Protein AF-A0A924RN21-F1 (afdb_monomer)

Solvent-accessible surface area (backbone atoms only — not comparable to full-atom values): 31814 Å² total; per-residue (Å²): 131,83,78,75,80,72,80,76,76,83,72,48,72,91,50,58,63,25,33,37,40,92,90,42,74,40,73,56,95,54,106,60,61,52,55,45,17,34,35,36,35,69,35,68,42,71,51,92,54,61,45,38,18,17,25,40,38,36,41,53,72,30,50,36,38,33,38,60,33,18,35,43,36,28,38,42,34,42,39,30,37,69,45,99,81,54,41,45,23,39,44,35,29,33,48,22,24,34,47,38,54,57,42,47,82,33,64,59,41,41,47,35,39,43,34,41,62,49,69,62,36,42,42,85,35,69,48,48,30,13,35,22,26,45,86,22,44,52,56,48,29,70,49,76,83,85,63,67,78,75,75,52,74,76,96,80,69,99,65,82,84,79,83,69,66,99,72,85,72,90,75,67,64,50,50,71,91,48,38,32,36,65,43,84,74,87,68,85,76,72,69,64,94,62,62,62,61,50,99,78,75,66,67,73,50,52,39,84,50,61,39,90,78,33,59,51,62,62,55,26,41,17,33,40,39,47,34,40,50,68,40,70,79,42,99,59,65,45,60,44,70,34,31,47,52,20,32,62,45,65,28,75,41,68,31,79,45,59,27,41,76,60,67,71,90,72,27,46,56,68,58,90,76,35,54,37,42,77,50,61,71,43,49,25,77,42,48,27,27,34,31,29,43,30,33,30,33,42,53,50,43,46,66,74,30,53,93,43,49,44,55,37,41,34,34,82,44,70,56,55,77,69,25,49,82,28,73,82,40,57,96,86,26,67,61,11,52,46,76,69,24,47,20,38,33,36,72,71,49,37,27,30,40,35,76,86,69,92,54,71,99,83,52,70,80,64,49,45,58,37,45,56,50,46,43,35,46,33,34,25,34,37,38,28,18,44,35,63,48,69,49,62,46,50,32,69,31,30,70,65,45,66,80,63,88,78,84,70,41,64,53,85,43,49,94,75,82,79,65,74,82,76,68,74,62,64,27,34,42,29,38,30,44,33,48,61,54,100,84,53,83,70,64,57,47,40,40,24,33,42,31,36,24,50,53,92,80,34,45,61,60,96,42,60,64,35,26,24,65,49,91,65,99,76,56,67,62,50,59,27,39,29,65,43,92,54,61,80,10,42,55,18,26,25,38,48,28,46,28,65,101,57,84,67,46,81,51,71,41,29,26,34,35,29,42,49,49,46,41,32,40,39,31,46,74,49,58,32,45,47,55,58,71,40,91,82,44,53,45,58,26,46,34,39,52,45,75,58,98,87,46,78,48,77,49,78,39,50,30,84,84,45,67,44,79,48,76,34,93,57,59,57,92,60,75,45,58,72,43,37,26,43,38,42,97

Secondary structure (DSSP, 8-state):
----PPPP----TTPPPEEEETTEEES-SSSS--TTSEEEE-S-EE-SS-EEESEEEE-SS-EEEEPTT-EEEESS-EEE-B-TTS-B-EEEE-TT-EEEE--TTPPPBS-EEEEEEPSPB-TT-EEEEE-SEET-BGGGGG--SS-GGGTSS---S--------SS--S---SS-S-EEEE---S-TT---------TT-PPSSEEEE-GGG-B--STTBEEEEEPPGGGGGSSS-B--EEEEEEEEP-S-EEEEE------GGGSB---TTS---B-GGGPEEEEEE--SSS-EEHHHHHHHTTTTEEEEEEEE---SPP-TTSTT--TT-S-PPPGGGEEEEETTEEE-S------GGGS-----PPP-SEE-TTBEEEEEESSSEEEEE-GGGBTTSSS-------SSS-S-PPP-SS----EEEEEEEEE--TT-SS--EEEEEEEEEETTT--SS--TTT-EE-S-SS-SSEEEEES-SSTT--EEEEEEEEE-SS--TT-EEEEEEE--SEEEEEEEEEE-GGGTTSSSPPPEEEEEEEEETTEEEEEEE-TTTS-EEEEESS--SS-EEEEEEEEE-

Sequence (585 aa):
MIQAQTPPPPPCGTAPVCTWTLNGWFNNIAPQPAGNNEVVFVAPYNSTGSLFACSVSVLGNIVVTFNPGHTLYCVNSLFVQNSNIGENARLIFENGASLVQTNPFAVNTGSIEYRRNTNLETTYDFTYFCSPVRDQMLLTIDRIVENMDAINGNLSGTGTAVTAPLGSNPYQTTFFDKYFDWINEGVPNRPTTQFTFNSMGQQTNWHWNVASTTNMNPAGKGFNIRAPKSFQEAAGPLPYLTNFIGVPNNGDVSIAVQGQPYPIANDLNNSSGSCAYPLFTDKTTNLIGNPYPSAIDADSFLMTNFDLIDYPLRFWSHNTQVSSLNPGGVNGQIFAYNNDDFALYTLLGGIATQRYFNLGPASAVVNTNRPTGKITACQGFFAHTIANGNINFDNTMRDGAGNNKSGQGGSFYRTAAPAMIGSLEKNRIWLSIEEVDPQSTILKYREILVGYMPNSQATNAYDKNFDAYKFTNAPQFNLYSLTNSNNNCYPLAIQARAQGTTFDVNDVIPLGYRCNAGTFIIRAATVDGIFGGSTPAQKFWLREKITVSGIITFNYYDLKTTPFNLNLTISMTADNTDQFAIVFS

Structure (mmCIF, N/CA/C/O backbone):
data_AF-A0A924RN21-F1
#
_entry.id   AF-A0A924RN21-F1
#
loop_
_atom_site.group_PDB
_atom_site.id
_atom_site.type_symbol
_atom_site.label_atom_id
_atom_site.label_alt_id
_atom_site.label_comp_id
_atom_site.label_asym_id
_atom_site.label_entity_id
_atom_site.label_seq_id
_atom_site.pdbx_PDB_ins_code
_atom_site.Cartn_x
_atom_site.Cartn_y
_atom_site.Cartn_z
_atom_site.occupancy
_atom_site.B_iso_or_equiv
_atom_site.auth_seq_id
_atom_site.auth_comp_id
_atom_site.auth_asym_id
_atom_site.auth_atom_id
_atom_site.pdbx_PDB_model_num
ATOM 1 N N . MET A 1 1 ? 27.678 -30.385 -7.323 1.00 36.75 1 MET A N 1
ATOM 2 C CA . MET A 1 1 ? 26.384 -30.574 -8.009 1.00 36.75 1 MET A CA 1
ATOM 3 C C . MET A 1 1 ? 26.354 -29.627 -9.188 1.00 36.75 1 MET A C 1
ATOM 5 O O . MET A 1 1 ? 26.629 -28.451 -9.005 1.00 36.75 1 MET A O 1
ATOM 9 N N . ILE A 1 2 ? 26.154 -30.166 -10.387 1.00 31.00 2 ILE A N 1
ATOM 10 C CA . ILE A 1 2 ? 26.128 -29.418 -11.646 1.00 31.00 2 ILE A CA 1
ATOM 11 C C . ILE A 1 2 ? 24.909 -28.489 -11.592 1.00 31.00 2 ILE A C 1
ATOM 13 O O . ILE A 1 2 ? 23.795 -28.976 -11.418 1.00 31.00 2 ILE A O 1
ATOM 17 N N . GLN A 1 3 ? 25.122 -27.170 -11.674 1.00 30.14 3 GLN A N 1
ATOM 18 C CA . GLN A 1 3 ? 24.038 -26.213 -11.903 1.00 30.14 3 GLN A CA 1
ATOM 19 C C . GLN A 1 3 ? 23.362 -26.616 -13.213 1.00 30.14 3 GLN A C 1
ATOM 21 O O . GLN A 1 3 ? 23.967 -26.515 -14.280 1.00 30.14 3 GLN A O 1
ATOM 26 N N . ALA A 1 4 ? 22.133 -27.122 -13.130 1.00 33.47 4 ALA A N 1
ATOM 27 C CA . ALA A 1 4 ? 21.295 -27.263 -14.304 1.00 33.47 4 ALA A CA 1
ATOM 28 C C . ALA A 1 4 ? 21.142 -25.860 -14.905 1.00 33.47 4 ALA A C 1
ATOM 30 O O . ALA A 1 4 ? 20.606 -24.967 -14.249 1.00 33.47 4 ALA A O 1
ATOM 31 N N . GLN A 1 5 ? 21.662 -25.654 -16.119 1.00 36.75 5 GLN A N 1
ATOM 32 C CA . GLN A 1 5 ? 21.290 -24.494 -16.919 1.00 36.75 5 GLN A CA 1
ATOM 33 C C . GLN A 1 5 ? 19.769 -24.521 -17.042 1.00 36.75 5 GLN A C 1
ATOM 35 O O . GLN A 1 5 ? 19.193 -25.492 -17.537 1.00 36.75 5 GLN A O 1
ATOM 40 N N . THR A 1 6 ? 19.124 -23.491 -16.508 1.00 41.81 6 THR A N 1
ATOM 41 C CA . THR A 1 6 ? 17.684 -23.314 -16.629 1.00 41.81 6 THR A CA 1
ATOM 42 C C . THR A 1 6 ? 17.321 -23.184 -18.111 1.00 41.81 6 THR A C 1
ATOM 44 O O . THR A 1 6 ? 18.110 -22.643 -18.893 1.00 41.81 6 THR A O 1
ATOM 47 N N . PRO A 1 7 ? 16.166 -23.728 -18.534 1.00 40.81 7 PRO A N 1
ATOM 48 C CA . PRO A 1 7 ? 15.773 -23.705 -19.934 1.00 40.81 7 PRO A CA 1
ATOM 49 C C . PRO A 1 7 ? 15.708 -22.256 -20.448 1.00 40.81 7 PRO A C 1
ATOM 51 O O . PRO A 1 7 ? 15.266 -21.370 -19.711 1.00 40.81 7 PRO A O 1
ATOM 54 N N . PRO A 1 8 ? 16.150 -21.994 -21.692 1.00 47.59 8 PRO A N 1
ATOM 55 C CA . PRO A 1 8 ? 16.076 -20.663 -22.278 1.00 47.59 8 PRO A CA 1
ATOM 56 C C . PRO A 1 8 ? 14.618 -20.168 -22.319 1.00 47.59 8 PRO A C 1
ATOM 58 O O . PRO A 1 8 ? 13.702 -20.991 -22.432 1.00 47.59 8 PRO A O 1
ATOM 61 N N . PRO A 1 9 ? 14.391 -18.840 -22.242 1.00 52.06 9 PRO A N 1
ATOM 62 C CA . PRO A 1 9 ? 13.074 -18.237 -22.411 1.00 52.06 9 PRO A CA 1
ATOM 63 C C . PRO A 1 9 ? 12.315 -18.842 -23.600 1.00 52.06 9 PRO A C 1
ATOM 65 O O . PRO A 1 9 ? 12.938 -19.084 -24.640 1.00 52.06 9 PRO A O 1
ATOM 68 N N . PRO A 1 10 ? 10.984 -19.025 -23.515 1.00 58.22 10 PRO A N 1
ATOM 69 C CA . PRO A 1 10 ? 10.200 -19.376 -24.687 1.00 58.22 10 PRO A CA 1
ATOM 70 C C . PRO A 1 10 ? 10.435 -18.312 -25.773 1.00 58.22 10 PRO A C 1
ATOM 72 O O . PRO A 1 10 ? 10.280 -17.118 -25.481 1.00 58.22 10 PRO A O 1
ATOM 75 N N . PRO A 1 11 ? 10.818 -18.698 -27.004 1.00 64.38 11 PRO A N 1
ATOM 76 C CA . PRO A 1 11 ? 10.924 -17.746 -28.103 1.00 64.38 11 PRO A CA 1
ATOM 77 C C . PRO A 1 11 ? 9.563 -17.080 -28.339 1.00 64.38 11 PRO A C 1
ATOM 79 O O . PRO A 1 11 ? 8.527 -17.655 -27.998 1.00 64.38 11 PRO A O 1
ATOM 82 N N . CYS A 1 12 ? 9.550 -15.891 -28.950 1.00 69.88 12 CYS A N 1
ATOM 83 C CA . CYS A 1 12 ? 8.348 -15.083 -29.223 1.00 69.88 12 CYS A CA 1
ATOM 84 C C . CYS A 1 12 ? 7.346 -15.697 -30.226 1.00 69.88 12 CYS A C 1
ATOM 86 O O . CYS A 1 12 ? 6.597 -15.006 -30.910 1.00 69.88 12 CYS A O 1
ATOM 88 N N . GLY A 1 13 ? 7.298 -17.025 -30.310 1.00 69.31 13 GLY A N 1
ATOM 89 C CA . GLY A 1 13 ? 6.548 -17.763 -31.309 1.00 69.31 13 GLY A CA 1
ATOM 90 C C . GLY A 1 13 ? 6.996 -17.400 -32.724 1.00 69.31 13 GLY A C 1
ATOM 91 O O . GLY A 1 13 ? 8.095 -16.903 -32.950 1.00 69.31 13 GLY A O 1
ATOM 92 N N . THR A 1 14 ? 6.122 -17.657 -33.691 1.00 73.94 14 THR A N 1
ATOM 93 C CA . THR A 1 14 ? 6.315 -17.309 -35.108 1.00 73.94 14 THR A CA 1
ATOM 94 C C . THR A 1 14 ? 5.662 -15.972 -35.469 1.00 73.94 14 THR A C 1
ATOM 96 O O . THR A 1 14 ? 5.354 -15.732 -36.637 1.00 73.94 14 THR A O 1
ATOM 99 N N . ALA A 1 15 ? 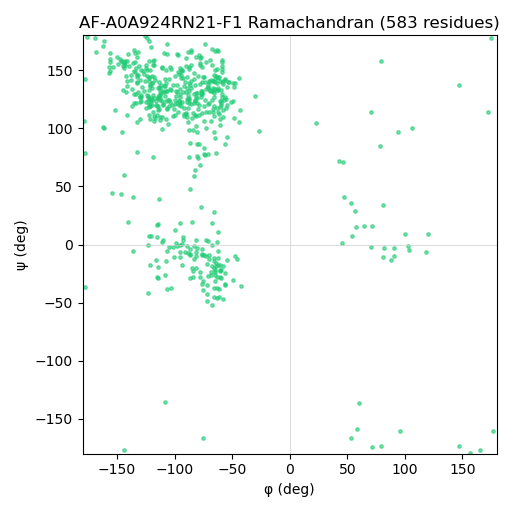5.353 -15.134 -34.476 1.00 77.50 15 ALA A N 1
ATOM 100 C CA . ALA A 1 15 ? 4.717 -13.847 -34.710 1.00 77.50 15 ALA A CA 1
ATOM 101 C C . ALA A 1 15 ? 5.700 -12.903 -35.428 1.00 77.50 15 ALA A C 1
ATOM 103 O O . ALA A 1 15 ? 6.893 -12.924 -35.122 1.00 77.50 15 ALA A O 1
ATOM 104 N N . PRO A 1 16 ? 5.239 -12.079 -36.385 1.00 82.12 16 PRO A N 1
ATOM 105 C CA . PRO A 1 16 ? 6.120 -11.134 -37.056 1.00 82.12 16 PRO A CA 1
ATOM 106 C C . PRO A 1 16 ? 6.650 -10.088 -36.067 1.00 82.12 16 PRO A C 1
ATOM 108 O O . PRO A 1 16 ? 5.966 -9.717 -35.112 1.00 82.12 16 PRO A O 1
ATOM 111 N N . VAL A 1 17 ? 7.853 -9.577 -36.326 1.00 88.50 17 VAL A N 1
ATOM 112 C CA . VAL A 1 17 ? 8.386 -8.408 -35.615 1.00 88.50 17 VAL A CA 1
ATOM 113 C C . VAL A 1 17 ? 7.554 -7.184 -36.001 1.00 88.50 17 VAL A C 1
ATOM 115 O O . VAL A 1 17 ? 7.432 -6.873 -37.188 1.00 88.50 17 VAL A O 1
ATOM 118 N N . CYS A 1 18 ? 6.997 -6.486 -35.014 1.00 90.75 18 CYS A N 1
ATOM 119 C CA . CYS A 1 18 ? 6.288 -5.227 -35.208 1.00 90.75 18 CYS A CA 1
ATOM 120 C C . CYS A 1 18 ? 7.230 -4.053 -34.937 1.00 90.75 18 CYS A C 1
ATOM 122 O O . CYS A 1 18 ? 7.777 -3.917 -33.843 1.00 90.75 18 CYS A O 1
ATOM 124 N N . THR A 1 19 ? 7.394 -3.167 -35.916 1.00 92.81 19 THR A N 1
ATOM 125 C CA . THR A 1 19 ? 8.335 -2.044 -35.810 1.00 92.81 19 THR A CA 1
ATOM 126 C C . THR A 1 19 ? 7.591 -0.716 -35.803 1.00 92.81 19 THR A C 1
ATOM 128 O O . THR A 1 19 ? 6.803 -0.447 -36.707 1.00 92.81 19 THR A O 1
ATOM 131 N N . TRP A 1 20 ? 7.838 0.137 -34.810 1.00 93.94 20 TRP A N 1
ATOM 132 C CA . TRP A 1 20 ? 7.345 1.513 -34.809 1.00 93.94 20 TRP A CA 1
ATOM 133 C C . TRP A 1 20 ? 8.279 2.415 -35.616 1.00 93.94 20 TRP A C 1
ATOM 135 O O . TRP A 1 20 ? 9.467 2.534 -35.306 1.00 93.94 20 TRP A O 1
ATOM 145 N N . THR A 1 21 ? 7.721 3.066 -36.635 1.00 93.31 21 THR A N 1
ATOM 146 C CA . THR A 1 21 ? 8.418 3.984 -37.544 1.00 93.31 21 THR A CA 1
ATOM 147 C C . THR A 1 21 ? 7.764 5.369 -37.519 1.00 93.31 21 THR A C 1
ATOM 149 O O . THR A 1 21 ? 6.702 5.551 -36.925 1.00 93.31 21 THR A O 1
ATOM 152 N N . LEU A 1 22 ? 8.343 6.345 -38.227 1.00 91.25 22 LEU A N 1
ATOM 153 C CA . LEU A 1 22 ? 7.736 7.676 -38.394 1.00 91.25 22 LEU A CA 1
ATOM 154 C C . LEU A 1 22 ? 6.349 7.639 -39.063 1.00 91.25 22 LEU A C 1
ATOM 156 O O . LEU A 1 22 ? 5.561 8.560 -38.876 1.00 91.25 22 LEU A O 1
ATOM 160 N N . ASN A 1 23 ? 6.038 6.570 -39.804 1.00 89.50 23 ASN A N 1
ATOM 161 C CA . ASN A 1 23 ? 4.750 6.373 -40.474 1.00 89.50 23 ASN A CA 1
ATOM 162 C C . ASN A 1 23 ? 3.810 5.435 -39.690 1.00 89.50 23 ASN A C 1
ATOM 164 O O . ASN A 1 23 ? 2.804 4.977 -40.229 1.00 89.50 23 ASN A O 1
ATOM 168 N N . GLY A 1 24 ? 4.135 5.128 -38.428 1.00 88.88 24 GLY A N 1
ATOM 169 C CA . GLY A 1 24 ? 3.376 4.224 -37.565 1.00 88.88 24 GLY A CA 1
ATOM 170 C C . GLY A 1 24 ? 3.912 2.789 -37.544 1.00 88.88 24 GLY A C 1
ATOM 171 O O . GLY A 1 24 ? 5.079 2.532 -37.859 1.00 88.88 24 GLY A O 1
ATOM 172 N N . TRP A 1 25 ? 3.057 1.853 -37.121 1.00 89.25 25 TRP A N 1
ATOM 173 C CA . TRP A 1 25 ? 3.392 0.433 -36.977 1.00 89.25 25 TRP A CA 1
ATOM 174 C C . TRP A 1 25 ? 3.558 -0.266 -38.334 1.00 89.25 25 TRP A C 1
ATOM 176 O O . TRP A 1 25 ? 2.611 -0.364 -39.112 1.00 89.25 25 TRP A O 1
ATOM 186 N N . PHE A 1 26 ? 4.739 -0.828 -38.576 1.00 85.88 26 PHE A N 1
ATOM 187 C CA . PHE A 1 26 ? 5.033 -1.738 -39.682 1.00 85.88 26 PHE A CA 1
ATOM 188 C C . PHE A 1 26 ? 4.883 -3.205 -39.237 1.00 85.88 26 PHE A C 1
ATOM 190 O O . PHE A 1 26 ? 5.179 -3.531 -38.085 1.00 85.88 26 PHE A O 1
ATOM 197 N N . ASN A 1 27 ? 4.435 -4.088 -40.144 1.00 78.25 27 ASN A N 1
ATOM 198 C CA . ASN A 1 27 ? 4.172 -5.520 -39.892 1.00 78.25 27 ASN A CA 1
ATOM 199 C C . ASN A 1 27 ? 3.175 -5.813 -38.752 1.00 78.25 27 ASN A C 1
ATOM 201 O O . ASN A 1 27 ? 3.233 -6.861 -38.109 1.00 78.25 27 ASN A O 1
ATOM 205 N N . ASN A 1 28 ? 2.240 -4.895 -38.508 1.00 67.06 28 ASN A N 1
ATOM 206 C CA . ASN A 1 28 ? 1.169 -5.078 -37.536 1.00 67.06 28 ASN A CA 1
ATOM 207 C C . ASN A 1 28 ? -0.132 -5.540 -38.223 1.00 67.06 28 ASN A C 1
ATOM 209 O O . ASN A 1 28 ? -0.487 -5.013 -39.276 1.00 67.06 28 ASN A O 1
ATOM 213 N N . ILE A 1 29 ? -0.847 -6.507 -37.632 1.00 59.31 29 ILE A N 1
ATOM 214 C CA . ILE A 1 29 ? -2.077 -7.088 -38.205 1.00 59.31 29 ILE A CA 1
ATOM 215 C C . ILE A 1 29 ? -3.359 -6.377 -37.687 1.00 59.31 29 ILE A C 1
ATOM 217 O O . ILE A 1 29 ? -4.387 -6.470 -38.350 1.00 59.31 29 ILE A O 1
ATOM 221 N N . ALA A 1 30 ? -3.330 -5.604 -36.581 1.00 55.88 30 ALA A N 1
ATOM 222 C CA . ALA A 1 30 ? -4.410 -4.681 -36.134 1.00 55.88 30 ALA A CA 1
ATOM 223 C C . ALA A 1 30 ? -3.907 -3.741 -34.998 1.00 55.88 30 ALA A C 1
ATOM 225 O O . ALA A 1 30 ? -2.872 -4.041 -34.434 1.00 55.88 30 ALA A O 1
ATOM 226 N N . PRO A 1 31 ? -4.577 -2.633 -34.603 1.00 59.25 31 PRO A N 1
ATOM 227 C CA . PRO A 1 31 ? -4.002 -1.284 -34.378 1.00 59.25 31 PRO A CA 1
ATOM 228 C C . PRO A 1 31 ? -2.802 -1.122 -33.410 1.00 59.25 31 PRO A C 1
ATOM 230 O O . PRO A 1 31 ? -2.152 -0.077 -33.440 1.00 59.25 31 PRO A O 1
ATOM 233 N N . GLN A 1 32 ? -2.472 -2.123 -32.589 1.00 63.94 32 GLN A N 1
ATOM 234 C CA . GLN A 1 32 ? -1.246 -2.227 -31.786 1.00 63.94 32 GLN A CA 1
ATOM 235 C C . GLN A 1 32 ? -0.716 -3.679 -31.797 1.00 63.94 32 GLN A C 1
ATOM 237 O O . GLN A 1 32 ? -1.524 -4.593 -31.962 1.00 63.94 32 GLN A O 1
ATOM 242 N N . PRO A 1 33 ? 0.600 -3.904 -31.603 1.00 67.62 33 PRO A N 1
ATOM 243 C CA . PRO A 1 33 ? 1.188 -5.241 -31.492 1.00 67.62 33 PRO A CA 1
ATOM 244 C C . PRO A 1 33 ? 0.418 -6.158 -30.531 1.00 67.62 33 PRO A C 1
ATOM 246 O O . PRO A 1 33 ? -0.016 -5.732 -29.457 1.00 67.62 33 PRO A O 1
ATOM 249 N N . ALA A 1 34 ? 0.255 -7.425 -30.910 1.00 67.06 34 ALA A N 1
ATOM 250 C CA . ALA A 1 34 ? -0.263 -8.453 -30.021 1.00 67.06 34 ALA A CA 1
ATOM 251 C C . ALA A 1 34 ? 0.843 -8.916 -29.056 1.00 67.06 34 ALA A C 1
ATOM 253 O O . ALA A 1 34 ? 2.031 -8.848 -29.361 1.00 67.06 34 ALA A O 1
ATOM 254 N N . GLY A 1 35 ? 0.466 -9.430 -27.881 1.00 69.12 35 GLY A N 1
ATOM 255 C CA . GLY A 1 35 ? 1.419 -9.779 -26.813 1.00 69.12 35 GLY A CA 1
ATOM 256 C C . GLY A 1 35 ? 2.446 -10.872 -27.141 1.00 69.12 35 GLY A C 1
ATOM 257 O O . GLY A 1 35 ? 3.330 -11.125 -26.330 1.00 69.12 35 GLY A O 1
ATOM 258 N N . ASN A 1 36 ? 2.355 -11.516 -28.306 1.00 78.94 36 ASN A N 1
ATOM 259 C CA . ASN A 1 36 ? 3.350 -12.458 -28.817 1.00 78.94 36 ASN A CA 1
ATOM 260 C C . ASN A 1 36 ? 4.371 -11.818 -29.778 1.00 78.94 36 ASN A C 1
ATOM 262 O O . ASN A 1 36 ? 5.362 -12.464 -30.093 1.00 78.94 36 ASN A O 1
ATOM 266 N N . ASN A 1 37 ? 4.170 -10.581 -30.237 1.00 85.69 37 ASN A N 1
ATOM 267 C CA . ASN A 1 37 ? 5.088 -9.920 -31.161 1.00 85.69 37 ASN A CA 1
ATOM 268 C C . ASN A 1 37 ? 6.355 -9.434 -30.448 1.00 85.69 37 ASN A C 1
ATOM 270 O O . ASN A 1 37 ? 6.290 -8.862 -29.359 1.00 85.69 37 ASN A O 1
ATOM 274 N N . GLU A 1 38 ? 7.504 -9.580 -31.101 1.00 91.12 38 GLU A N 1
ATOM 275 C CA . GLU A 1 38 ? 8.658 -8.733 -30.801 1.00 91.12 38 GLU A CA 1
ATOM 276 C C . GLU A 1 38 ? 8.364 -7.305 -31.277 1.00 91.12 38 GLU A C 1
ATOM 278 O O . GLU A 1 38 ? 7.886 -7.101 -32.396 1.00 91.12 38 GLU A O 1
ATOM 283 N N . VAL A 1 39 ? 8.632 -6.321 -30.421 1.00 93.62 39 VAL A N 1
ATOM 284 C CA . VAL A 1 39 ? 8.393 -4.904 -30.691 1.00 93.62 39 VAL A CA 1
ATOM 285 C C . VAL A 1 39 ? 9.717 -4.164 -30.794 1.00 93.62 39 VAL A C 1
ATOM 287 O O . VAL A 1 39 ? 10.526 -4.183 -29.869 1.00 93.62 39 VAL A O 1
ATOM 290 N N . VAL A 1 40 ? 9.914 -3.447 -31.898 1.00 94.88 40 VAL A N 1
ATOM 291 C CA . VAL A 1 40 ? 11.116 -2.639 -32.128 1.00 94.88 40 VAL A CA 1
ATOM 292 C C . VAL A 1 40 ? 10.728 -1.183 -32.355 1.00 94.88 40 VAL A C 1
ATOM 294 O O . VAL A 1 40 ? 9.951 -0.876 -33.255 1.00 94.88 40 VAL A O 1
ATOM 297 N N . PHE A 1 41 ? 11.293 -0.269 -31.575 1.00 96.00 41 PHE A N 1
ATOM 298 C CA . PHE A 1 41 ? 11.170 1.168 -31.799 1.00 96.00 41 PHE A CA 1
ATOM 299 C C . PHE A 1 41 ? 12.414 1.679 -32.527 1.00 96.00 41 PHE A C 1
ATOM 301 O O . PHE A 1 41 ? 13.525 1.543 -32.017 1.00 96.00 41 PHE A O 1
ATOM 308 N N . VAL A 1 42 ? 12.217 2.277 -33.706 1.00 94.44 42 VAL A N 1
ATOM 309 C CA . VAL A 1 42 ? 13.273 2.956 -34.493 1.00 94.44 42 VAL A CA 1
ATOM 310 C C . VAL A 1 42 ? 12.936 4.424 -34.783 1.00 94.44 42 VAL A C 1
ATOM 312 O O . VAL A 1 42 ? 13.613 5.093 -35.558 1.00 94.44 42 VAL A O 1
ATOM 315 N N . ALA A 1 43 ? 11.861 4.930 -34.181 1.00 94.56 43 ALA A N 1
ATOM 316 C CA . ALA A 1 43 ? 11.406 6.311 -34.271 1.00 94.56 43 ALA A CA 1
ATOM 317 C C . ALA A 1 43 ? 10.823 6.752 -32.916 1.00 94.56 43 ALA A C 1
ATOM 319 O O . ALA A 1 43 ? 10.375 5.888 -32.154 1.00 94.56 43 ALA A O 1
ATOM 320 N N . PRO A 1 44 ? 10.780 8.065 -32.613 1.00 95.44 44 PRO A N 1
ATOM 321 C CA . PRO A 1 44 ? 10.162 8.564 -31.389 1.00 95.44 44 PRO A CA 1
ATOM 322 C C . PRO A 1 44 ? 8.726 8.058 -31.212 1.00 95.44 44 PRO A C 1
ATOM 324 O O . PRO A 1 44 ? 7.948 8.002 -32.170 1.00 95.44 44 PRO A O 1
ATOM 327 N N . TYR A 1 45 ? 8.368 7.704 -29.980 1.00 95.31 45 TYR A N 1
ATOM 328 C CA . TYR A 1 45 ? 7.062 7.133 -29.654 1.00 95.31 45 TYR A CA 1
ATOM 329 C C . TYR A 1 45 ? 6.500 7.754 -28.383 1.00 95.31 45 TYR A C 1
ATOM 331 O O . TYR A 1 45 ? 7.182 7.830 -27.367 1.00 95.31 45 TYR A O 1
ATOM 339 N N . ASN A 1 46 ? 5.226 8.131 -28.429 1.00 96.06 46 ASN A N 1
ATOM 340 C CA . ASN A 1 46 ? 4.448 8.485 -27.251 1.00 96.06 46 ASN A CA 1
ATOM 341 C C . ASN A 1 46 ? 3.248 7.550 -27.193 1.00 96.06 46 ASN A C 1
ATOM 343 O O . ASN A 1 46 ? 2.431 7.517 -28.114 1.00 96.06 46 ASN A O 1
ATOM 347 N N . SER A 1 47 ? 3.157 6.769 -26.123 1.00 94.19 47 SER A N 1
ATOM 348 C CA . SER A 1 47 ? 2.077 5.794 -25.972 1.00 94.19 47 SER A CA 1
ATOM 349 C C . SER A 1 47 ? 0.697 6.461 -25.975 1.00 94.19 47 SER A C 1
ATOM 351 O O . SER A 1 47 ? 0.447 7.427 -25.253 1.00 94.19 47 SER A O 1
ATOM 353 N N . THR A 1 48 ? -0.227 5.903 -26.750 1.00 91.81 48 THR A N 1
ATOM 354 C CA . THR A 1 48 ? -1.656 6.269 -26.750 1.00 91.81 48 THR A CA 1
ATOM 355 C C . THR A 1 48 ? -2.517 5.275 -25.965 1.00 91.81 48 THR A C 1
ATOM 357 O O . THR A 1 48 ? -3.723 5.460 -25.840 1.00 91.81 48 THR A O 1
ATOM 360 N N . GLY A 1 49 ? -1.893 4.223 -25.434 1.00 87.56 49 GLY A N 1
ATOM 361 C CA . GLY A 1 49 ? -2.487 3.205 -24.579 1.00 87.56 49 GLY A CA 1
ATOM 362 C C . GLY A 1 49 ? -1.418 2.227 -24.091 1.00 87.56 49 GLY A C 1
ATOM 363 O O . GLY A 1 49 ? -0.245 2.343 -24.456 1.00 87.56 49 GLY A O 1
ATOM 364 N N . SER A 1 50 ? -1.825 1.253 -23.276 1.00 88.94 50 SER A N 1
ATOM 365 C CA . SER A 1 50 ? -0.954 0.142 -22.876 1.00 88.94 50 SER A CA 1
ATOM 366 C C . SER A 1 50 ? -0.554 -0.716 -24.076 1.00 88.94 50 SER A C 1
ATOM 368 O O . SER A 1 50 ? -1.363 -0.937 -24.970 1.00 88.94 50 SER A O 1
ATOM 370 N N . LEU A 1 51 ? 0.672 -1.235 -24.061 1.00 89.50 51 LEU A N 1
ATOM 371 C CA . LEU A 1 51 ? 1.241 -2.054 -25.125 1.00 89.50 51 LEU A CA 1
ATOM 372 C C . LEU A 1 51 ? 1.611 -3.435 -24.585 1.00 89.50 51 LEU A C 1
ATOM 374 O O . LEU A 1 51 ? 2.164 -3.543 -23.492 1.00 89.50 51 LEU A O 1
ATOM 378 N N . PHE A 1 52 ? 1.343 -4.477 -25.367 1.00 87.25 52 PHE A N 1
ATOM 379 C CA . PHE A 1 52 ? 1.748 -5.846 -25.066 1.00 87.25 52 PHE A CA 1
ATOM 380 C C . PHE A 1 52 ? 2.807 -6.288 -26.070 1.00 87.25 52 PHE A C 1
ATOM 382 O O . PHE A 1 52 ? 2.617 -6.142 -27.274 1.00 87.25 52 PHE A O 1
ATOM 389 N N . ALA A 1 53 ? 3.910 -6.829 -25.570 1.00 89.56 53 ALA A N 1
ATOM 390 C CA . ALA A 1 53 ? 5.030 -7.283 -26.371 1.00 89.56 53 ALA A CA 1
ATOM 391 C C . ALA A 1 53 ? 5.620 -8.561 -25.775 1.00 89.56 53 ALA A C 1
ATOM 393 O O . ALA A 1 53 ? 5.697 -8.730 -24.555 1.00 89.56 53 ALA A O 1
ATOM 394 N N . CYS A 1 54 ? 6.092 -9.447 -26.643 1.00 89.81 54 CYS A N 1
ATOM 395 C CA . CYS A 1 54 ? 6.896 -10.571 -26.211 1.00 89.81 54 CYS A CA 1
ATOM 396 C C . CYS A 1 54 ? 8.294 -10.112 -25.787 1.00 89.81 54 CYS A C 1
ATOM 398 O O . CYS A 1 54 ? 8.749 -10.467 -24.710 1.00 89.81 54 CYS A O 1
ATOM 400 N N . SER A 1 55 ? 8.961 -9.298 -26.597 1.00 92.94 55 SER A N 1
ATOM 401 C CA . SER A 1 55 ? 10.242 -8.655 -26.289 1.00 92.94 55 SER A CA 1
ATOM 402 C C . SER A 1 55 ? 10.233 -7.240 -26.853 1.00 92.94 55 SER A C 1
ATOM 404 O O . SER A 1 55 ? 9.439 -6.929 -27.745 1.00 92.94 55 SER A O 1
ATOM 406 N N . VAL A 1 56 ? 11.081 -6.367 -26.311 1.00 95.56 56 VAL A N 1
ATOM 407 C CA . VAL A 1 56 ? 11.122 -4.953 -26.699 1.00 95.56 56 VAL A CA 1
ATOM 408 C C . VAL A 1 56 ? 12.554 -4.519 -26.959 1.00 95.56 56 VAL A C 1
ATOM 410 O O . VAL A 1 56 ? 13.418 -4.725 -26.111 1.00 95.56 56 VAL A O 1
ATOM 413 N N . SER A 1 57 ? 12.773 -3.858 -28.092 1.00 95.69 57 SER A N 1
ATOM 414 C CA . SER A 1 57 ? 14.035 -3.208 -28.444 1.00 95.69 57 SER A CA 1
ATOM 415 C C . SER A 1 57 ? 13.800 -1.730 -28.751 1.00 95.69 57 SER A C 1
ATOM 417 O O . SER A 1 57 ? 12.945 -1.395 -29.571 1.00 95.69 57 SER A O 1
ATOM 419 N N . VAL A 1 58 ? 14.561 -0.837 -28.121 1.00 95.69 58 VAL A N 1
ATOM 420 C CA . VAL A 1 58 ? 14.570 0.604 -28.422 1.00 95.69 58 VAL A CA 1
ATOM 421 C C . VAL A 1 58 ? 15.931 0.966 -28.998 1.00 95.69 58 VAL A C 1
ATOM 423 O O . VAL A 1 58 ? 16.943 0.804 -28.317 1.00 95.69 58 VAL A O 1
ATOM 426 N N . LEU A 1 59 ? 15.952 1.410 -30.256 1.00 91.88 59 LEU A N 1
ATOM 427 C CA . LEU A 1 59 ? 17.174 1.541 -31.051 1.00 91.88 59 LEU A CA 1
ATOM 428 C C . LEU A 1 59 ? 17.406 2.976 -31.532 1.00 91.88 59 LEU A C 1
ATOM 430 O O . LEU A 1 59 ? 16.463 3.710 -31.822 1.00 91.88 59 LEU A O 1
ATOM 434 N N . GLY A 1 60 ? 18.679 3.332 -31.698 1.00 85.75 60 GLY A N 1
ATOM 435 C CA . GLY A 1 60 ? 19.117 4.654 -32.142 1.00 85.75 60 GLY A CA 1
ATOM 436 C C . GLY A 1 60 ? 18.922 5.753 -31.093 1.00 85.75 60 GLY A C 1
ATOM 437 O O . GLY A 1 60 ? 18.534 5.503 -29.955 1.00 85.75 60 GLY A O 1
ATOM 438 N N . ASN A 1 61 ? 19.189 7.000 -31.480 1.00 87.31 61 ASN A N 1
ATOM 439 C CA . ASN A 1 61 ? 19.031 8.167 -30.607 1.00 87.31 61 ASN A CA 1
ATOM 440 C C . ASN A 1 61 ? 17.568 8.655 -30.574 1.00 87.31 61 ASN A C 1
ATOM 442 O O . ASN A 1 61 ? 17.243 9.729 -31.083 1.00 87.31 61 ASN A O 1
ATOM 446 N N . ILE A 1 62 ? 16.663 7.818 -30.061 1.00 90.19 62 ILE A N 1
ATOM 447 C CA . ILE A 1 62 ? 15.220 8.100 -29.994 1.00 90.19 62 ILE A CA 1
ATOM 448 C C . ILE A 1 62 ? 14.713 8.129 -28.554 1.00 90.19 62 ILE A C 1
ATOM 450 O O . ILE A 1 62 ? 15.278 7.504 -27.658 1.00 90.19 62 ILE A O 1
ATOM 454 N N . VAL A 1 63 ? 13.578 8.799 -28.358 1.00 92.56 63 VAL A N 1
ATOM 455 C CA . VAL A 1 63 ? 12.849 8.809 -27.087 1.00 92.56 63 VAL A CA 1
ATOM 456 C C . VAL A 1 63 ? 11.516 8.084 -27.253 1.00 92.56 63 VAL A C 1
ATOM 458 O O . VAL A 1 63 ? 10.707 8.424 -28.120 1.00 92.56 63 VAL A O 1
ATOM 461 N N . VAL A 1 64 ? 11.297 7.081 -26.410 1.00 96.31 64 VAL A N 1
ATOM 462 C CA . VAL A 1 64 ? 10.057 6.313 -26.286 1.00 96.31 64 VAL A CA 1
ATOM 463 C C . VAL A 1 64 ? 9.473 6.596 -24.909 1.00 96.31 64 VAL A C 1
ATOM 465 O O . VAL A 1 64 ? 10.103 6.288 -23.901 1.00 96.31 64 VAL A O 1
ATOM 468 N N . THR A 1 65 ? 8.265 7.149 -24.858 1.00 96.94 65 THR A N 1
ATOM 469 C CA . THR A 1 65 ? 7.608 7.561 -23.613 1.00 96.94 65 THR A CA 1
ATOM 470 C C . THR A 1 65 ? 6.291 6.820 -23.408 1.00 96.94 65 THR A C 1
ATOM 472 O O . THR A 1 65 ? 5.373 6.870 -24.238 1.00 96.94 65 THR A O 1
ATOM 475 N N . PHE A 1 66 ? 6.174 6.161 -22.257 1.00 94.94 66 PHE A N 1
ATOM 476 C CA . PHE A 1 66 ? 4.917 5.645 -21.732 1.00 94.94 66 PHE A CA 1
ATOM 477 C C . PHE A 1 66 ? 4.264 6.690 -20.822 1.00 94.94 66 PHE A C 1
ATOM 479 O O . PHE A 1 66 ? 4.829 7.078 -19.801 1.00 94.94 66 PHE A O 1
ATOM 486 N N . ASN A 1 67 ? 3.076 7.144 -21.223 1.00 92.00 67 ASN A N 1
ATOM 487 C CA . ASN A 1 67 ? 2.309 8.208 -20.583 1.00 92.00 67 ASN A CA 1
ATOM 488 C C . ASN A 1 67 ? 1.593 7.692 -19.320 1.00 92.00 67 ASN A C 1
ATOM 490 O O . ASN A 1 67 ? 1.391 6.479 -19.186 1.00 92.00 67 ASN A O 1
ATOM 494 N N . PRO A 1 68 ? 1.182 8.587 -18.398 1.00 86.31 68 PRO A N 1
ATOM 495 C CA . PRO A 1 68 ? 0.441 8.208 -17.196 1.00 86.31 68 PRO A CA 1
ATOM 496 C C . PRO A 1 68 ? -0.742 7.278 -17.498 1.00 86.31 68 PRO A C 1
ATOM 498 O O . PRO A 1 68 ? -1.489 7.492 -18.450 1.00 86.31 68 PRO A O 1
ATOM 501 N N . GLY A 1 69 ? -0.910 6.225 -16.696 1.00 82.19 69 GLY A N 1
ATOM 502 C CA . GLY A 1 69 ? -1.962 5.224 -16.881 1.00 82.19 69 GLY A CA 1
ATOM 503 C C . GLY A 1 69 ? -1.670 4.141 -17.928 1.00 82.19 69 GLY A C 1
ATOM 504 O O . GLY A 1 69 ? -2.392 3.143 -17.959 1.00 82.19 69 GLY A O 1
ATOM 505 N N . HIS A 1 70 ? -0.620 4.274 -18.747 1.00 89.50 70 HIS A N 1
ATOM 506 C CA . HIS A 1 70 ? -0.244 3.269 -19.748 1.00 89.50 70 HIS A CA 1
ATOM 507 C C . HIS A 1 70 ? 0.784 2.274 -19.202 1.00 89.50 70 HIS A C 1
ATOM 509 O O . HIS A 1 70 ? 1.685 2.617 -18.439 1.00 89.50 70 HIS A O 1
ATOM 515 N N . THR A 1 71 ? 0.667 1.011 -19.604 1.00 90.50 71 THR A N 1
ATOM 516 C CA . THR A 1 71 ? 1.578 -0.061 -19.181 1.00 90.50 71 THR A CA 1
ATOM 517 C C . THR A 1 71 ? 2.233 -0.719 -20.386 1.00 90.50 71 THR A C 1
ATOM 519 O O . THR A 1 71 ? 1.544 -1.072 -21.341 1.00 90.50 71 THR A O 1
ATOM 522 N N . LEU A 1 72 ? 3.550 -0.910 -20.329 1.00 93.31 72 LEU A N 1
ATOM 523 C CA . LEU A 1 72 ? 4.270 -1.825 -21.206 1.00 93.31 72 LEU A CA 1
ATOM 524 C C . LEU A 1 72 ? 4.302 -3.204 -20.546 1.00 93.31 72 LEU A C 1
ATOM 526 O O . LEU A 1 72 ? 4.984 -3.402 -19.541 1.00 93.31 72 LEU A O 1
ATOM 530 N N . TYR A 1 73 ? 3.567 -4.153 -21.112 1.00 90.38 73 TYR A N 1
ATOM 531 C CA . TYR A 1 73 ? 3.664 -5.563 -20.758 1.00 90.38 73 TYR A CA 1
ATOM 532 C C . TYR A 1 73 ? 4.714 -6.205 -21.661 1.00 90.38 73 TYR A C 1
ATOM 534 O O . TYR A 1 73 ? 4.506 -6.296 -22.869 1.00 90.38 73 TYR A O 1
ATOM 542 N N . CYS A 1 74 ? 5.838 -6.623 -21.086 1.00 90.56 74 CYS A N 1
ATOM 543 C CA . CYS A 1 74 ? 6.934 -7.265 -21.804 1.00 90.56 74 CYS A CA 1
ATOM 544 C C . CYS A 1 74 ? 7.144 -8.670 -21.240 1.00 90.56 74 CYS A C 1
ATOM 546 O O . CYS A 1 74 ? 7.508 -8.816 -20.077 1.00 90.56 74 CYS A O 1
ATOM 548 N N . VAL A 1 75 ? 6.901 -9.716 -22.027 1.00 87.69 75 VAL A N 1
ATOM 549 C CA . VAL A 1 75 ? 7.024 -11.089 -21.514 1.00 87.69 75 VAL A CA 1
ATOM 550 C C . VAL A 1 75 ? 8.481 -11.421 -21.204 1.00 87.69 75 VAL A C 1
ATOM 552 O O . VAL A 1 75 ? 8.772 -11.843 -20.093 1.00 87.69 75 VAL A O 1
ATOM 555 N N . ASN A 1 76 ? 9.374 -11.205 -22.168 1.00 90.00 76 ASN A N 1
ATOM 556 C CA . ASN A 1 76 ? 10.781 -11.582 -22.176 1.00 90.00 76 ASN A CA 1
ATOM 557 C C . ASN A 1 76 ? 11.690 -10.341 -22.030 1.00 90.00 76 ASN A C 1
ATOM 559 O O . ASN A 1 76 ? 11.491 -9.508 -21.144 1.00 90.00 76 ASN A O 1
ATOM 563 N N . SER A 1 77 ? 12.749 -10.261 -22.842 1.00 92.00 77 SER A N 1
ATOM 564 C CA . SER A 1 77 ? 13.827 -9.283 -22.721 1.00 92.00 77 SER A CA 1
ATOM 565 C C . SER A 1 77 ? 13.403 -7.882 -23.148 1.00 92.00 77 SER A C 1
ATOM 567 O O . SER A 1 77 ? 12.751 -7.699 -24.181 1.00 92.00 77 SER A O 1
ATOM 569 N N . LEU A 1 78 ? 13.868 -6.895 -22.386 1.00 95.56 78 LEU A N 1
ATOM 570 C CA . LEU A 1 78 ? 13.880 -5.490 -22.765 1.00 95.56 78 LEU A CA 1
ATOM 571 C C . LEU A 1 78 ? 15.320 -5.052 -23.064 1.00 95.56 78 LEU A C 1
ATOM 573 O O . LEU A 1 78 ? 16.195 -5.158 -22.203 1.00 95.56 78 LEU A O 1
ATOM 577 N N . PHE A 1 79 ? 15.538 -4.527 -24.265 1.00 95.12 79 PHE A N 1
ATOM 578 C CA . PHE A 1 79 ? 16.792 -3.930 -24.703 1.00 95.12 79 PHE A CA 1
ATOM 579 C C . PHE A 1 79 ? 16.601 -2.441 -25.002 1.00 95.12 79 PHE A C 1
ATOM 581 O O . PHE A 1 79 ? 15.780 -2.061 -25.836 1.00 95.12 79 PHE A O 1
ATOM 588 N N . VAL A 1 80 ? 17.390 -1.596 -24.343 1.00 93.69 80 VAL A N 1
ATOM 589 C CA . VAL A 1 80 ? 17.510 -0.168 -24.657 1.00 93.69 80 VAL A CA 1
ATOM 590 C C . VAL A 1 80 ? 18.937 0.091 -25.129 1.00 93.69 80 VAL A C 1
ATOM 592 O O . VAL A 1 80 ? 19.898 -0.178 -24.407 1.00 93.69 80 VAL A O 1
ATOM 595 N N . GLN A 1 81 ? 19.093 0.571 -26.362 1.00 88.19 81 GLN A N 1
ATOM 596 C CA . GLN A 1 81 ? 20.410 0.842 -26.926 1.00 88.19 81 GLN A CA 1
ATOM 597 C C . GLN A 1 81 ? 21.065 2.027 -26.211 1.00 88.19 81 GLN A C 1
ATOM 599 O O . GLN A 1 81 ? 20.736 3.180 -26.469 1.00 88.19 81 GLN A O 1
ATOM 604 N N . ASN A 1 82 ? 22.054 1.732 -25.372 1.00 74.62 82 ASN A N 1
ATOM 605 C CA . ASN A 1 82 ? 22.950 2.727 -24.795 1.00 74.62 82 ASN A CA 1
ATOM 606 C C . ASN A 1 82 ? 24.335 2.531 -25.408 1.00 74.62 82 ASN A C 1
ATOM 608 O O . ASN A 1 82 ? 24.907 1.444 -25.296 1.00 74.62 82 ASN A O 1
ATOM 612 N N . SER A 1 83 ? 24.868 3.558 -26.069 1.00 63.00 83 SER A N 1
ATOM 613 C CA . SER A 1 83 ? 26.205 3.515 -26.661 1.00 63.00 83 SER A CA 1
ATOM 614 C C . SER A 1 83 ? 27.122 4.560 -26.029 1.00 63.00 83 SER A C 1
ATOM 616 O O . SER A 1 83 ? 26.732 5.694 -25.753 1.00 63.00 83 SER A O 1
ATOM 618 N N . ASN A 1 84 ? 28.395 4.199 -25.875 1.00 54.91 84 ASN A N 1
ATOM 619 C CA . ASN A 1 84 ? 29.433 5.108 -25.378 1.00 54.91 84 ASN A CA 1
ATOM 620 C C . ASN A 1 84 ? 29.811 6.210 -26.396 1.00 54.91 84 ASN A C 1
ATOM 622 O O . ASN A 1 84 ? 30.732 6.978 -26.138 1.00 54.91 84 ASN A O 1
ATOM 626 N N . ILE A 1 85 ? 29.147 6.267 -27.559 1.00 51.88 85 ILE A N 1
ATOM 627 C CA . ILE A 1 85 ? 29.447 7.180 -28.678 1.00 51.88 85 ILE A CA 1
ATOM 628 C C . ILE A 1 85 ? 28.322 8.195 -28.946 1.00 51.88 85 ILE A C 1
ATOM 630 O O . ILE A 1 85 ? 28.275 8.793 -30.015 1.00 51.88 85 ILE A O 1
ATOM 634 N N . GLY A 1 86 ? 27.415 8.399 -27.984 1.00 55.28 86 GLY A N 1
ATOM 635 C CA . GLY A 1 86 ? 26.398 9.458 -28.048 1.00 55.28 86 GLY A CA 1
ATOM 636 C C . GLY A 1 86 ? 25.064 9.064 -28.692 1.00 55.28 86 GLY A C 1
ATOM 637 O O . GLY A 1 86 ? 24.131 9.859 -28.661 1.00 55.28 86 GLY A O 1
ATOM 638 N N . GLU A 1 87 ? 24.909 7.838 -29.200 1.00 57.69 87 GLU A N 1
ATOM 639 C CA . GLU A 1 87 ? 23.592 7.291 -29.559 1.00 57.69 87 GLU A CA 1
ATOM 640 C C . GLU A 1 87 ? 22.979 6.615 -28.329 1.00 57.69 87 GLU A C 1
ATOM 642 O O . GLU A 1 87 ? 23.345 5.481 -28.005 1.00 57.69 87 GLU A O 1
ATOM 647 N N . ASN A 1 88 ? 22.089 7.311 -27.622 1.00 79.31 88 ASN A N 1
ATOM 648 C CA . ASN A 1 88 ? 21.414 6.764 -26.447 1.00 79.31 88 ASN A CA 1
ATOM 649 C C . ASN A 1 88 ? 19.905 6.794 -26.649 1.00 79.31 88 ASN A C 1
ATOM 651 O O . ASN A 1 88 ? 19.275 7.850 -26.599 1.00 79.31 88 ASN A O 1
ATOM 655 N N . ALA A 1 89 ? 19.330 5.615 -26.850 1.00 88.56 89 ALA A N 1
ATOM 656 C CA . ALA A 1 89 ? 17.898 5.434 -26.755 1.00 88.56 89 ALA A CA 1
ATOM 657 C C . ALA A 1 89 ? 17.436 5.752 -25.329 1.00 88.56 89 ALA A C 1
ATOM 659 O O . ALA A 1 89 ? 18.092 5.411 -24.345 1.00 88.56 89 ALA A O 1
ATOM 660 N N . ARG A 1 90 ? 16.261 6.366 -25.204 1.00 90.31 90 ARG A N 1
ATOM 661 C CA . ARG A 1 90 ? 15.603 6.583 -23.914 1.00 90.31 90 ARG A CA 1
ATOM 662 C C . ARG A 1 90 ? 14.251 5.904 -23.917 1.00 90.31 90 ARG A C 1
ATOM 664 O O . ARG A 1 90 ? 13.419 6.181 -24.777 1.00 90.31 90 ARG A O 1
ATOM 671 N N . LEU A 1 91 ? 14.027 5.056 -22.921 1.00 95.38 91 LEU A N 1
ATOM 672 C CA . LEU A 1 91 ? 12.715 4.505 -22.614 1.00 95.38 91 LEU A CA 1
ATOM 673 C C . LEU A 1 91 ? 12.236 5.085 -21.285 1.00 95.38 91 LEU A C 1
ATOM 675 O O . LEU A 1 91 ? 12.782 4.760 -20.231 1.00 95.38 91 LEU A O 1
ATOM 679 N N . ILE A 1 92 ? 11.231 5.952 -21.358 1.00 94.94 92 ILE A N 1
ATOM 680 C CA . ILE A 1 92 ? 10.721 6.743 -20.242 1.00 94.94 92 ILE A CA 1
ATOM 681 C C . ILE A 1 92 ? 9.358 6.203 -19.811 1.00 94.94 92 ILE A C 1
ATOM 683 O O . ILE A 1 92 ? 8.462 6.014 -20.633 1.00 94.94 92 ILE A O 1
ATOM 687 N N . PHE A 1 93 ? 9.185 6.003 -18.509 1.00 94.38 93 PHE A N 1
ATOM 688 C CA . PHE A 1 93 ? 7.899 5.729 -17.879 1.00 94.38 93 PHE A CA 1
ATOM 689 C C . PHE A 1 93 ? 7.525 6.910 -16.995 1.00 94.38 93 PHE A C 1
ATOM 691 O O . PHE A 1 93 ? 8.129 7.116 -15.941 1.00 94.38 93 PHE A O 1
ATOM 698 N N . GLU A 1 94 ? 6.516 7.668 -17.416 1.00 89.88 94 GLU A N 1
ATOM 699 C CA . GLU A 1 94 ? 6.010 8.804 -16.651 1.00 89.88 94 GLU A CA 1
ATOM 700 C C . GLU A 1 94 ? 5.337 8.367 -15.344 1.00 89.88 94 GLU A C 1
ATOM 702 O O . GLU A 1 94 ? 5.057 7.180 -15.113 1.00 89.88 94 GLU A O 1
ATOM 707 N N . ASN A 1 95 ? 5.057 9.336 -14.469 1.00 85.12 95 ASN A N 1
ATOM 708 C CA . ASN A 1 95 ? 4.334 9.071 -13.231 1.00 85.12 95 ASN A CA 1
ATOM 709 C C . ASN A 1 95 ? 2.996 8.372 -13.529 1.00 85.12 95 ASN A C 1
ATOM 711 O O . ASN A 1 95 ? 2.153 8.901 -14.248 1.00 85.12 95 ASN A O 1
ATOM 715 N N . GLY A 1 96 ? 2.808 7.168 -12.987 1.00 81.00 96 GLY A N 1
ATOM 716 C CA . GLY A 1 96 ? 1.629 6.338 -13.250 1.00 81.00 96 GLY A CA 1
ATOM 717 C C . GLY A 1 96 ? 1.739 5.365 -14.429 1.00 81.00 96 GLY A C 1
ATOM 718 O O . GLY A 1 96 ? 0.888 4.487 -14.550 1.00 81.00 96 GLY A O 1
ATOM 719 N N . ALA A 1 97 ? 2.774 5.449 -15.264 1.00 88.75 97 ALA A N 1
ATOM 720 C CA . ALA A 1 97 ? 3.067 4.422 -16.266 1.00 88.75 97 ALA A CA 1
ATOM 721 C C . ALA A 1 97 ? 3.721 3.185 -15.623 1.00 88.75 97 ALA A C 1
ATOM 723 O O . ALA A 1 97 ? 4.224 3.269 -14.507 1.00 88.75 97 ALA A O 1
ATOM 724 N N . SER A 1 98 ? 3.739 2.012 -16.256 1.00 92.12 98 SER A N 1
ATOM 725 C CA . SER A 1 98 ? 4.367 0.809 -15.663 1.00 92.12 98 SER A CA 1
ATOM 726 C C . SER A 1 98 ? 5.057 -0.085 -16.689 1.00 92.12 98 SER A C 1
ATOM 728 O O . SER A 1 98 ? 4.632 -0.148 -17.838 1.00 92.12 98 SER A O 1
ATOM 730 N N . LEU A 1 99 ? 6.089 -0.808 -16.248 1.00 94.50 99 LEU A N 1
ATOM 731 C CA . LEU A 1 99 ? 6.722 -1.910 -16.969 1.00 94.50 99 LEU A CA 1
ATOM 732 C C . LEU A 1 99 ? 6.442 -3.210 -16.214 1.00 94.50 99 LEU A C 1
ATOM 734 O O . LEU A 1 99 ? 7.012 -3.460 -15.152 1.00 94.50 99 LEU A O 1
ATOM 738 N N . VAL A 1 100 ? 5.573 -4.048 -16.767 1.00 91.94 100 VAL A N 1
ATOM 739 C CA . VAL A 1 100 ? 5.251 -5.358 -16.192 1.00 91.94 100 VAL A CA 1
ATOM 740 C C . VAL A 1 100 ? 5.991 -6.424 -16.987 1.00 91.94 100 VAL A C 1
ATOM 742 O O . VAL A 1 100 ? 5.774 -6.555 -18.191 1.00 91.94 100 VAL A O 1
ATOM 745 N N . GLN A 1 101 ? 6.847 -7.187 -16.304 1.00 89.19 101 GLN A N 1
ATOM 746 C CA . GLN A 1 101 ? 7.532 -8.342 -16.879 1.00 89.19 101 GLN A CA 1
ATOM 747 C C . GLN A 1 101 ? 7.052 -9.633 -16.239 1.00 89.19 101 GLN A C 1
ATOM 749 O O . GLN A 1 101 ? 6.936 -9.712 -15.018 1.00 89.19 101 GLN A O 1
ATOM 754 N N . THR A 1 102 ? 6.775 -10.646 -17.058 1.00 84.19 102 THR A N 1
ATOM 755 C CA . THR A 1 102 ? 6.199 -11.913 -16.580 1.00 84.19 102 THR A CA 1
ATOM 756 C C . THR A 1 102 ? 7.180 -13.077 -16.618 1.00 84.19 102 THR A C 1
ATOM 758 O O . THR A 1 102 ? 7.028 -13.992 -15.818 1.00 84.19 102 THR A O 1
ATOM 761 N N . ASN A 1 103 ? 8.192 -13.068 -17.494 1.00 86.56 103 ASN A N 1
ATOM 762 C CA . ASN A 1 103 ? 9.244 -14.082 -17.468 1.00 86.56 103 ASN A CA 1
ATOM 763 C C . ASN A 1 103 ? 10.332 -13.693 -16.449 1.00 86.56 103 ASN A C 1
ATOM 765 O O . ASN A 1 103 ? 11.066 -12.729 -16.697 1.00 86.56 103 ASN A O 1
ATOM 769 N N . PRO A 1 104 ? 10.505 -14.444 -15.345 1.00 88.25 104 PRO A N 1
ATOM 770 C CA . PRO A 1 104 ? 11.530 -14.139 -14.348 1.00 88.25 104 PRO A CA 1
ATOM 771 C C . PRO A 1 104 ? 12.961 -14.333 -14.877 1.00 88.25 104 PRO A C 1
ATOM 773 O O . PRO A 1 104 ? 13.901 -13.779 -14.318 1.00 88.25 104 PRO A O 1
ATOM 776 N N . PHE A 1 105 ? 13.143 -15.073 -15.975 1.00 89.31 105 PHE A N 1
ATOM 777 C CA . PHE A 1 105 ? 14.452 -15.342 -16.583 1.00 89.31 105 PHE A CA 1
ATOM 778 C C . PHE A 1 105 ? 14.829 -14.350 -17.687 1.00 89.31 105 PHE A C 1
ATOM 780 O O . PHE A 1 105 ? 15.881 -14.489 -18.312 1.00 89.31 105 PHE A O 1
ATOM 787 N N . ALA A 1 106 ? 13.973 -13.367 -17.975 1.00 90.00 106 ALA A N 1
ATOM 788 C CA . ALA A 1 106 ? 14.283 -12.369 -18.983 1.00 90.00 106 ALA A CA 1
ATOM 789 C C . ALA A 1 106 ? 15.467 -11.496 -18.558 1.00 90.00 106 ALA A C 1
ATOM 791 O O . ALA A 1 106 ? 15.484 -10.928 -17.463 1.00 90.00 106 ALA A O 1
ATOM 792 N N . VAL A 1 107 ? 16.436 -11.361 -19.465 1.00 91.56 107 VAL A N 1
ATOM 793 C CA . VAL A 1 107 ? 17.614 -10.516 -19.276 1.00 91.56 107 VAL A CA 1
ATOM 794 C C . VAL A 1 107 ? 17.349 -9.153 -19.898 1.00 91.56 107 VAL A C 1
ATOM 796 O O . VAL A 1 107 ? 17.133 -9.045 -21.104 1.00 91.56 107 VAL A O 1
ATOM 799 N N . ASN A 1 108 ? 17.392 -8.117 -19.064 1.00 94.69 108 ASN A N 1
ATOM 800 C C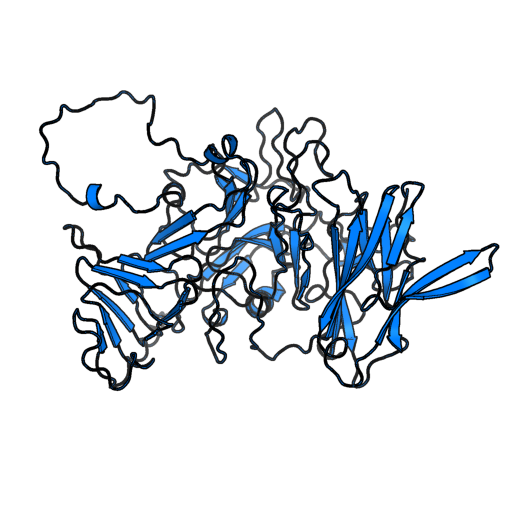A . ASN A 1 108 ? 17.295 -6.731 -19.505 1.00 94.69 108 ASN A CA 1
ATOM 801 C C . ASN A 1 108 ? 18.687 -6.123 -19.702 1.00 94.69 108 ASN A C 1
ATOM 803 O O . ASN A 1 108 ? 19.612 -6.369 -18.912 1.00 94.69 108 ASN A O 1
ATOM 807 N N . THR A 1 109 ? 18.818 -5.284 -20.725 1.00 92.19 109 THR A N 1
ATOM 808 C CA . THR A 1 109 ? 20.034 -4.525 -21.038 1.00 92.19 109 THR A CA 1
ATOM 809 C C . THR A 1 109 ? 19.681 -3.092 -21.428 1.00 92.19 109 THR A C 1
ATOM 811 O O . THR A 1 109 ? 18.640 -2.829 -22.026 1.00 92.19 109 THR A O 1
ATOM 814 N N . GLY A 1 110 ? 20.557 -2.153 -21.065 1.00 89.12 110 GLY A N 1
ATOM 815 C CA . GLY A 1 110 ? 20.273 -0.724 -21.183 1.00 89.12 110 GLY A CA 1
ATOM 816 C C . GLY A 1 110 ? 19.397 -0.184 -20.053 1.00 89.12 110 GLY A C 1
ATOM 817 O O . GLY A 1 110 ? 18.701 -0.926 -19.357 1.00 89.12 110 GLY A O 1
ATOM 818 N N . SER A 1 111 ? 19.484 1.125 -19.848 1.00 89.25 111 SER A N 1
ATOM 819 C CA . SER A 1 111 ? 18.789 1.825 -18.769 1.00 89.25 111 SER A CA 1
ATOM 820 C C . SER A 1 111 ? 17.423 2.328 -19.221 1.00 89.25 111 SER A C 1
ATOM 822 O O . SER A 1 111 ? 17.287 2.857 -20.321 1.00 89.25 111 SER A O 1
ATOM 824 N N . ILE A 1 112 ? 16.431 2.219 -18.343 1.00 92.81 112 ILE A N 1
ATOM 825 C CA . ILE A 1 112 ? 15.171 2.959 -18.457 1.00 92.81 112 ILE A CA 1
ATOM 826 C C . ILE A 1 112 ? 15.220 4.205 -17.577 1.00 92.81 112 ILE A C 1
ATOM 828 O O . ILE A 1 112 ? 16.049 4.293 -16.674 1.00 92.81 112 ILE A O 1
ATOM 832 N N . GLU A 1 113 ? 14.303 5.134 -17.820 1.00 91.88 113 GLU A N 1
ATOM 833 C CA . GLU A 1 113 ? 14.046 6.292 -16.971 1.00 91.88 113 GLU A CA 1
ATOM 834 C C . GLU A 1 113 ? 12.640 6.169 -16.375 1.00 91.88 113 GLU A C 1
ATOM 836 O O . GLU A 1 113 ? 11.642 6.149 -17.097 1.00 91.88 113 GLU A O 1
ATOM 841 N N . TYR A 1 114 ? 12.546 6.043 -15.056 1.00 90.06 114 TYR A N 1
ATOM 842 C CA . TYR A 1 114 ? 11.295 5.775 -14.358 1.00 90.06 114 TYR A CA 1
ATOM 843 C C . TYR A 1 114 ? 10.968 6.928 -13.407 1.00 90.06 114 TYR A C 1
ATOM 845 O O . TYR A 1 114 ? 11.602 7.099 -12.366 1.00 90.06 114 TYR A O 1
ATOM 853 N N . ARG A 1 115 ? 9.975 7.736 -13.781 1.00 87.81 115 ARG A N 1
ATOM 854 C CA . ARG A 1 115 ? 9.657 9.028 -13.160 1.00 87.81 115 ARG A CA 1
ATOM 855 C C . ARG A 1 115 ? 8.506 8.907 -12.171 1.00 87.81 115 ARG A C 1
ATOM 857 O O . ARG A 1 115 ? 7.449 8.389 -12.529 1.00 87.81 115 ARG A O 1
ATOM 864 N N . ARG A 1 116 ? 8.665 9.369 -10.930 1.00 85.44 116 ARG A N 1
ATOM 865 C CA . ARG A 1 116 ? 7.635 9.255 -9.881 1.00 85.44 116 ARG A CA 1
ATOM 866 C C . ARG A 1 116 ? 7.457 10.540 -9.104 1.00 85.44 116 ARG A C 1
ATOM 868 O O . ARG A 1 116 ? 8.424 11.072 -8.576 1.00 85.44 116 ARG A O 1
ATOM 875 N N . ASN A 1 117 ? 6.213 10.986 -8.983 1.00 81.50 117 ASN A N 1
ATOM 876 C CA . ASN A 1 117 ? 5.870 12.094 -8.105 1.00 81.50 117 ASN A CA 1
ATOM 877 C C . ASN A 1 117 ? 5.565 11.562 -6.715 1.00 81.50 117 ASN A C 1
ATOM 879 O O . ASN A 1 117 ? 4.728 10.670 -6.576 1.00 81.50 117 ASN A O 1
ATOM 883 N N . THR A 1 118 ? 6.205 12.129 -5.700 1.00 78.81 118 THR A N 1
ATOM 884 C CA . THR A 1 118 ? 5.786 11.923 -4.316 1.00 78.81 118 THR A CA 1
ATOM 885 C C . THR A 1 118 ? 4.383 12.480 -4.076 1.00 78.81 118 THR A C 1
ATOM 887 O O . THR A 1 118 ? 3.824 13.219 -4.896 1.00 78.81 118 THR A O 1
ATOM 890 N N . ASN A 1 119 ? 3.798 12.126 -2.930 1.00 74.75 119 ASN A N 1
ATOM 891 C CA . ASN A 1 119 ? 2.669 12.896 -2.414 1.00 74.75 119 ASN A CA 1
ATOM 892 C C . ASN A 1 119 ? 3.125 14.330 -2.111 1.00 74.75 119 ASN A C 1
ATOM 894 O O . ASN A 1 119 ? 4.319 14.611 -2.072 1.00 74.75 119 ASN A O 1
ATOM 898 N N . LEU A 1 120 ? 2.184 15.251 -1.902 1.00 75.19 120 LEU A N 1
ATOM 899 C CA . LEU A 1 120 ? 2.572 16.617 -1.556 1.00 75.19 120 LEU A CA 1
ATOM 900 C C . LEU A 1 120 ? 3.318 16.606 -0.215 1.00 75.19 120 LEU A C 1
ATOM 902 O O . LEU A 1 120 ? 2.893 15.955 0.741 1.00 75.19 120 LEU A O 1
ATOM 906 N N . GLU A 1 121 ? 4.446 17.300 -0.192 1.00 74.25 121 GLU A N 1
ATOM 907 C CA . GLU A 1 121 ? 5.397 17.327 0.911 1.00 74.25 121 GLU A CA 1
ATOM 908 C C . GLU A 1 121 ? 5.753 18.770 1.263 1.00 74.25 121 GLU A C 1
ATOM 910 O O . GLU A 1 121 ? 5.735 19.680 0.430 1.00 74.25 121 GLU A O 1
ATOM 915 N N . THR A 1 122 ? 6.132 18.962 2.516 1.00 74.00 122 THR A N 1
ATOM 916 C CA . THR A 1 122 ? 6.813 20.136 3.048 1.00 74.00 122 THR A CA 1
ATOM 917 C C . THR A 1 122 ? 8.255 19.775 3.396 1.00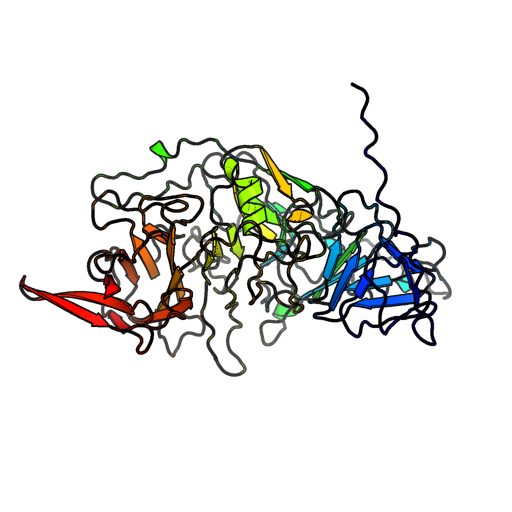 74.00 122 THR A C 1
ATOM 919 O O . THR A 1 122 ? 8.605 18.607 3.520 1.00 74.00 122 THR A O 1
ATOM 922 N N . THR A 1 123 ? 9.111 20.777 3.597 1.00 72.88 123 THR A N 1
ATOM 923 C CA . THR A 1 123 ? 10.568 20.627 3.821 1.00 72.88 123 THR A CA 1
ATOM 924 C C . THR A 1 123 ? 11.002 19.492 4.763 1.00 72.88 123 THR A C 1
ATOM 926 O O . THR A 1 123 ? 12.077 18.917 4.587 1.00 72.88 123 THR A O 1
ATOM 929 N N . TYR A 1 124 ? 10.23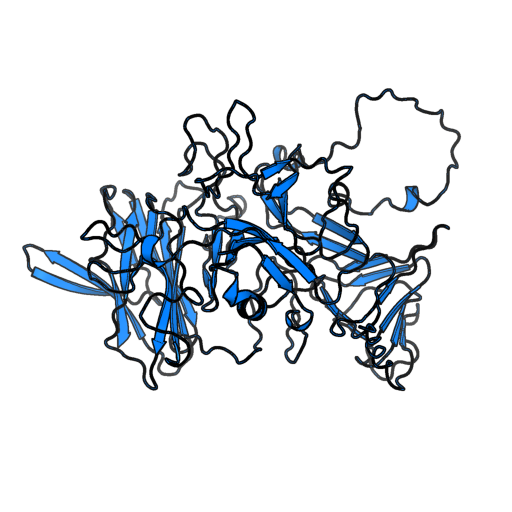4 19.207 5.815 1.00 74.94 124 TYR A N 1
ATOM 930 C CA . TYR A 1 124 ? 10.620 18.216 6.821 1.00 74.94 124 TYR A CA 1
ATOM 931 C C . TYR A 1 124 ? 9.986 16.846 6.606 1.00 74.94 124 TYR A C 1
ATOM 933 O O . TYR A 1 124 ? 10.300 15.928 7.362 1.00 74.94 124 TYR A O 1
ATOM 941 N N . ASP A 1 125 ? 9.153 16.682 5.589 1.00 77.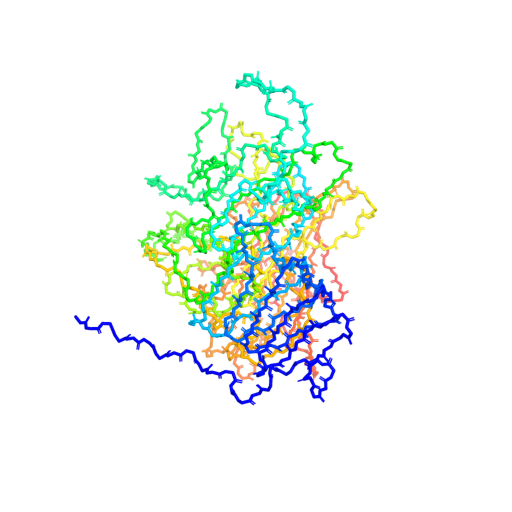12 125 ASP A N 1
ATOM 942 C CA . ASP A 1 125 ? 8.540 15.398 5.291 1.00 77.12 125 ASP A CA 1
ATOM 943 C C . ASP A 1 125 ? 9.568 14.440 4.691 1.00 77.12 125 ASP A C 1
ATOM 945 O O . ASP A 1 125 ? 10.617 14.841 4.181 1.00 77.12 125 ASP A O 1
ATOM 949 N N . PHE A 1 126 ? 9.290 13.149 4.820 1.00 79.81 126 PHE A N 1
ATOM 950 C CA . PHE A 1 126 ? 10.093 12.078 4.249 1.00 79.81 126 PHE A CA 1
ATOM 951 C C . PHE A 1 126 ? 9.209 11.235 3.344 1.00 79.81 126 PHE A C 1
ATOM 953 O O . PHE A 1 126 ? 8.083 10.926 3.722 1.00 79.81 126 PHE A O 1
ATOM 960 N N . THR A 1 127 ? 9.765 10.765 2.233 1.00 83.88 127 THR A N 1
ATOM 961 C CA . THR A 1 127 ? 9.182 9.670 1.457 1.00 83.88 127 THR A CA 1
ATOM 962 C C . THR A 1 127 ? 10.086 8.450 1.506 1.00 83.88 127 THR A C 1
ATOM 964 O O . THR A 1 127 ? 11.316 8.548 1.484 1.00 83.88 127 THR A O 1
ATOM 967 N N . TYR A 1 128 ? 9.458 7.281 1.622 1.00 88.38 128 TYR A N 1
ATOM 968 C CA . TYR A 1 128 ? 10.137 5.995 1.610 1.00 88.38 128 TYR A CA 1
ATOM 969 C C . TYR A 1 128 ? 10.158 5.437 0.195 1.00 88.38 128 TYR A C 1
ATOM 971 O O . TYR A 1 128 ? 9.113 5.218 -0.421 1.00 88.38 128 TYR A O 1
ATOM 979 N N . PHE A 1 129 ? 11.360 5.167 -0.290 1.00 89.50 129 PHE A N 1
ATOM 980 C CA . PHE A 1 129 ? 11.637 4.695 -1.629 1.00 89.50 129 PHE A CA 1
ATOM 981 C C . PHE A 1 129 ? 12.289 3.320 -1.634 1.00 89.50 129 PHE A C 1
ATOM 983 O O . PHE A 1 129 ? 13.001 2.944 -0.710 1.00 89.50 129 PHE A O 1
ATOM 990 N N . CYS A 1 130 ? 12.114 2.601 -2.732 1.00 92.31 130 CYS A N 1
ATOM 991 C CA . CYS A 1 130 ? 12.932 1.459 -3.123 1.00 92.31 130 CYS A CA 1
ATOM 992 C C . CYS A 1 130 ? 13.269 1.607 -4.609 1.00 92.31 130 CYS A C 1
ATOM 994 O O . CYS A 1 130 ? 12.495 2.204 -5.349 1.00 92.31 130 CYS A O 1
ATOM 996 N N . SER A 1 131 ? 14.424 1.128 -5.067 1.00 93.75 131 SER A N 1
ATOM 997 C CA . SER A 1 131 ? 14.773 1.275 -6.484 1.00 93.75 131 SER A CA 1
ATOM 998 C C . SER A 1 131 ? 14.105 0.192 -7.349 1.00 93.75 131 SER A C 1
ATOM 1000 O O . SER A 1 131 ? 14.312 -0.994 -7.075 1.00 93.75 131 SER A O 1
ATOM 1002 N N . PRO A 1 132 ? 13.377 0.552 -8.429 1.00 94.75 132 PRO A N 1
ATOM 1003 C CA . PRO A 1 132 ? 12.843 -0.400 -9.406 1.00 94.75 132 PRO A CA 1
ATOM 1004 C C . PRO A 1 132 ? 13.882 -0.844 -10.457 1.00 94.75 132 PRO A C 1
ATOM 1006 O O . PRO A 1 132 ? 13.598 -1.690 -11.308 1.00 94.75 132 PRO A O 1
ATOM 1009 N N . VAL A 1 133 ? 15.070 -0.235 -10.439 1.00 95.12 133 VAL A N 1
ATOM 1010 C CA . VAL A 1 133 ? 16.180 -0.484 -11.365 1.00 95.12 133 VAL A CA 1
ATOM 1011 C C . VAL A 1 133 ? 17.451 -0.836 -10.589 1.00 95.12 133 VAL A C 1
ATOM 1013 O O . VAL A 1 133 ? 17.640 -0.387 -9.453 1.00 95.12 133 VAL A O 1
ATOM 1016 N N . ARG A 1 134 ? 18.346 -1.617 -11.193 1.00 90.44 134 ARG A N 1
ATOM 1017 C CA . ARG A 1 134 ? 19.702 -1.827 -10.670 1.00 90.44 134 ARG A CA 1
ATOM 1018 C C . ARG A 1 134 ? 20.587 -0.626 -10.983 1.00 90.44 134 ARG A C 1
ATOM 1020 O O . ARG A 1 134 ? 20.321 0.116 -11.926 1.00 90.44 134 ARG A O 1
ATOM 1027 N N . ASP A 1 135 ? 21.636 -0.471 -10.182 1.00 81.69 135 ASP A N 1
ATOM 1028 C CA . ASP A 1 135 ? 22.665 0.570 -10.322 1.00 81.69 135 ASP A CA 1
ATOM 1029 C C . ASP A 1 135 ? 22.157 2.013 -10.138 1.00 81.69 135 ASP A C 1
ATOM 1031 O O . ASP A 1 135 ? 22.863 2.970 -10.449 1.00 81.69 135 ASP A O 1
ATOM 1035 N N . GLN A 1 136 ? 20.958 2.183 -9.567 1.00 88.12 136 GLN A N 1
ATOM 1036 C CA . GLN A 1 136 ? 20.447 3.493 -9.175 1.00 88.12 136 GLN A CA 1
ATOM 1037 C C . GLN A 1 136 ? 21.379 4.146 -8.153 1.00 88.12 136 GLN A C 1
ATOM 1039 O O . GLN A 1 136 ? 21.554 3.632 -7.044 1.00 88.12 136 GLN A O 1
ATOM 1044 N N . MET A 1 137 ? 21.890 5.331 -8.482 1.00 82.06 137 MET A N 1
ATOM 1045 C CA . MET A 1 137 ? 22.607 6.175 -7.531 1.00 82.06 137 MET A CA 1
ATOM 1046 C C . MET A 1 137 ? 21.641 7.095 -6.797 1.00 82.06 137 MET A C 1
ATOM 1048 O O . MET A 1 137 ? 20.815 7.776 -7.412 1.00 82.06 137 MET A O 1
ATOM 1052 N N . LEU A 1 138 ? 21.796 7.185 -5.483 1.00 77.06 138 LEU A N 1
ATOM 1053 C CA . LEU A 1 138 ? 20.922 7.979 -4.632 1.00 77.06 138 LEU A CA 1
ATOM 1054 C C . LEU A 1 138 ? 20.959 9.472 -4.985 1.00 77.06 138 LEU A C 1
ATOM 1056 O O . LEU A 1 138 ? 19.912 10.105 -5.046 1.00 77.06 138 LEU A O 1
ATOM 1060 N N . LEU A 1 139 ? 22.137 10.007 -5.331 1.00 71.69 139 LEU A N 1
ATOM 1061 C CA . LEU A 1 139 ? 22.286 11.390 -5.803 1.00 71.69 139 LEU A CA 1
ATOM 1062 C C . LEU A 1 139 ? 21.487 11.687 -7.075 1.00 71.69 139 LEU A C 1
ATOM 1064 O O . LEU A 1 139 ? 21.132 12.828 -7.296 1.00 71.69 139 LEU A O 1
ATOM 1068 N N . THR A 1 140 ? 21.235 10.704 -7.940 1.00 70.62 140 THR A N 1
ATOM 1069 C CA . THR A 1 140 ? 20.593 10.965 -9.242 1.00 70.62 140 THR A CA 1
ATOM 1070 C C . THR A 1 140 ? 19.073 10.955 -9.186 1.00 70.62 140 THR A C 1
ATOM 1072 O O . THR A 1 140 ? 18.431 11.266 -10.187 1.00 70.62 140 THR A O 1
ATOM 1075 N N . ILE A 1 141 ? 18.497 10.650 -8.020 1.00 74.25 141 ILE A N 1
ATOM 1076 C CA . ILE A 1 141 ? 17.047 10.610 -7.844 1.00 74.25 141 ILE A CA 1
ATOM 1077 C C . ILE A 1 141 ? 16.396 11.988 -8.027 1.00 74.25 141 ILE A C 1
ATOM 1079 O O . ILE A 1 141 ? 15.211 12.063 -8.336 1.00 74.25 141 ILE A O 1
ATOM 1083 N N . ASP A 1 142 ? 17.171 13.065 -7.860 1.00 61.66 142 ASP A N 1
ATOM 1084 C CA . ASP A 1 142 ? 16.749 14.457 -8.023 1.00 61.66 142 ASP A CA 1
ATOM 1085 C C . ASP A 1 142 ? 16.933 15.031 -9.430 1.00 61.66 142 ASP A C 1
ATOM 1087 O O . ASP A 1 142 ? 16.493 16.145 -9.724 1.00 61.66 142 ASP A O 1
ATOM 1091 N N . ARG A 1 143 ? 17.569 14.274 -10.327 1.00 54.44 143 ARG A N 1
ATOM 1092 C CA . ARG A 1 143 ? 17.884 14.750 -11.667 1.00 54.44 143 ARG A CA 1
ATOM 1093 C C . ARG A 1 143 ? 16.734 14.458 -12.619 1.00 54.44 143 ARG A C 1
ATOM 1095 O O . ARG A 1 143 ? 16.587 13.345 -13.128 1.00 54.44 143 ARG A O 1
ATOM 1102 N N . ILE A 1 144 ? 15.983 15.501 -12.968 1.00 44.81 144 ILE A N 1
ATOM 1103 C CA . ILE A 1 144 ? 15.298 15.523 -14.261 1.00 44.81 144 ILE A CA 1
ATOM 1104 C C . ILE A 1 144 ? 16.400 15.498 -15.323 1.00 44.81 144 ILE A C 1
ATOM 1106 O O . ILE A 1 144 ? 17.243 16.396 -15.388 1.00 44.81 144 ILE A O 1
ATOM 1110 N N . VAL A 1 145 ? 16.435 14.442 -16.137 1.00 41.12 145 VAL A N 1
ATOM 1111 C CA . VAL A 1 145 ? 17.348 14.355 -17.280 1.00 41.12 145 VAL A CA 1
ATOM 1112 C C . VAL A 1 145 ? 16.832 15.285 -18.375 1.00 41.12 145 VAL A C 1
ATOM 1114 O O . VAL A 1 145 ? 16.226 14.852 -19.355 1.00 41.12 145 VAL A O 1
ATOM 1117 N N . GLU A 1 146 ? 17.062 16.579 -18.189 1.00 36.06 146 GLU A N 1
ATOM 1118 C CA . GLU A 1 146 ? 17.034 17.574 -19.263 1.00 36.06 146 GLU A CA 1
ATOM 1119 C C . GLU A 1 146 ? 18.447 17.903 -19.771 1.00 36.06 146 GLU A C 1
ATOM 1121 O O . GLU A 1 146 ? 18.585 18.691 -20.691 1.00 36.06 146 GLU A O 1
ATOM 1126 N N . ASN A 1 147 ? 19.508 17.272 -19.240 1.00 34.50 147 ASN A N 1
ATOM 1127 C CA . ASN A 1 147 ? 20.892 17.585 -19.634 1.00 34.50 147 ASN A CA 1
ATOM 1128 C C . ASN A 1 147 ? 21.860 16.383 -19.612 1.00 34.50 147 ASN A C 1
ATOM 1130 O O . ASN A 1 147 ? 23.000 16.502 -19.162 1.00 34.50 147 ASN A O 1
ATOM 1134 N N . MET A 1 148 ? 21.449 15.211 -20.113 1.00 32.53 148 MET A N 1
ATOM 1135 C CA . MET A 1 148 ? 22.427 14.148 -20.431 1.00 32.53 148 MET A CA 1
ATOM 1136 C C . MET A 1 148 ? 23.093 14.294 -21.807 1.00 32.53 148 MET A C 1
ATOM 1138 O O . MET A 1 148 ? 24.034 13.556 -22.088 1.00 32.53 148 MET A O 1
ATOM 1142 N N . ASP A 1 149 ? 22.741 15.318 -22.590 1.00 36.44 149 ASP A N 1
ATOM 1143 C CA . ASP A 1 149 ? 23.514 15.703 -23.782 1.00 36.44 149 ASP A CA 1
ATOM 1144 C C . ASP A 1 149 ? 24.876 16.336 -23.429 1.00 36.44 149 ASP A C 1
ATOM 1146 O O . ASP A 1 149 ? 25.759 16.433 -24.276 1.00 36.44 149 ASP A O 1
ATOM 1150 N N . ALA A 1 150 ? 25.113 16.695 -22.159 1.00 33.44 150 ALA A N 1
ATOM 1151 C CA . ALA A 1 150 ? 26.396 17.239 -21.707 1.00 33.44 150 ALA A CA 1
ATOM 1152 C C . ALA A 1 150 ? 27.436 16.172 -21.299 1.00 33.44 150 ALA A C 1
ATOM 1154 O O . ALA A 1 150 ? 28.587 16.527 -21.046 1.00 33.44 150 ALA A O 1
ATOM 1155 N N . ILE A 1 151 ? 27.072 14.882 -21.210 1.00 38.47 151 ILE A N 1
ATOM 1156 C CA . ILE A 1 151 ? 27.972 13.838 -20.669 1.00 38.47 151 ILE A CA 1
ATOM 1157 C C . ILE A 1 151 ? 28.528 12.890 -21.748 1.00 38.47 151 ILE A C 1
ATOM 1159 O O . ILE A 1 151 ? 29.557 12.268 -21.513 1.00 38.47 151 ILE A O 1
ATOM 1163 N N . ASN A 1 152 ? 27.977 12.870 -22.969 1.00 34.12 152 ASN A N 1
ATOM 1164 C CA . ASN A 1 152 ? 28.510 12.051 -24.075 1.00 34.12 152 ASN A CA 1
ATOM 1165 C C . ASN A 1 152 ? 29.096 12.862 -25.248 1.00 34.12 152 ASN A C 1
ATOM 1167 O O . ASN A 1 152 ? 28.997 12.463 -26.403 1.00 34.12 152 ASN A O 1
ATOM 1171 N N . GLY A 1 153 ? 29.799 13.953 -24.917 1.00 32.53 153 GLY A N 1
ATOM 1172 C CA . GLY A 1 153 ? 30.876 14.506 -25.743 1.00 32.53 153 GLY A CA 1
ATOM 1173 C C . GLY A 1 153 ? 30.499 15.621 -26.720 1.00 32.53 153 GLY A C 1
ATOM 1174 O O . GLY A 1 153 ? 30.180 15.348 -27.868 1.00 32.53 153 GLY A O 1
ATOM 1175 N N . ASN A 1 154 ? 30.709 16.882 -26.319 1.00 26.69 154 ASN A N 1
ATOM 1176 C CA . ASN A 1 154 ? 31.446 17.842 -27.151 1.00 26.69 154 ASN A CA 1
ATOM 1177 C C . ASN A 1 154 ? 31.950 19.036 -26.320 1.00 26.69 154 ASN A C 1
ATOM 1179 O O . ASN A 1 154 ? 31.231 19.995 -26.040 1.00 26.69 154 ASN A O 1
ATOM 1183 N N . LEU A 1 155 ? 33.231 18.986 -25.959 1.00 38.12 155 LEU A N 1
ATOM 1184 C CA . LEU A 1 155 ? 34.047 20.177 -25.755 1.00 38.12 155 LEU A CA 1
ATOM 1185 C C . LEU A 1 155 ? 34.169 20.885 -27.111 1.00 38.12 155 LEU A C 1
ATOM 1187 O O . LEU A 1 155 ? 35.082 20.615 -27.884 1.00 38.12 155 LEU A O 1
ATOM 1191 N N . SER A 1 156 ? 33.266 21.816 -27.397 1.00 34.00 156 SER A N 1
ATOM 1192 C CA . SER A 1 156 ? 33.466 22.789 -28.471 1.00 34.00 156 SER A CA 1
ATOM 1193 C C . SER A 1 156 ? 33.136 24.181 -27.953 1.00 34.00 156 SER A C 1
ATOM 1195 O O . SER A 1 156 ? 32.048 24.715 -28.153 1.00 34.00 156 SER A O 1
ATOM 1197 N N . GLY A 1 157 ? 34.090 24.759 -27.236 1.00 28.80 157 GLY A N 1
ATOM 1198 C CA . GLY A 1 157 ? 34.009 26.129 -26.764 1.00 28.80 157 GLY A CA 1
ATOM 1199 C C . GLY A 1 157 ? 35.275 26.471 -26.008 1.00 28.80 157 GLY A C 1
ATOM 1200 O O . GLY A 1 157 ? 35.493 25.991 -24.902 1.00 28.80 157 GLY A O 1
ATOM 1201 N N . THR A 1 158 ? 36.131 27.274 -26.626 1.00 31.14 158 THR A N 1
ATOM 1202 C CA . THR A 1 158 ? 37.267 27.941 -25.993 1.00 31.14 158 THR A CA 1
ATOM 1203 C C . THR A 1 158 ? 36.777 28.745 -24.787 1.00 31.14 158 THR A C 1
ATOM 1205 O O . THR A 1 158 ? 36.345 29.886 -24.924 1.00 31.14 158 THR A O 1
ATOM 1208 N N . GLY A 1 159 ? 36.809 28.132 -23.610 1.00 28.50 159 GLY A N 1
ATOM 1209 C CA . GLY A 1 159 ? 36.448 28.736 -22.339 1.00 28.50 159 GLY A CA 1
ATOM 1210 C C . GLY A 1 159 ? 37.425 28.226 -21.298 1.00 28.50 159 GLY A C 1
ATOM 1211 O O . GLY A 1 159 ? 37.469 27.036 -21.009 1.00 28.50 159 GLY A O 1
ATOM 1212 N N . THR A 1 160 ? 38.263 29.135 -20.816 1.00 23.77 160 THR A N 1
ATOM 1213 C CA . THR A 1 160 ? 39.246 28.968 -19.742 1.00 23.77 160 THR A CA 1
ATOM 1214 C C . THR A 1 160 ? 38.833 27.941 -18.693 1.00 23.77 160 THR A C 1
ATOM 1216 O O . THR A 1 160 ? 37.756 28.049 -18.109 1.00 23.77 160 THR A O 1
ATOM 1219 N N . ALA A 1 161 ? 39.728 26.985 -18.430 1.00 25.64 161 ALA A N 1
ATOM 1220 C CA . ALA A 1 161 ? 39.633 26.061 -17.313 1.00 25.64 161 ALA A CA 1
ATOM 1221 C C . ALA A 1 161 ? 39.336 26.840 -16.025 1.00 25.64 161 ALA A C 1
ATOM 1223 O O . ALA A 1 161 ? 40.191 27.560 -15.510 1.00 25.64 161 ALA A O 1
ATOM 1224 N N . VAL A 1 162 ? 38.118 26.701 -15.504 1.00 26.42 162 VAL A N 1
ATOM 1225 C CA . VAL A 1 162 ? 37.819 27.123 -14.142 1.00 26.42 162 VAL A CA 1
ATOM 1226 C C . VAL A 1 162 ? 38.362 26.025 -13.235 1.00 26.42 162 VAL A C 1
ATOM 1228 O O . VAL A 1 162 ? 37.664 25.090 -12.854 1.00 26.42 162 VAL A O 1
ATOM 1231 N N . THR A 1 163 ? 39.646 26.131 -12.900 1.00 29.12 163 THR A N 1
ATOM 1232 C CA . THR A 1 163 ? 40.186 25.596 -11.649 1.00 29.12 163 THR A CA 1
ATOM 1233 C C . THR A 1 163 ? 39.526 26.357 -10.500 1.00 29.12 163 THR A C 1
ATOM 1235 O O . THR A 1 163 ? 40.097 27.303 -9.962 1.00 29.12 163 THR A O 1
ATOM 1238 N N . ALA A 1 164 ? 38.286 25.994 -10.167 1.00 25.91 164 ALA A N 1
ATOM 1239 C CA . ALA A 1 164 ? 37.665 26.417 -8.921 1.00 25.91 164 ALA A CA 1
ATOM 1240 C C . ALA A 1 164 ? 38.179 25.502 -7.795 1.00 25.91 164 ALA A C 1
ATOM 1242 O O . ALA A 1 164 ? 38.168 24.278 -7.958 1.00 25.91 164 ALA A O 1
ATOM 1243 N N . PRO A 1 165 ? 38.645 26.063 -6.667 1.00 25.75 165 PRO A N 1
ATOM 1244 C CA . PRO A 1 165 ? 39.021 25.288 -5.493 1.00 25.75 165 PRO A CA 1
ATOM 1245 C C . PRO A 1 165 ? 37.829 24.465 -4.992 1.00 25.75 165 PRO A C 1
ATOM 1247 O O . PRO A 1 165 ? 36.679 24.861 -5.169 1.00 25.75 165 PRO A O 1
ATOM 1250 N N . LEU A 1 166 ? 38.108 23.347 -4.320 1.00 35.84 166 LEU A N 1
ATOM 1251 C CA . LEU A 1 166 ? 37.143 22.587 -3.519 1.00 35.84 166 LEU A CA 1
ATOM 1252 C C . LEU A 1 166 ? 36.509 23.501 -2.453 1.00 35.84 166 LEU A C 1
ATOM 1254 O O . LEU A 1 166 ? 36.997 23.615 -1.333 1.00 35.84 166 LEU A O 1
ATOM 1258 N N . GLY A 1 167 ? 35.444 24.197 -2.829 1.00 30.39 167 GLY A N 1
ATOM 1259 C CA . GLY A 1 167 ? 34.720 25.146 -1.998 1.00 30.39 167 GLY A CA 1
ATOM 1260 C C . GLY A 1 167 ? 33.686 25.866 -2.853 1.00 30.39 167 GLY A C 1
ATOM 1261 O O . GLY A 1 167 ? 34.050 26.613 -3.752 1.00 30.39 167 GLY A O 1
ATOM 1262 N N . SER A 1 168 ? 32.403 25.637 -2.560 1.00 29.39 168 SER A N 1
ATOM 1263 C CA . SER A 1 168 ? 31.198 26.075 -3.295 1.00 29.39 168 SER A CA 1
ATOM 1264 C C . SER A 1 168 ? 30.845 25.254 -4.551 1.00 29.39 168 SER A C 1
ATOM 1266 O O . SER A 1 168 ? 31.174 25.587 -5.682 1.00 29.39 168 SER A O 1
ATOM 1268 N N . ASN A 1 169 ? 30.120 24.153 -4.329 1.00 33.81 169 ASN A N 1
ATOM 1269 C CA . ASN A 1 169 ? 29.407 23.410 -5.368 1.00 33.81 169 ASN A CA 1
ATOM 1270 C C . ASN A 1 169 ? 28.135 24.195 -5.782 1.00 33.81 169 ASN A C 1
ATOM 1272 O O . ASN A 1 169 ? 27.277 24.402 -4.921 1.00 33.81 169 ASN A O 1
ATOM 1276 N N . PRO A 1 170 ? 27.973 24.626 -7.050 1.00 35.47 170 PRO A N 1
ATOM 1277 C CA . PRO A 1 170 ? 26.743 25.265 -7.528 1.00 35.47 170 PRO A CA 1
ATOM 1278 C C . PRO A 1 170 ? 25.586 24.276 -7.768 1.00 35.47 170 PRO A C 1
ATOM 1280 O O . PRO A 1 170 ? 24.455 24.708 -7.964 1.00 35.47 170 PRO A O 1
ATOM 1283 N N . TYR A 1 171 ? 25.823 22.962 -7.686 1.00 40.53 171 TYR A N 1
ATOM 1284 C CA . TYR A 1 171 ? 24.769 21.957 -7.537 1.00 40.53 171 TYR A CA 1
ATOM 1285 C C . TYR A 1 171 ? 24.483 21.770 -6.046 1.00 40.53 171 TYR A C 1
ATOM 1287 O O . TYR A 1 171 ? 24.919 20.795 -5.433 1.00 40.53 171 TYR A O 1
ATOM 1295 N N . GLN A 1 172 ? 23.790 22.733 -5.433 1.00 38.97 172 GLN A N 1
ATOM 1296 C CA . GLN A 1 172 ? 23.149 22.461 -4.150 1.00 38.97 172 GLN A CA 1
ATOM 1297 C C . GLN A 1 172 ? 22.142 21.337 -4.391 1.00 38.97 172 GLN A C 1
ATOM 1299 O O . GLN A 1 172 ? 21.136 21.552 -5.064 1.00 38.97 172 GLN A O 1
ATOM 1304 N N . THR A 1 173 ? 22.438 20.134 -3.895 1.00 44.19 173 THR A N 1
ATOM 1305 C CA . THR A 1 173 ? 21.458 19.050 -3.823 1.00 44.19 173 THR A CA 1
ATOM 1306 C C . THR A 1 173 ? 20.233 19.629 -3.142 1.00 44.19 173 THR A C 1
ATOM 1308 O O . THR A 1 173 ? 20.336 20.202 -2.054 1.00 44.19 173 THR A O 1
ATOM 1311 N N . THR A 1 174 ? 19.084 19.568 -3.808 1.00 49.72 174 THR A N 1
ATOM 1312 C CA . THR A 1 174 ? 17.871 20.178 -3.266 1.00 49.72 174 THR A CA 1
ATOM 1313 C C . THR A 1 174 ? 17.528 19.536 -1.926 1.00 49.72 174 THR A C 1
ATOM 1315 O O . THR A 1 174 ? 17.026 20.210 -1.045 1.00 49.72 174 THR A O 1
ATOM 1318 N N . PHE A 1 175 ? 17.905 18.281 -1.701 1.00 50.75 175 PHE A N 1
ATOM 1319 C CA . PHE A 1 175 ? 17.809 17.596 -0.421 1.00 50.75 175 PHE A CA 1
ATOM 1320 C C . PHE A 1 175 ? 18.954 17.971 0.532 1.00 50.75 175 PHE A C 1
ATOM 1322 O O . PHE A 1 175 ? 20.123 17.691 0.266 1.00 50.75 175 PHE A O 1
ATOM 1329 N N . PHE A 1 176 ? 18.621 18.591 1.666 1.00 45.62 176 PHE A N 1
ATOM 1330 C CA . PHE A 1 176 ? 19.576 18.869 2.741 1.00 45.62 176 PHE A CA 1
ATOM 1331 C C . PHE A 1 176 ? 19.878 17.557 3.487 1.00 45.62 176 PHE A C 1
ATOM 1333 O O . PHE A 1 176 ? 19.041 17.048 4.231 1.00 45.62 176 PHE A O 1
ATOM 1340 N N . ASP A 1 177 ? 21.068 17.003 3.273 1.00 48.94 177 ASP A N 1
ATOM 1341 C CA . ASP A 1 177 ? 21.806 16.161 4.223 1.00 48.94 177 ASP A CA 1
ATOM 1342 C C . ASP A 1 177 ? 21.161 14.882 4.774 1.00 48.94 177 ASP A C 1
ATOM 1344 O O . ASP A 1 177 ? 21.651 14.381 5.781 1.00 48.94 177 ASP A O 1
ATOM 1348 N N . LYS A 1 178 ? 20.077 14.323 4.228 1.00 57.44 178 LYS A N 1
ATOM 1349 C CA . LYS A 1 178 ? 19.333 13.284 4.969 1.00 57.44 178 LYS A CA 1
ATOM 1350 C C . LYS A 1 178 ? 18.752 12.186 4.097 1.00 57.44 178 LYS A C 1
ATOM 1352 O O . LYS A 1 178 ? 17.548 11.939 4.083 1.00 57.44 178 LYS A O 1
ATOM 1357 N N . TYR A 1 179 ? 19.661 11.516 3.410 1.00 60.72 179 TYR A N 1
ATOM 1358 C CA . TYR A 1 179 ? 19.424 10.185 2.893 1.00 60.72 179 TYR A CA 1
ATOM 1359 C C . TYR A 1 179 ? 19.746 9.183 3.985 1.00 60.72 179 TYR A C 1
ATOM 1361 O O . TYR A 1 179 ? 20.883 9.150 4.467 1.00 60.72 179 TYR A O 1
ATOM 1369 N N . PHE A 1 180 ? 18.765 8.378 4.369 1.00 61.97 180 PHE A N 1
ATOM 1370 C CA . PHE A 1 180 ? 19.029 7.288 5.286 1.00 61.97 180 PHE A CA 1
ATOM 1371 C C . PHE A 1 180 ? 18.588 5.961 4.703 1.00 61.97 180 PHE A C 1
ATOM 1373 O O . PHE A 1 180 ? 17.664 5.857 3.891 1.00 61.97 180 PHE A O 1
ATOM 1380 N N . ASP A 1 181 ? 19.306 4.942 5.125 1.00 55.69 181 ASP A N 1
ATOM 1381 C CA . ASP A 1 181 ? 18.845 3.581 5.118 1.00 55.69 181 ASP A CA 1
ATOM 1382 C C . ASP A 1 181 ? 18.655 3.148 6.564 1.00 55.69 181 ASP A C 1
ATOM 1384 O O . ASP A 1 181 ? 19.275 3.657 7.503 1.00 55.69 181 ASP A O 1
ATOM 1388 N N . TRP A 1 182 ? 17.734 2.218 6.751 1.00 59.66 182 TRP A N 1
ATOM 1389 C CA . TRP A 1 182 ? 17.580 1.587 8.043 1.00 59.66 182 TRP A CA 1
ATOM 1390 C C . TRP A 1 182 ? 18.648 0.513 8.181 1.00 59.66 182 TRP A C 1
ATOM 1392 O O . TRP A 1 182 ? 18.655 -0.429 7.381 1.00 59.66 182 TRP A O 1
ATOM 1402 N N . ILE A 1 183 ? 19.497 0.597 9.205 1.00 52.12 183 ILE A N 1
ATOM 1403 C CA . ILE A 1 183 ? 20.255 -0.572 9.633 1.00 52.12 183 ILE A CA 1
ATOM 1404 C C . ILE A 1 183 ? 20.202 -0.752 11.146 1.00 52.12 183 ILE A C 1
ATOM 1406 O O . ILE A 1 183 ? 20.333 0.166 11.946 1.00 52.12 183 ILE A O 1
ATOM 1410 N N . ASN A 1 184 ? 20.057 -2.002 11.542 1.00 53.03 184 ASN A N 1
ATOM 1411 C CA . ASN A 1 184 ? 20.023 -2.395 12.936 1.00 53.03 184 ASN A CA 1
ATOM 1412 C C . ASN A 1 184 ? 21.461 -2.626 13.425 1.00 53.03 184 ASN A C 1
ATOM 1414 O O . ASN A 1 184 ? 21.974 -3.747 13.373 1.00 53.03 184 ASN A O 1
ATOM 1418 N N . GLU A 1 185 ? 22.138 -1.575 13.887 1.00 43.47 185 GLU A N 1
ATOM 1419 C CA . GLU A 1 185 ? 23.379 -1.740 14.648 1.00 43.47 185 GLU A CA 1
ATOM 1420 C C . GLU A 1 185 ? 23.060 -2.071 16.103 1.00 43.47 185 GLU A C 1
ATOM 1422 O O . GLU A 1 185 ? 22.977 -1.187 16.943 1.00 43.47 185 GLU A O 1
ATOM 1427 N N . GLY A 1 186 ? 22.873 -3.360 16.399 1.00 39.69 186 GLY A N 1
ATOM 1428 C CA . GLY A 1 186 ? 23.261 -3.994 17.667 1.00 39.69 186 GLY A CA 1
ATOM 1429 C C . GLY A 1 186 ? 22.776 -3.418 19.004 1.00 39.69 186 GLY A C 1
ATOM 1430 O O . GLY A 1 186 ? 23.249 -3.906 20.026 1.00 39.69 186 GLY A O 1
ATOM 1431 N N . VAL A 1 187 ? 21.875 -2.431 19.063 1.00 39.19 187 VAL A N 1
ATOM 1432 C CA . VAL A 1 187 ? 21.371 -1.904 20.337 1.00 39.19 187 VAL A CA 1
ATOM 1433 C C . VAL A 1 187 ? 20.255 -2.822 20.839 1.00 39.19 187 VAL A C 1
ATOM 1435 O O . VAL A 1 187 ? 19.172 -2.846 20.247 1.00 39.19 187 VAL A O 1
ATOM 1438 N N . PRO A 1 188 ? 20.456 -3.571 21.938 1.00 36.75 188 PRO A N 1
ATOM 1439 C CA . PRO A 1 188 ? 19.376 -4.330 22.540 1.00 36.75 188 PRO A CA 1
ATOM 1440 C C . PRO A 1 188 ? 18.352 -3.338 23.111 1.00 36.75 188 PRO A C 1
ATOM 1442 O O . PRO A 1 188 ? 18.718 -2.400 23.820 1.00 36.75 188 PRO A O 1
ATOM 1445 N N . ASN A 1 189 ? 17.067 -3.585 22.864 1.00 38.66 189 ASN A N 1
ATOM 1446 C CA . ASN A 1 189 ? 15.936 -3.051 23.635 1.00 38.66 189 ASN A CA 1
ATOM 1447 C C . ASN A 1 189 ? 15.409 -1.628 23.386 1.00 38.66 189 ASN A C 1
ATOM 1449 O O . ASN A 1 189 ? 14.861 -1.061 24.330 1.00 38.66 189 ASN A O 1
ATOM 1453 N N . ARG A 1 190 ? 15.406 -1.070 22.163 1.00 41.62 190 ARG A N 1
ATOM 1454 C CA . ARG A 1 190 ? 14.406 -0.026 21.812 1.00 41.62 190 ARG A CA 1
ATOM 1455 C C . ARG A 1 190 ? 13.962 -0.081 20.341 1.00 41.62 190 ARG A C 1
ATOM 1457 O O . ARG A 1 190 ? 14.606 0.535 19.498 1.00 41.62 190 ARG A O 1
ATOM 1464 N N . PRO A 1 191 ? 12.822 -0.718 20.022 1.00 39.44 191 PRO A N 1
ATOM 1465 C CA . PRO A 1 191 ? 12.157 -0.571 18.736 1.00 39.44 191 PRO A CA 1
ATOM 1466 C C . PRO A 1 191 ? 11.380 0.741 18.778 1.00 39.44 191 PRO A C 1
ATOM 1468 O O . PRO A 1 191 ? 10.171 0.784 18.988 1.00 39.44 191 PRO A O 1
ATOM 1471 N N . THR A 1 192 ? 12.092 1.856 18.679 1.00 43.38 192 THR A N 1
ATOM 1472 C CA . THR A 1 192 ? 11.424 3.128 18.442 1.00 43.38 192 THR A CA 1
ATOM 1473 C C . THR A 1 192 ? 11.385 3.338 16.939 1.00 43.38 192 THR A C 1
ATOM 1475 O O . THR A 1 192 ? 12.404 3.656 16.337 1.00 43.38 192 THR A O 1
ATOM 1478 N N . THR A 1 193 ? 10.192 3.267 16.344 1.00 41.56 193 THR A N 1
ATOM 1479 C CA . THR A 1 193 ? 9.871 3.851 15.022 1.00 41.56 193 THR A CA 1
ATOM 1480 C C . THR A 1 193 ? 10.016 5.382 15.006 1.00 41.56 193 THR A C 1
ATOM 1482 O O . THR A 1 193 ? 9.572 6.051 14.078 1.00 41.56 193 THR A O 1
ATOM 1485 N N . GLN A 1 194 ? 10.603 5.964 16.055 1.00 43.47 194 GLN A N 1
ATOM 1486 C CA . GLN A 1 194 ? 10.776 7.393 16.219 1.00 43.47 194 GLN A CA 1
ATOM 1487 C C . GLN A 1 194 ? 12.007 7.853 15.454 1.00 43.47 194 GLN A C 1
ATOM 1489 O O . GLN A 1 194 ? 13.134 7.428 15.702 1.00 43.47 194 GLN A O 1
ATOM 1494 N N . PHE A 1 195 ? 11.772 8.799 14.561 1.00 50.47 195 PHE A N 1
ATOM 1495 C CA . PHE A 1 195 ? 12.788 9.667 14.001 1.00 50.47 195 PHE A CA 1
ATOM 1496 C C . PHE A 1 195 ? 13.355 10.563 15.110 1.00 50.47 195 PHE A C 1
ATOM 1498 O O . PHE A 1 195 ? 12.766 11.590 15.445 1.00 50.47 195 PHE A O 1
ATOM 1505 N N . THR A 1 196 ? 14.485 10.191 15.708 1.00 43.06 196 THR A N 1
ATOM 1506 C CA . THR A 1 196 ? 15.130 11.033 16.723 1.00 43.06 196 THR A CA 1
ATOM 1507 C C . THR A 1 196 ? 16.359 11.733 16.158 1.00 43.06 196 THR A C 1
ATOM 1509 O O . THR A 1 196 ? 17.336 11.085 15.797 1.00 43.06 196 THR A O 1
ATOM 1512 N N . PHE A 1 197 ? 16.351 13.067 16.165 1.00 39.00 197 PHE A N 1
ATOM 1513 C CA . PHE A 1 197 ? 17.576 13.869 16.195 1.00 39.00 197 PHE A CA 1
ATOM 1514 C C . PHE A 1 197 ? 17.675 14.474 17.596 1.00 39.00 197 PHE A C 1
ATOM 1516 O O . PHE A 1 197 ? 16.876 15.343 17.943 1.00 39.00 197 PHE A O 1
ATOM 1523 N N . ASN A 1 198 ? 18.604 14.001 18.430 1.00 38.78 198 ASN A N 1
ATOM 1524 C CA . ASN A 1 198 ? 18.934 14.722 19.659 1.00 38.78 198 ASN A CA 1
ATOM 1525 C C . ASN A 1 198 ? 19.916 15.867 19.348 1.00 38.78 198 ASN A C 1
ATOM 1527 O O . ASN A 1 198 ? 20.595 15.866 18.320 1.00 38.78 198 ASN A O 1
ATOM 1531 N N . SER A 1 199 ? 20.011 16.840 20.253 1.00 37.25 199 SER A N 1
ATOM 1532 C CA . SER A 1 199 ? 20.944 17.976 20.182 1.00 37.25 199 SER A CA 1
ATOM 1533 C C . SER A 1 199 ? 22.433 17.580 20.237 1.00 37.25 199 SER A C 1
ATOM 1535 O O . SER A 1 199 ? 23.290 18.458 20.213 1.00 37.25 199 SER A O 1
ATOM 1537 N N . MET A 1 200 ? 22.746 16.276 20.291 1.00 37.22 200 MET A N 1
ATOM 1538 C CA . MET A 1 200 ? 24.097 15.710 20.394 1.00 37.22 200 MET A CA 1
ATOM 1539 C C . MET A 1 200 ? 24.479 14.781 19.222 1.00 37.22 200 MET A C 1
ATOM 1541 O O . MET A 1 200 ? 25.533 14.156 19.268 1.00 37.22 200 MET A O 1
ATOM 1545 N N . GLY A 1 201 ? 23.659 14.670 18.170 1.00 42.38 201 GLY A N 1
ATOM 1546 C CA . GLY A 1 201 ? 24.032 13.970 16.932 1.00 42.38 201 GLY A CA 1
ATOM 1547 C C . GLY A 1 201 ? 24.138 12.438 16.999 1.00 42.38 201 GLY A C 1
ATOM 1548 O O . GLY A 1 201 ? 24.695 11.851 16.076 1.00 42.38 201 GLY A O 1
ATOM 1549 N N . GLN A 1 202 ? 23.608 11.764 18.026 1.00 39.69 202 GLN A N 1
ATOM 1550 C CA . GLN A 1 202 ? 23.605 10.291 18.063 1.00 39.69 202 GLN A CA 1
ATOM 1551 C C . GLN A 1 202 ? 22.346 9.722 17.382 1.00 39.69 202 GLN A C 1
ATOM 1553 O O . GLN A 1 202 ? 21.232 9.999 17.827 1.00 39.69 202 GLN A O 1
ATOM 1558 N N . GLN A 1 203 ? 22.531 8.954 16.298 1.00 46.66 203 GLN A N 1
ATOM 1559 C CA . GLN A 1 203 ? 21.466 8.283 15.534 1.00 46.66 203 GLN A CA 1
ATOM 1560 C C . GLN A 1 203 ? 21.227 6.860 16.069 1.00 46.66 203 GLN A C 1
ATOM 1562 O O . GLN A 1 203 ? 22.175 6.137 16.360 1.00 46.66 203 GLN A O 1
ATOM 1567 N N . THR A 1 204 ? 19.959 6.466 16.206 1.00 53.94 204 THR A N 1
ATOM 1568 C CA . THR A 1 204 ? 19.502 5.097 16.499 1.00 53.94 204 THR A CA 1
ATOM 1569 C C . THR A 1 204 ? 18.982 4.466 15.204 1.00 53.94 204 THR A C 1
ATOM 1571 O O . THR A 1 204 ? 18.248 5.130 14.481 1.00 53.94 204 THR A O 1
ATOM 1574 N N . ASN A 1 205 ? 19.387 3.227 14.894 1.00 54.66 205 ASN A N 1
ATOM 1575 C CA . ASN A 1 205 ? 19.018 2.364 13.744 1.00 54.66 205 ASN A CA 1
ATOM 1576 C C . ASN A 1 205 ? 18.983 2.972 12.317 1.00 54.66 205 ASN A C 1
ATOM 1578 O O . ASN A 1 205 ? 18.651 2.292 11.346 1.00 54.66 205 ASN A O 1
ATOM 1582 N N . TRP A 1 206 ? 19.304 4.248 12.160 1.00 62.09 206 TRP A N 1
ATOM 1583 C CA . TRP A 1 206 ? 19.331 4.955 10.891 1.00 62.09 206 TRP A CA 1
ATOM 1584 C C . TRP A 1 206 ? 20.760 5.265 10.533 1.00 62.09 206 TRP A C 1
ATOM 1586 O O . TRP A 1 206 ? 21.524 5.764 11.361 1.00 62.09 206 TRP A O 1
ATOM 1596 N N . HIS A 1 207 ? 21.099 4.968 9.292 1.00 61.34 207 HIS A N 1
ATOM 1597 C CA . HIS A 1 207 ? 22.430 5.155 8.774 1.00 61.34 207 HIS A CA 1
ATOM 1598 C C . HIS A 1 207 ? 22.443 6.270 7.760 1.00 61.34 207 HIS A C 1
ATOM 1600 O O . HIS A 1 207 ? 21.682 6.303 6.795 1.00 61.34 207 HIS A O 1
ATOM 1606 N N . TRP A 1 208 ? 23.290 7.252 8.037 1.00 63.56 208 TRP A N 1
ATOM 1607 C CA . TRP A 1 208 ? 23.448 8.398 7.171 1.00 63.56 208 TRP A CA 1
ATOM 1608 C C . TRP A 1 208 ? 24.224 8.009 5.917 1.00 63.56 208 TRP A C 1
ATOM 1610 O O . TRP A 1 208 ? 25.349 7.514 6.001 1.00 63.56 208 TRP A O 1
ATOM 1620 N N . ASN A 1 209 ? 23.629 8.266 4.754 1.00 64.44 209 ASN A N 1
ATOM 1621 C CA . ASN A 1 209 ? 24.228 7.955 3.467 1.00 64.44 209 ASN A CA 1
ATOM 1622 C C . ASN A 1 209 ? 24.769 9.209 2.788 1.00 64.44 209 ASN A C 1
ATOM 1624 O O . ASN A 1 209 ? 24.082 10.224 2.646 1.00 64.44 209 ASN A O 1
ATOM 1628 N N . VAL A 1 210 ? 25.991 9.096 2.268 1.00 67.69 210 VAL A N 1
ATOM 1629 C CA . VAL A 1 210 ? 26.564 10.094 1.366 1.00 67.69 210 VAL A CA 1
ATOM 1630 C C . VAL A 1 210 ? 26.017 9.826 -0.035 1.00 67.69 210 VAL A C 1
ATOM 1632 O O . VAL A 1 210 ? 26.448 8.897 -0.720 1.00 67.69 210 VAL A O 1
ATOM 1635 N N . ALA A 1 211 ? 25.038 10.619 -0.473 1.00 66.50 211 ALA A N 1
ATOM 1636 C CA . ALA A 1 211 ? 24.306 10.346 -1.714 1.00 66.50 211 ALA A CA 1
ATOM 1637 C C . ALA A 1 211 ? 25.183 10.213 -2.964 1.00 66.50 211 ALA A C 1
ATOM 1639 O O . ALA A 1 211 ? 24.866 9.403 -3.834 1.00 66.50 211 ALA A O 1
ATOM 1640 N N . SER A 1 212 ? 26.285 10.964 -3.054 1.00 65.06 212 SER A N 1
ATOM 1641 C CA . SER A 1 212 ? 27.192 10.936 -4.211 1.00 65.06 212 SER A CA 1
ATOM 1642 C C . SER A 1 212 ? 27.890 9.593 -4.423 1.00 65.06 212 SER A C 1
ATOM 1644 O O . SER A 1 212 ? 28.377 9.339 -5.520 1.00 65.06 212 SER A O 1
ATOM 1646 N N . THR A 1 213 ? 27.926 8.734 -3.404 1.00 67.00 213 THR A N 1
ATOM 1647 C CA . THR A 1 213 ? 28.591 7.425 -3.446 1.00 67.00 213 THR A CA 1
ATOM 1648 C C . THR A 1 213 ? 27.656 6.267 -3.109 1.00 67.00 213 THR A C 1
ATOM 1650 O O . THR A 1 213 ? 28.095 5.121 -3.093 1.00 67.00 213 THR A O 1
ATOM 1653 N N . THR A 1 214 ? 26.385 6.542 -2.807 1.00 73.75 214 THR A N 1
ATOM 1654 C CA . THR A 1 214 ? 25.447 5.519 -2.332 1.00 73.75 214 THR A CA 1
ATOM 1655 C C . THR A 1 214 ? 24.617 4.974 -3.485 1.00 73.75 214 THR A C 1
ATOM 1657 O O . THR A 1 214 ? 23.854 5.709 -4.114 1.00 73.75 214 THR A O 1
ATOM 1660 N N . ASN A 1 215 ? 24.728 3.668 -3.721 1.00 82.62 215 ASN A N 1
ATOM 1661 C CA . ASN A 1 215 ? 23.821 2.939 -4.599 1.00 82.62 215 ASN A CA 1
ATOM 1662 C C . ASN A 1 215 ? 22.587 2.501 -3.806 1.00 82.62 215 ASN A C 1
ATOM 1664 O O . ASN A 1 215 ? 22.700 2.065 -2.662 1.00 82.62 215 ASN A O 1
ATOM 1668 N N . MET A 1 216 ? 21.408 2.569 -4.420 1.00 87.69 216 MET A N 1
ATOM 1669 C CA . MET A 1 216 ? 20.172 2.059 -3.827 1.00 87.69 216 MET A CA 1
ATOM 1670 C C . MET A 1 216 ? 20.105 0.533 -3.964 1.00 87.69 216 MET A C 1
ATOM 1672 O O . MET A 1 216 ?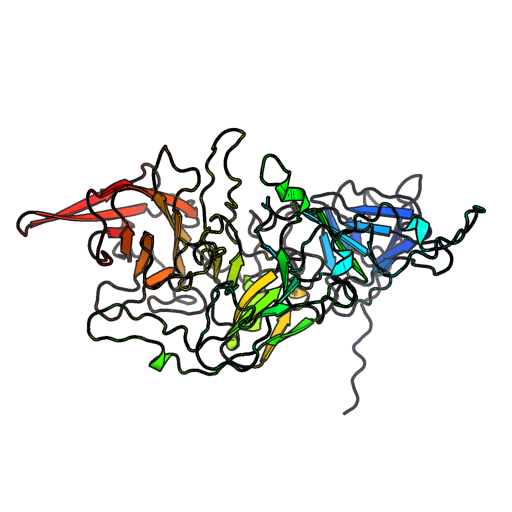 19.325 -0.005 -4.750 1.00 87.69 216 MET A O 1
ATOM 1676 N N . ASN A 1 217 ? 20.982 -0.161 -3.237 1.00 84.88 217 ASN A N 1
ATOM 1677 C CA . ASN A 1 217 ? 21.173 -1.604 -3.299 1.00 84.88 217 ASN A CA 1
ATOM 1678 C C . ASN A 1 217 ? 21.227 -2.254 -1.894 1.00 84.88 217 ASN A C 1
ATOM 1680 O O . ASN A 1 217 ? 21.470 -1.570 -0.897 1.00 84.88 217 ASN A O 1
ATOM 1684 N N . PRO A 1 218 ? 21.024 -3.582 -1.797 1.00 90.19 218 PRO A N 1
ATOM 1685 C CA . PRO A 1 218 ? 20.481 -4.470 -2.836 1.00 90.19 218 PRO A CA 1
ATOM 1686 C C . PRO A 1 218 ? 19.014 -4.142 -3.180 1.00 90.19 218 PRO A C 1
ATOM 1688 O O . PRO A 1 218 ? 18.355 -3.378 -2.476 1.00 90.19 218 PRO A O 1
ATOM 1691 N N . ALA A 1 219 ? 18.507 -4.692 -4.288 1.00 93.50 219 ALA A N 1
ATOM 1692 C CA . ALA A 1 219 ? 17.103 -4.529 -4.667 1.00 93.50 219 ALA A CA 1
ATOM 1693 C C . ALA A 1 219 ? 16.177 -5.005 -3.530 1.00 93.50 219 ALA A C 1
ATOM 1695 O O . ALA A 1 219 ? 16.478 -5.976 -2.839 1.00 93.50 219 ALA A O 1
ATOM 1696 N N . GLY A 1 220 ? 15.068 -4.297 -3.314 1.00 93.19 220 GLY A N 1
ATOM 1697 C CA . GLY A 1 220 ? 14.126 -4.570 -2.222 1.00 93.19 220 GLY A CA 1
ATOM 1698 C C . GLY A 1 220 ? 14.470 -3.862 -0.908 1.00 93.19 220 GLY A C 1
ATOM 1699 O O . GLY A 1 220 ? 13.607 -3.756 -0.038 1.00 93.19 220 GLY A O 1
ATOM 1700 N N . LYS A 1 221 ? 15.684 -3.308 -0.765 1.00 91.81 221 LYS A N 1
ATOM 1701 C CA . LYS A 1 221 ? 16.034 -2.425 0.355 1.00 91.81 221 LYS A CA 1
ATOM 1702 C C . LYS A 1 221 ? 15.330 -1.079 0.209 1.00 91.81 221 LYS A C 1
ATOM 1704 O O . LYS A 1 221 ? 15.314 -0.497 -0.880 1.00 91.81 221 LYS A O 1
ATOM 1709 N N . GLY A 1 222 ? 14.754 -0.589 1.301 1.00 90.44 222 GLY A N 1
ATOM 1710 C CA . GLY A 1 222 ? 14.128 0.721 1.332 1.00 90.44 222 GLY A CA 1
ATOM 1711 C C . GLY A 1 222 ? 15.065 1.813 1.858 1.00 90.44 222 GLY A C 1
ATOM 1712 O O . GLY A 1 222 ? 15.974 1.565 2.649 1.00 90.44 222 GLY A O 1
ATOM 1713 N N . PHE A 1 223 ? 14.817 3.033 1.400 1.00 86.81 223 PHE A N 1
ATOM 1714 C CA . PHE A 1 223 ? 15.541 4.257 1.727 1.00 86.81 223 PHE A CA 1
ATOM 1715 C C . PHE A 1 223 ? 14.521 5.333 2.062 1.00 86.81 223 PHE A C 1
ATOM 1717 O O . PHE A 1 223 ? 13.473 5.400 1.428 1.00 86.81 223 PHE A O 1
ATOM 1724 N N . ASN A 1 224 ? 14.811 6.207 3.010 1.00 82.31 224 ASN A N 1
ATOM 1725 C CA . ASN A 1 224 ? 13.996 7.392 3.248 1.00 82.31 224 ASN A CA 1
ATOM 1726 C C . ASN A 1 224 ? 14.750 8.636 2.798 1.00 82.31 224 ASN A C 1
ATOM 1728 O O . ASN A 1 224 ? 15.941 8.813 3.064 1.00 82.31 224 ASN A O 1
ATOM 1732 N N . ILE A 1 225 ? 14.022 9.509 2.115 1.00 80.31 225 ILE A N 1
ATOM 1733 C CA . ILE A 1 225 ? 14.558 10.726 1.521 1.00 80.31 225 ILE A CA 1
ATOM 1734 C C . ILE A 1 225 ? 13.666 11.865 1.984 1.00 80.31 225 ILE A C 1
ATOM 1736 O O . ILE A 1 225 ? 12.444 11.794 1.858 1.00 80.31 225 ILE A O 1
ATOM 1740 N N . ARG A 1 226 ? 14.275 12.867 2.617 1.00 78.50 226 ARG A N 1
ATOM 1741 C CA . ARG A 1 226 ? 13.576 14.081 3.056 1.00 78.50 226 ARG A CA 1
ATOM 1742 C C . ARG A 1 226 ? 13.127 14.887 1.844 1.00 78.50 226 ARG A C 1
ATOM 1744 O O . ARG A 1 226 ? 13.810 14.799 0.846 1.00 78.50 226 ARG A O 1
ATOM 1751 N N . ALA A 1 227 ? 12.088 15.706 1.944 1.00 76.56 227 ALA A N 1
ATOM 1752 C CA . ALA A 1 227 ? 11.688 16.651 0.905 1.00 76.56 227 ALA A CA 1
ATOM 1753 C C . ALA A 1 227 ? 12.789 17.683 0.542 1.00 76.56 227 ALA A C 1
ATOM 1755 O O . ALA A 1 227 ? 13.692 17.961 1.347 1.00 76.56 227 ALA A O 1
ATOM 1756 N N . PRO A 1 228 ? 12.726 18.302 -0.653 1.00 74.25 228 PRO A N 1
ATOM 1757 C CA . PRO A 1 228 ? 13.661 19.345 -1.069 1.00 74.25 228 PRO A CA 1
ATOM 1758 C C . PRO A 1 228 ? 13.655 20.583 -0.157 1.00 74.25 228 PRO A C 1
ATOM 1760 O O . PRO A 1 228 ? 12.611 21.105 0.218 1.00 74.25 228 PRO A O 1
ATOM 1763 N N . LYS A 1 229 ? 14.832 21.155 0.098 1.00 69.00 229 LYS A N 1
ATOM 1764 C CA . LYS A 1 229 ? 15.065 22.447 0.757 1.00 69.00 229 LYS A CA 1
ATOM 1765 C C . LYS A 1 229 ? 14.354 23.594 0.051 1.00 69.00 229 LYS A C 1
ATOM 1767 O O . LYS A 1 229 ? 13.895 24.512 0.717 1.00 69.00 229 LYS A O 1
ATOM 1772 N N . SER A 1 230 ? 14.240 23.556 -1.276 1.00 64.69 230 SER A N 1
ATOM 1773 C CA . SER A 1 230 ? 13.502 24.579 -2.027 1.00 64.69 230 SER A CA 1
ATOM 1774 C C . SER A 1 230 ? 12.038 24.695 -1.588 1.00 64.69 230 SER A C 1
ATOM 1776 O O . SER A 1 230 ? 11.427 25.734 -1.815 1.00 64.69 230 SER A O 1
ATOM 1778 N N . PHE A 1 231 ? 11.487 23.689 -0.898 1.00 70.69 231 PHE A N 1
ATOM 1779 C CA . PHE A 1 231 ? 10.140 23.759 -0.336 1.00 70.69 231 PHE A CA 1
ATOM 1780 C C . PHE A 1 231 ? 10.061 24.652 0.916 1.00 70.69 231 PHE A C 1
ATOM 1782 O O . PHE A 1 231 ? 8.956 24.971 1.345 1.00 70.69 231 PHE A O 1
ATOM 1789 N N . GLN A 1 232 ? 11.187 25.111 1.486 1.00 63.56 232 GLN A N 1
ATOM 1790 C CA . GLN A 1 232 ? 11.197 26.126 2.556 1.00 63.56 232 GLN A CA 1
ATOM 1791 C C . GLN A 1 232 ? 10.670 27.475 2.070 1.00 63.56 232 GLN A C 1
ATOM 1793 O O . GLN A 1 232 ? 10.063 28.208 2.841 1.00 63.56 232 GLN A O 1
ATOM 1798 N N . GLU A 1 233 ? 10.895 27.774 0.792 1.00 55.34 233 GLU A N 1
ATOM 1799 C CA . GLU A 1 233 ? 10.507 29.028 0.142 1.00 55.34 233 GLU A CA 1
ATOM 1800 C C . GLU A 1 233 ? 9.153 28.902 -0.587 1.00 55.34 233 GLU A C 1
ATOM 1802 O O . GLU A 1 233 ? 8.684 29.849 -1.219 1.00 55.34 233 GLU A O 1
ATOM 1807 N N . ALA A 1 234 ? 8.522 27.723 -0.546 1.00 57.62 234 ALA A N 1
ATOM 1808 C CA . ALA A 1 234 ? 7.257 27.466 -1.220 1.00 57.62 234 ALA A CA 1
ATOM 1809 C C . ALA A 1 234 ? 6.066 27.953 -0.381 1.00 57.62 234 ALA A C 1
ATOM 1811 O O . ALA A 1 234 ? 6.016 27.775 0.833 1.00 57.62 234 ALA A O 1
ATOM 1812 N N . ALA A 1 235 ? 5.047 28.503 -1.048 1.00 56.22 235 ALA A N 1
ATOM 1813 C CA . ALA A 1 235 ? 3.815 28.971 -0.405 1.00 56.22 235 ALA A CA 1
ATOM 1814 C C . ALA A 1 235 ? 2.881 27.834 0.082 1.00 56.22 235 ALA A C 1
ATOM 1816 O O . ALA A 1 235 ? 1.778 28.110 0.549 1.00 56.22 235 ALA A O 1
ATOM 1817 N N . GLY A 1 236 ? 3.289 26.564 -0.040 1.00 63.31 236 GLY A N 1
ATOM 1818 C CA . GLY A 1 236 ? 2.511 25.391 0.365 1.00 63.31 236 GLY A CA 1
ATOM 1819 C C . GLY A 1 236 ? 3.185 24.061 -0.006 1.00 63.31 236 GLY A C 1
ATOM 1820 O O . GLY A 1 236 ? 4.253 24.079 -0.621 1.00 63.31 236 GLY A O 1
ATOM 1821 N N . PRO A 1 237 ? 2.584 22.911 0.362 1.00 69.12 237 PRO A N 1
ATOM 1822 C CA . PRO A 1 237 ? 3.127 21.590 0.046 1.00 69.12 237 PRO A CA 1
ATOM 1823 C C . PRO A 1 237 ? 3.183 21.339 -1.468 1.00 69.12 237 PRO A C 1
ATOM 1825 O O . PRO A 1 237 ? 2.235 21.661 -2.187 1.00 69.12 237 PRO A O 1
ATOM 1828 N N . LEU A 1 238 ? 4.269 20.735 -1.954 1.00 70.44 238 LEU A N 1
ATOM 1829 C CA . LEU A 1 238 ? 4.507 20.474 -3.379 1.00 70.44 238 LEU A CA 1
ATOM 1830 C C . LEU A 1 238 ? 4.843 18.995 -3.611 1.00 70.44 238 LEU A C 1
ATOM 1832 O O . LEU A 1 238 ? 5.420 18.365 -2.726 1.00 70.44 238 LEU A O 1
ATOM 1836 N N . PRO A 1 239 ? 4.495 18.409 -4.773 1.00 76.12 239 PRO A N 1
ATOM 1837 C CA . PRO A 1 239 ? 4.984 17.085 -5.120 1.00 76.12 239 PRO A CA 1
ATOM 1838 C C . PRO A 1 239 ? 6.438 17.199 -5.564 1.00 76.12 239 PRO A C 1
ATOM 1840 O O . PRO A 1 239 ? 6.855 18.212 -6.134 1.00 76.12 239 PRO A O 1
ATOM 1843 N N . TYR A 1 240 ? 7.189 16.125 -5.374 1.00 76.81 240 TYR A N 1
ATOM 1844 C CA . TYR A 1 240 ? 8.551 16.039 -5.854 1.00 76.81 240 TYR A CA 1
ATOM 1845 C C . TYR A 1 240 ? 8.708 14.977 -6.939 1.00 76.81 240 TYR A C 1
ATOM 1847 O O . TYR A 1 240 ? 8.358 13.815 -6.731 1.00 76.81 240 TYR A O 1
ATOM 1855 N N . LEU A 1 241 ? 9.260 15.373 -8.090 1.00 80.69 241 LEU A N 1
ATOM 1856 C CA . LEU A 1 241 ? 9.568 14.450 -9.176 1.00 80.69 241 LEU A CA 1
ATOM 1857 C C . LEU A 1 241 ? 10.899 13.746 -8.901 1.00 80.69 241 LEU A C 1
ATOM 1859 O O . LEU A 1 241 ? 11.969 14.341 -8.995 1.00 80.69 241 LEU A O 1
ATOM 1863 N N . THR A 1 242 ? 10.811 12.455 -8.612 1.00 82.06 242 THR A N 1
ATOM 1864 C CA . THR A 1 242 ? 11.948 11.538 -8.521 1.00 82.06 242 THR A CA 1
ATOM 1865 C C . THR A 1 242 ? 12.195 10.818 -9.835 1.00 82.06 242 THR A C 1
ATOM 1867 O O . THR A 1 242 ? 11.254 10.524 -10.580 1.00 82.06 242 THR A O 1
ATOM 1870 N N . ASN A 1 243 ? 13.458 10.492 -10.098 1.00 84.81 243 ASN A N 1
ATOM 1871 C CA . ASN A 1 243 ? 13.862 9.784 -11.302 1.00 84.81 243 ASN A CA 1
ATOM 1872 C C . ASN A 1 243 ? 14.748 8.575 -10.998 1.00 84.81 243 ASN A C 1
ATOM 1874 O O . ASN A 1 243 ? 15.816 8.711 -10.405 1.00 84.81 243 ASN A O 1
ATOM 1878 N N . PHE A 1 244 ? 14.321 7.394 -11.440 1.00 89.31 244 PHE A N 1
ATOM 1879 C CA . PHE A 1 244 ? 15.095 6.167 -11.309 1.00 89.31 244 PHE A CA 1
ATOM 1880 C C . PHE A 1 244 ? 15.654 5.758 -12.671 1.00 89.31 244 PHE A C 1
ATOM 1882 O O . PHE A 1 244 ? 14.892 5.468 -13.594 1.00 89.31 244 PHE A O 1
ATOM 1889 N N . ILE A 1 245 ? 16.979 5.742 -12.795 1.00 89.75 245 ILE A N 1
ATOM 1890 C CA . ILE A 1 245 ? 17.703 5.468 -14.031 1.00 89.75 245 ILE A CA 1
ATOM 1891 C C . ILE A 1 245 ? 18.621 4.277 -13.820 1.00 89.75 245 ILE A C 1
ATOM 1893 O O . ILE A 1 245 ? 19.532 4.300 -12.998 1.00 89.75 245 ILE A O 1
ATOM 1897 N N . GLY A 1 246 ? 18.397 3.239 -14.611 1.00 90.69 246 GLY A N 1
ATOM 1898 C CA . GLY A 1 246 ? 19.173 2.013 -14.534 1.00 90.69 246 GLY A CA 1
ATOM 1899 C C . GLY A 1 246 ? 18.484 0.889 -15.282 1.00 90.69 246 GLY A C 1
ATOM 1900 O O . GLY A 1 246 ? 17.431 1.083 -15.897 1.00 90.69 246 GLY A O 1
ATOM 1901 N N . VAL A 1 247 ? 19.065 -0.304 -15.238 1.00 93.06 247 VAL A N 1
ATOM 1902 C CA . VAL A 1 247 ? 18.439 -1.460 -15.886 1.00 93.06 247 VAL A CA 1
ATOM 1903 C C . VAL A 1 247 ? 17.272 -1.951 -15.016 1.00 93.06 247 VAL A C 1
ATOM 1905 O O . VAL A 1 247 ? 17.466 -2.143 -13.816 1.00 93.06 247 VAL A O 1
ATOM 1908 N N . PRO A 1 248 ? 16.064 -2.175 -15.559 1.00 95.50 248 PRO A N 1
ATOM 1909 C CA . PRO A 1 248 ? 14.915 -2.581 -14.755 1.00 95.50 248 PRO A CA 1
ATOM 1910 C C . PRO A 1 248 ? 15.129 -3.926 -14.069 1.00 95.50 248 PRO A C 1
ATOM 1912 O O . PRO A 1 248 ? 15.540 -4.901 -14.709 1.00 95.50 248 PRO A O 1
ATOM 1915 N N . ASN A 1 249 ? 14.802 -3.974 -12.777 1.00 95.75 249 ASN A N 1
ATOM 1916 C CA . ASN A 1 249 ? 14.865 -5.193 -11.982 1.00 95.75 249 ASN A CA 1
ATOM 1917 C C . ASN A 1 249 ? 13.827 -6.208 -12.483 1.00 95.75 249 ASN A C 1
ATOM 1919 O O . ASN A 1 249 ? 12.642 -5.893 -12.662 1.00 95.75 249 ASN A O 1
ATOM 1923 N N . ASN A 1 250 ? 14.272 -7.447 -12.678 1.00 94.25 250 ASN A N 1
ATOM 1924 C CA . ASN A 1 250 ? 13.460 -8.572 -13.121 1.00 94.25 250 ASN A CA 1
ATOM 1925 C C . ASN A 1 250 ? 13.897 -9.874 -12.450 1.00 94.25 250 ASN A C 1
ATOM 1927 O O . ASN A 1 250 ? 15.050 -9.983 -12.039 1.00 94.25 250 ASN A O 1
ATOM 1931 N N . GLY A 1 251 ? 12.977 -10.834 -12.358 1.00 92.19 251 GLY A N 1
ATOM 1932 C CA . GLY A 1 251 ? 13.202 -12.101 -11.678 1.00 92.19 251 GLY A CA 1
ATOM 1933 C C . GLY A 1 251 ? 13.073 -11.989 -10.166 1.00 92.19 251 GLY A C 1
ATOM 1934 O O . GLY A 1 251 ? 12.676 -10.950 -9.628 1.00 92.19 251 GLY A O 1
ATOM 1935 N N . ASP A 1 252 ? 13.407 -13.079 -9.490 1.00 93.69 252 ASP A N 1
ATOM 1936 C CA . ASP A 1 252 ? 13.293 -13.180 -8.041 1.00 93.69 252 ASP A CA 1
ATOM 1937 C C . ASP A 1 252 ? 14.297 -12.244 -7.358 1.00 93.69 252 ASP A C 1
ATOM 1939 O O . ASP A 1 252 ? 15.484 -12.205 -7.693 1.00 93.69 252 ASP A O 1
ATOM 1943 N N . VAL A 1 253 ? 13.814 -11.476 -6.385 1.00 95.88 253 VAL A N 1
ATOM 1944 C CA . VAL A 1 253 ? 14.622 -10.569 -5.567 1.00 95.88 253 VAL A CA 1
ATOM 1945 C C . VAL A 1 253 ? 14.520 -11.021 -4.121 1.00 95.88 253 VAL A C 1
ATOM 1947 O O . VAL A 1 253 ? 13.426 -11.180 -3.590 1.00 95.88 253 VAL A O 1
ATOM 1950 N N . SER A 1 254 ? 15.663 -11.197 -3.465 1.00 95.62 254 SER A N 1
ATOM 1951 C CA . SER A 1 254 ? 15.727 -11.588 -2.060 1.00 95.62 254 SER A CA 1
ATOM 1952 C C . SER A 1 254 ? 16.511 -10.552 -1.267 1.00 95.62 254 SER A C 1
ATOM 1954 O O . SER A 1 254 ? 17.652 -10.235 -1.612 1.00 95.62 254 SER A O 1
ATOM 1956 N N . ILE A 1 255 ? 15.901 -10.023 -0.208 1.00 92.56 255 ILE A N 1
ATOM 1957 C CA . ILE A 1 255 ? 16.509 -9.039 0.688 1.00 92.56 255 ILE A CA 1
ATOM 1958 C C . ILE A 1 255 ? 16.691 -9.647 2.075 1.00 92.56 255 ILE A C 1
ATOM 1960 O O . ILE A 1 255 ? 15.743 -10.146 2.682 1.00 92.56 255 ILE A O 1
ATOM 1964 N N . ALA A 1 256 ? 17.922 -9.598 2.582 1.00 91.00 256 ALA A N 1
ATOM 1965 C CA . ALA A 1 256 ? 18.214 -10.005 3.947 1.00 91.00 256 ALA A CA 1
ATOM 1966 C C . ALA A 1 256 ? 17.599 -9.005 4.935 1.00 91.00 256 ALA A C 1
ATOM 1968 O O . ALA A 1 256 ? 17.771 -7.793 4.797 1.00 91.00 256 ALA A O 1
ATOM 1969 N N . VAL A 1 257 ? 16.913 -9.526 5.945 1.00 86.50 257 VAL A N 1
ATOM 1970 C CA . VAL A 1 257 ? 16.276 -8.765 7.020 1.00 86.50 257 VAL A CA 1
ATOM 1971 C C . VAL A 1 257 ? 16.766 -9.269 8.364 1.00 86.50 257 VAL A C 1
ATOM 1973 O O . VAL A 1 257 ? 17.176 -10.426 8.506 1.00 86.50 257 VAL A O 1
ATOM 1976 N N . GLN A 1 258 ? 16.719 -8.392 9.358 1.00 82.88 258 GLN A N 1
ATOM 1977 C CA . GLN A 1 258 ? 17.045 -8.766 10.724 1.00 82.88 258 GLN A CA 1
ATOM 1978 C C . GLN A 1 258 ? 15.784 -9.011 11.537 1.00 82.88 258 GLN A C 1
ATOM 1980 O O . GLN A 1 258 ? 14.799 -8.302 11.371 1.00 82.88 258 GLN A O 1
ATOM 1985 N N . GLY A 1 259 ? 15.836 -9.962 12.460 1.00 73.19 259 GLY A N 1
ATOM 1986 C CA . GLY A 1 259 ? 14.761 -10.236 13.402 1.00 73.19 259 GLY A CA 1
ATOM 1987 C C . GLY A 1 259 ? 15.286 -10.928 14.646 1.00 73.19 259 GLY A C 1
ATOM 1988 O O . GLY A 1 259 ? 16.269 -11.667 14.593 1.00 73.19 259 GLY A O 1
ATOM 1989 N N . GLN A 1 260 ? 14.624 -10.684 15.768 1.00 70.12 260 GLN A N 1
ATOM 1990 C CA . GLN A 1 260 ? 14.916 -11.350 17.028 1.00 70.12 260 GLN A CA 1
ATOM 1991 C C . GLN A 1 260 ? 13.793 -12.354 17.299 1.00 70.12 260 GLN A C 1
ATOM 1993 O O . GLN A 1 260 ? 12.644 -11.935 17.436 1.00 70.12 260 GLN A O 1
ATOM 1998 N N . PRO A 1 261 ? 14.090 -13.666 17.364 1.00 61.19 261 PRO A N 1
ATOM 1999 C CA . PRO A 1 261 ? 13.106 -14.654 17.774 1.00 61.19 261 PRO A CA 1
ATOM 2000 C C . PRO A 1 261 ? 12.686 -14.360 19.205 1.00 61.19 261 PRO A C 1
ATOM 2002 O O . PRO A 1 261 ? 13.490 -14.487 20.129 1.00 61.19 261 PRO A O 1
ATOM 2005 N N . TYR A 1 262 ? 11.427 -13.990 19.396 1.00 55.53 262 TYR A N 1
ATOM 2006 C CA . TYR A 1 262 ? 10.861 -13.852 20.724 1.00 55.53 262 TYR A CA 1
ATOM 2007 C C . TYR A 1 262 ? 9.560 -14.641 20.837 1.00 55.53 262 TYR A C 1
ATOM 2009 O O . TYR A 1 262 ? 8.738 -14.623 19.916 1.00 55.53 262 TYR A O 1
ATOM 2017 N N . PRO A 1 263 ? 9.356 -15.381 21.939 1.00 54.28 263 PRO A N 1
ATOM 2018 C CA . PRO A 1 263 ? 8.118 -16.110 22.140 1.00 54.28 263 PRO A CA 1
ATOM 2019 C C . PRO A 1 263 ? 6.955 -15.127 22.322 1.00 54.28 263 PRO A C 1
ATOM 2021 O O . PRO A 1 263 ? 6.887 -14.435 23.334 1.00 54.28 263 PRO A O 1
ATOM 2024 N N . ILE A 1 264 ? 5.985 -15.158 21.401 1.00 50.88 264 ILE A N 1
ATOM 2025 C CA . ILE A 1 264 ? 4.709 -14.413 21.482 1.00 50.88 264 ILE A CA 1
ATOM 2026 C C . ILE A 1 264 ? 4.026 -14.612 22.853 1.00 50.88 264 ILE A C 1
ATOM 2028 O O . ILE A 1 264 ? 3.363 -13.718 23.368 1.00 50.88 264 ILE A O 1
ATOM 2032 N N . ALA A 1 265 ? 4.228 -15.773 23.490 1.00 47.53 265 ALA A N 1
ATOM 2033 C CA . ALA A 1 265 ? 3.687 -16.094 24.812 1.00 47.53 265 ALA A CA 1
ATOM 2034 C C . ALA A 1 265 ? 4.162 -15.155 25.942 1.00 47.53 265 ALA A C 1
ATOM 2036 O O . ALA A 1 265 ? 3.464 -15.026 26.946 1.00 47.53 265 ALA A O 1
ATOM 2037 N N . ASN A 1 266 ? 5.308 -14.488 25.774 1.00 49.03 266 ASN A N 1
ATOM 2038 C CA . ASN A 1 266 ? 5.860 -13.533 26.737 1.00 49.03 266 ASN A CA 1
ATOM 2039 C C . ASN A 1 266 ? 5.687 -12.073 26.291 1.00 49.03 266 ASN A C 1
ATOM 2041 O O . ASN A 1 266 ? 6.066 -11.173 27.033 1.00 49.03 266 ASN A O 1
ATOM 2045 N N . ASP A 1 267 ? 5.114 -11.838 25.107 1.00 51.53 267 ASP A N 1
ATOM 2046 C CA . ASP A 1 267 ? 4.926 -10.514 24.502 1.00 51.53 267 ASP A CA 1
ATOM 2047 C C . ASP A 1 267 ? 3.690 -9.792 25.073 1.00 51.53 267 ASP A C 1
ATOM 2049 O O . ASP A 1 267 ? 3.325 -8.714 24.641 1.00 51.53 267 ASP A O 1
ATOM 2053 N N . LEU A 1 268 ? 2.987 -10.359 26.053 1.00 56.94 268 LEU A N 1
ATOM 2054 C CA . LEU A 1 268 ? 1.778 -9.743 26.591 1.00 56.94 268 LEU A CA 1
ATOM 2055 C C . LEU A 1 268 ? 2.073 -9.102 27.937 1.00 56.94 268 LEU A C 1
ATOM 2057 O O . LEU A 1 268 ? 2.444 -9.785 28.892 1.00 56.94 268 LEU A O 1
ATOM 2061 N N . ASN A 1 269 ? 1.817 -7.797 28.051 1.00 55.47 269 ASN A N 1
ATOM 2062 C CA . ASN A 1 269 ? 1.688 -7.176 29.364 1.00 55.47 269 ASN A CA 1
ATOM 2063 C C . ASN A 1 269 ? 0.377 -7.653 30.011 1.00 55.47 269 ASN A C 1
ATOM 2065 O O . ASN A 1 269 ? -0.633 -6.953 29.995 1.00 55.47 269 ASN A O 1
ATOM 2069 N N . ASN A 1 270 ? 0.381 -8.874 30.547 1.00 53.22 270 ASN A N 1
ATOM 2070 C CA . ASN A 1 270 ? -0.729 -9.434 31.308 1.00 53.22 270 ASN A CA 1
ATOM 2071 C C . ASN A 1 270 ? -0.643 -8.959 32.764 1.00 53.22 270 ASN A C 1
ATOM 2073 O O . ASN A 1 270 ? -0.503 -9.739 33.706 1.00 53.22 270 ASN A O 1
ATOM 2077 N N . SER A 1 271 ? -0.668 -7.639 32.944 1.00 55.12 271 SER A N 1
ATOM 2078 C CA . SER A 1 271 ? -0.990 -7.072 34.246 1.00 55.12 271 SER A CA 1
ATOM 2079 C C . SER A 1 271 ? -2.447 -7.442 34.520 1.00 55.12 271 SER A C 1
ATOM 2081 O O . SER A 1 271 ? -3.346 -6.988 33.815 1.00 55.12 271 SER A O 1
ATOM 2083 N N . SER A 1 272 ? -2.660 -8.335 35.488 1.00 49.19 272 SER A N 1
ATOM 2084 C CA . SER A 1 272 ? -3.948 -8.949 35.820 1.00 49.19 272 SER A CA 1
ATOM 2085 C C . SER A 1 272 ? -5.089 -7.924 35.834 1.00 49.19 272 SER A C 1
ATOM 2087 O O . SER A 1 272 ? -5.190 -7.134 36.773 1.00 49.19 272 SER A O 1
ATOM 2089 N N . GLY A 1 273 ? -5.938 -7.944 34.799 1.00 53.16 273 GLY A N 1
ATOM 2090 C CA . GLY A 1 273 ? -7.120 -7.081 34.692 1.00 53.16 273 GLY A CA 1
ATOM 2091 C C . GLY A 1 273 ? -7.198 -6.133 33.487 1.00 53.16 273 GLY A C 1
ATOM 2092 O O . GLY A 1 273 ? -8.060 -5.262 33.491 1.00 53.16 273 GLY A O 1
ATOM 2093 N N . SER A 1 274 ? -6.324 -6.231 32.481 1.00 63.53 274 SER A N 1
ATOM 2094 C CA . SER A 1 274 ? -6.347 -5.361 31.287 1.00 63.53 274 SER A CA 1
ATOM 2095 C C . SER A 1 274 ? -6.188 -6.150 29.987 1.00 63.53 274 SER A C 1
ATOM 2097 O O . SER A 1 274 ? -5.648 -7.252 30.002 1.00 63.53 274 SER A O 1
ATOM 2099 N N . CYS A 1 275 ? -6.645 -5.585 28.858 1.00 68.06 275 CYS A N 1
ATOM 2100 C CA . CYS A 1 275 ? -6.386 -6.166 27.538 1.00 68.06 275 CYS A CA 1
ATOM 2101 C C . CYS A 1 275 ? -4.885 -6.388 27.333 1.00 68.06 275 CYS A C 1
ATOM 2103 O O . CYS A 1 275 ? -4.065 -5.538 27.688 1.00 68.06 275 CYS A O 1
ATOM 2105 N N . ALA A 1 276 ? -4.543 -7.516 26.726 1.00 68.94 276 ALA A N 1
ATOM 2106 C CA . ALA A 1 276 ? -3.184 -7.887 26.417 1.00 68.94 276 ALA A CA 1
ATOM 2107 C C . ALA A 1 276 ? -2.634 -6.978 25.305 1.00 68.94 276 ALA A C 1
ATOM 2109 O O . ALA A 1 276 ? -3.196 -6.885 24.211 1.00 68.94 276 ALA A O 1
ATOM 2110 N N . TYR A 1 277 ? -1.533 -6.293 25.608 1.00 62.12 277 TYR A N 1
ATOM 2111 C CA . TYR A 1 277 ? -0.790 -5.455 24.668 1.00 62.12 277 TYR A CA 1
ATOM 2112 C C . TYR A 1 277 ? 0.525 -6.132 24.295 1.00 62.12 277 TYR A C 1
ATOM 2114 O O . TYR A 1 277 ? 1.179 -6.630 25.216 1.00 62.12 277 TYR A O 1
ATOM 2122 N N . PRO A 1 278 ? 0.938 -6.087 23.014 1.00 58.84 278 PRO A N 1
ATOM 2123 C CA . PRO A 1 278 ? 2.242 -6.570 22.598 1.00 58.84 278 PRO A CA 1
ATOM 2124 C C . PRO A 1 278 ? 3.315 -5.680 23.240 1.00 58.84 278 PRO A C 1
ATOM 2126 O O . PRO A 1 278 ? 3.279 -4.444 23.147 1.00 58.84 278 PRO A O 1
ATOM 2129 N N . LEU A 1 279 ? 4.263 -6.293 23.925 1.00 55.00 279 LEU A N 1
ATOM 2130 C CA . LEU A 1 279 ? 5.517 -5.717 24.356 1.00 55.00 279 LEU A CA 1
ATOM 2131 C C . LEU A 1 279 ? 6.415 -5.607 23.122 1.00 55.00 279 LEU A C 1
ATOM 2133 O O . LEU A 1 279 ? 7.321 -6.401 22.922 1.00 55.00 279 LEU A O 1
ATOM 2137 N N . PHE A 1 280 ? 6.240 -4.529 22.348 1.00 52.94 280 PHE A N 1
ATOM 2138 C CA . PHE A 1 280 ? 6.999 -4.238 21.119 1.00 52.94 280 PHE A CA 1
ATOM 2139 C C . PHE A 1 280 ? 8.528 -4.423 21.189 1.00 52.94 280 PHE A C 1
ATOM 2141 O O . PHE A 1 280 ? 9.159 -4.400 20.143 1.00 52.94 280 PHE A O 1
ATOM 2148 N N . THR A 1 281 ? 9.120 -4.584 22.379 1.00 51.06 281 THR A N 1
ATOM 2149 C CA . THR A 1 281 ? 10.524 -4.899 22.684 1.00 51.06 281 THR A CA 1
ATOM 2150 C C . THR A 1 281 ? 11.156 -6.053 21.900 1.00 51.06 281 THR A C 1
ATOM 2152 O O . THR A 1 281 ? 12.372 -6.210 21.979 1.00 51.06 281 THR A O 1
ATOM 2155 N N . ASP A 1 282 ? 10.383 -6.832 21.152 1.00 50.50 282 ASP A N 1
ATOM 2156 C CA . ASP A 1 282 ? 10.804 -8.101 20.579 1.00 50.50 282 ASP A CA 1
ATOM 2157 C C . ASP A 1 282 ? 10.842 -8.176 19.040 1.00 50.50 282 ASP A C 1
ATOM 2159 O O . ASP A 1 282 ? 11.460 -9.077 18.470 1.00 50.50 282 ASP A O 1
ATOM 2163 N N . LYS A 1 283 ? 10.240 -7.205 18.351 1.00 64.38 283 LYS A N 1
ATOM 2164 C CA . LYS A 1 283 ? 10.137 -7.176 16.887 1.00 64.38 283 LYS A CA 1
ATOM 2165 C C . LYS A 1 283 ? 11.162 -6.240 16.283 1.00 64.38 283 LYS A C 1
ATOM 2167 O O . LYS A 1 283 ? 11.375 -5.122 16.749 1.00 64.38 283 LYS A O 1
ATOM 2172 N N . THR A 1 284 ? 11.787 -6.691 15.199 1.00 73.69 284 THR A N 1
ATOM 2173 C CA . THR A 1 284 ? 12.756 -5.876 14.466 1.00 73.69 284 THR A CA 1
ATOM 2174 C C . THR A 1 284 ? 12.096 -5.259 13.247 1.00 73.69 284 THR A C 1
ATOM 2176 O O . THR A 1 284 ? 11.521 -5.955 12.411 1.00 73.69 284 THR A O 1
ATOM 2179 N N . THR A 1 285 ? 12.170 -3.936 13.152 1.00 79.62 285 THR A N 1
ATOM 2180 C CA . THR A 1 285 ? 11.674 -3.185 12.003 1.00 79.62 285 THR A CA 1
ATOM 2181 C C . THR A 1 285 ? 12.704 -3.188 10.882 1.00 79.62 285 THR A C 1
ATOM 2183 O O . THR A 1 285 ? 13.896 -3.012 11.126 1.00 79.62 285 THR A O 1
ATOM 2186 N N . ASN A 1 286 ? 12.240 -3.389 9.649 1.00 85.62 286 ASN A N 1
ATOM 2187 C CA . ASN A 1 286 ? 13.055 -3.334 8.443 1.00 85.62 286 ASN A CA 1
ATOM 2188 C C . ASN A 1 286 ? 12.375 -2.417 7.423 1.00 85.62 286 ASN A C 1
ATOM 2190 O O . ASN A 1 286 ? 11.186 -2.583 7.136 1.00 85.62 286 ASN A O 1
ATOM 2194 N N . LEU A 1 287 ? 13.125 -1.453 6.880 1.00 89.38 287 LEU A N 1
ATOM 2195 C CA . LEU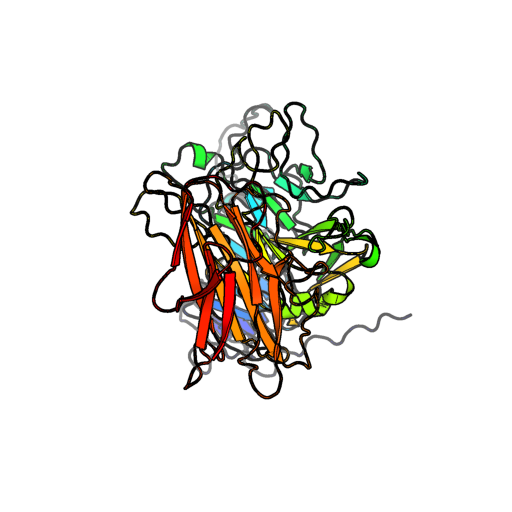 A 1 287 ? 12.668 -0.638 5.757 1.00 89.38 287 LEU A CA 1
ATOM 2196 C C . LEU A 1 287 ? 12.965 -1.383 4.453 1.00 89.38 287 LEU A C 1
ATOM 2198 O O . LEU A 1 287 ? 14.118 -1.510 4.038 1.00 89.38 287 LEU A O 1
ATOM 2202 N N . ILE A 1 288 ? 11.914 -1.874 3.813 1.00 93.75 288 ILE A N 1
ATOM 2203 C CA . ILE A 1 288 ? 11.974 -2.594 2.539 1.00 93.75 288 ILE A CA 1
ATOM 2204 C C . ILE A 1 288 ? 11.075 -1.889 1.523 1.00 93.75 288 ILE A C 1
ATOM 2206 O O . ILE A 1 288 ? 10.426 -0.893 1.841 1.00 93.75 288 ILE A O 1
ATOM 2210 N N . GLY A 1 289 ? 11.029 -2.356 0.283 1.00 94.56 289 GLY A N 1
ATOM 2211 C CA . GLY A 1 289 ? 10.089 -1.807 -0.683 1.00 94.56 289 GLY A CA 1
ATOM 2212 C C . GLY A 1 289 ? 9.982 -2.615 -1.956 1.00 94.56 289 GLY A C 1
ATOM 2213 O O . GLY A 1 289 ? 10.665 -3.619 -2.130 1.00 94.56 289 GLY A O 1
ATOM 2214 N N . ASN A 1 290 ? 9.093 -2.172 -2.839 1.00 95.25 290 ASN A N 1
ATOM 2215 C CA . ASN A 1 290 ? 8.845 -2.848 -4.102 1.00 95.25 290 ASN A CA 1
ATOM 2216 C C . ASN A 1 290 ? 10.050 -2.680 -5.055 1.00 95.25 290 ASN A C 1
ATOM 2218 O O . ASN A 1 290 ? 10.295 -1.558 -5.514 1.00 95.25 290 ASN A O 1
ATOM 2222 N N . PRO A 1 291 ? 10.764 -3.772 -5.398 1.00 96.00 291 PRO A N 1
ATOM 2223 C CA . PRO A 1 291 ? 11.957 -3.709 -6.231 1.00 96.00 291 PRO A CA 1
ATOM 2224 C C . PRO A 1 291 ? 11.654 -3.615 -7.727 1.00 96.00 291 PRO A C 1
ATOM 2226 O O . PRO A 1 291 ? 12.593 -3.558 -8.513 1.00 96.00 291 PRO A O 1
ATOM 2229 N N . TYR A 1 292 ? 10.390 -3.663 -8.151 1.00 95.31 292 TYR A N 1
ATOM 2230 C CA . TYR A 1 292 ? 10.014 -3.824 -9.552 1.00 95.31 292 TYR A CA 1
ATOM 2231 C C . TYR A 1 292 ? 9.457 -2.538 -10.179 1.00 95.31 292 TYR A C 1
ATOM 2233 O O . TYR A 1 292 ? 8.782 -1.754 -9.507 1.00 95.31 292 TYR A O 1
ATOM 2241 N N . PRO A 1 293 ? 9.641 -2.330 -11.500 1.00 94.19 293 PRO A N 1
ATOM 2242 C CA . PRO A 1 293 ? 9.083 -1.194 -12.243 1.00 94.19 293 PRO A CA 1
ATOM 2243 C C . PRO A 1 293 ? 7.577 -1.355 -12.556 1.00 94.19 293 PRO A C 1
ATOM 2245 O O . PRO A 1 293 ? 7.061 -0.847 -13.556 1.00 94.19 293 PRO A O 1
ATOM 2248 N N . SER A 1 294 ? 6.842 -2.020 -11.669 1.00 92.25 294 SER A N 1
ATOM 2249 C CA . SER A 1 294 ? 5.387 -2.183 -11.667 1.00 92.25 294 SER A CA 1
ATOM 2250 C C . SER A 1 294 ? 4.903 -2.324 -10.229 1.00 92.25 294 SER A C 1
ATOM 2252 O O . SER A 1 294 ? 5.689 -2.664 -9.351 1.00 92.25 294 SER A O 1
ATOM 2254 N N . ALA A 1 295 ? 3.612 -2.114 -9.967 1.00 89.19 295 ALA A N 1
ATOM 2255 C CA . ALA A 1 295 ? 3.082 -2.458 -8.651 1.00 89.19 295 ALA A CA 1
ATOM 2256 C C . ALA A 1 295 ? 3.179 -3.965 -8.379 1.00 89.19 295 ALA A C 1
ATOM 2258 O O . ALA A 1 295 ? 3.102 -4.768 -9.313 1.00 89.19 295 ALA A O 1
ATOM 2259 N N . ILE A 1 296 ? 3.307 -4.312 -7.103 1.00 90.06 296 ILE A N 1
ATOM 2260 C CA . ILE A 1 296 ? 3.155 -5.675 -6.598 1.00 90.06 296 ILE A CA 1
ATOM 2261 C C . ILE A 1 296 ? 1.890 -5.800 -5.756 1.00 90.06 296 ILE A C 1
ATOM 2263 O O . ILE A 1 296 ? 1.410 -4.826 -5.167 1.00 90.06 296 ILE A O 1
ATOM 2267 N N . ASP A 1 297 ? 1.357 -7.007 -5.721 1.00 88.75 297 ASP A N 1
ATOM 2268 C CA . ASP A 1 297 ? 0.248 -7.424 -4.891 1.00 88.75 297 ASP A CA 1
ATOM 2269 C C . ASP A 1 297 ? 0.720 -7.682 -3.455 1.00 88.75 297 ASP A C 1
ATOM 2271 O O . ASP A 1 297 ? 1.612 -8.495 -3.209 1.00 88.75 297 ASP A O 1
ATOM 2275 N N . ALA A 1 298 ? 0.145 -6.945 -2.506 1.00 90.44 298 ALA A N 1
ATOM 2276 C CA . ALA A 1 298 ? 0.533 -7.018 -1.105 1.00 90.44 298 ALA A CA 1
ATOM 2277 C C . ALA A 1 298 ? 0.082 -8.331 -0.455 1.00 90.44 298 ALA A C 1
ATOM 2279 O O . ALA A 1 298 ? 0.818 -8.852 0.375 1.00 90.44 298 ALA A O 1
ATOM 2280 N N . ASP A 1 299 ? -1.078 -8.877 -0.842 1.00 88.62 299 ASP A N 1
ATOM 2281 C CA . ASP A 1 299 ? -1.561 -10.161 -0.321 1.00 88.62 299 ASP A CA 1
ATOM 2282 C C . ASP A 1 299 ? -0.595 -11.283 -0.728 1.00 88.62 299 ASP A C 1
ATOM 2284 O O . ASP A 1 299 ? -0.146 -12.051 0.119 1.00 88.62 299 ASP A O 1
ATOM 2288 N N . SER A 1 300 ? -0.182 -11.317 -1.997 1.00 87.31 300 SER A N 1
ATOM 2289 C CA . SER A 1 300 ? 0.814 -12.266 -2.512 1.00 87.31 300 SER A CA 1
ATOM 2290 C C . SER A 1 300 ? 2.172 -12.100 -1.826 1.00 87.31 300 SER A C 1
ATOM 2292 O O . SER A 1 300 ? 2.768 -13.080 -1.389 1.00 87.31 300 SER A O 1
ATOM 2294 N N . PHE A 1 301 ? 2.644 -10.859 -1.662 1.00 92.56 301 PHE A N 1
ATOM 2295 C CA . PHE A 1 301 ? 3.881 -10.569 -0.932 1.00 92.56 301 PHE A CA 1
ATOM 2296 C C . PHE A 1 301 ? 3.838 -11.082 0.515 1.00 92.56 301 PHE A C 1
ATOM 2298 O O . PHE A 1 301 ? 4.785 -11.720 0.979 1.00 92.56 301 PHE A O 1
ATOM 2305 N N . LEU A 1 302 ? 2.741 -10.821 1.221 1.00 91.62 302 LEU A N 1
ATOM 2306 C CA . LEU A 1 302 ? 2.543 -11.242 2.603 1.00 91.62 302 LEU A CA 1
ATOM 2307 C C . LEU A 1 302 ? 2.452 -12.767 2.721 1.00 91.62 302 LEU A C 1
ATOM 2309 O O . LEU A 1 302 ? 3.141 -13.355 3.551 1.00 91.62 302 LEU A O 1
ATOM 2313 N N . MET A 1 303 ? 1.689 -13.412 1.837 1.00 86.50 303 MET A N 1
ATOM 2314 C CA . MET A 1 303 ? 1.553 -14.870 1.784 1.00 86.50 303 MET A CA 1
ATOM 2315 C C . MET A 1 303 ? 2.871 -15.575 1.463 1.00 86.50 303 MET A C 1
ATOM 2317 O O . MET A 1 303 ? 3.144 -16.617 2.045 1.00 86.50 303 MET A O 1
ATOM 2321 N N . THR A 1 304 ? 3.717 -15.021 0.592 1.00 90.00 304 THR A N 1
ATOM 2322 C CA . THR A 1 304 ? 5.046 -15.594 0.310 1.00 90.00 304 THR A CA 1
ATOM 2323 C C . THR A 1 304 ? 6.000 -15.470 1.503 1.00 90.00 304 THR A C 1
ATOM 2325 O O . THR A 1 304 ? 6.908 -16.284 1.652 1.00 90.00 304 THR A O 1
ATOM 2328 N N . ASN A 1 305 ? 5.799 -14.478 2.376 1.00 92.88 305 ASN A N 1
ATOM 2329 C CA . ASN A 1 305 ? 6.718 -14.146 3.469 1.00 92.88 305 ASN A CA 1
ATOM 2330 C C . ASN A 1 305 ? 6.115 -14.355 4.875 1.00 92.88 305 ASN A C 1
ATOM 2332 O O . ASN A 1 305 ? 6.649 -13.836 5.859 1.00 92.88 305 ASN A O 1
ATOM 2336 N N . PHE A 1 306 ? 5.019 -15.113 4.987 1.00 88.31 306 PHE A N 1
ATOM 2337 C CA . PHE A 1 306 ? 4.195 -15.222 6.203 1.00 88.31 306 PHE A CA 1
ATOM 2338 C C . PHE A 1 306 ? 4.925 -15.818 7.423 1.00 88.31 306 PHE A C 1
ATOM 2340 O O . PHE A 1 306 ? 4.586 -15.506 8.572 1.00 88.31 306 PHE A O 1
ATOM 2347 N N . ASP A 1 307 ? 5.930 -16.663 7.180 1.00 86.81 307 ASP A N 1
ATOM 2348 C CA . ASP A 1 307 ? 6.756 -17.269 8.228 1.00 86.81 307 ASP A CA 1
ATOM 2349 C C . ASP A 1 307 ? 7.694 -16.250 8.888 1.00 86.81 307 ASP A C 1
ATOM 2351 O O . ASP A 1 307 ? 8.065 -16.414 10.049 1.00 86.81 307 ASP A O 1
ATOM 2355 N N . LEU A 1 308 ? 8.072 -15.188 8.167 1.00 88.56 308 LEU A N 1
ATOM 2356 C CA . LEU A 1 308 ? 9.078 -14.224 8.612 1.00 88.56 308 LEU A CA 1
ATOM 2357 C C . LEU A 1 308 ? 8.479 -12.880 9.030 1.00 88.56 308 LEU A C 1
ATOM 2359 O O . LEU A 1 308 ? 8.960 -12.283 9.997 1.00 88.56 308 LEU A O 1
ATOM 2363 N N . ILE A 1 309 ? 7.458 -12.403 8.313 1.00 88.88 309 ILE A N 1
ATOM 2364 C CA . ILE A 1 309 ? 6.798 -11.126 8.596 1.00 88.88 309 ILE A CA 1
ATOM 2365 C C . ILE A 1 309 ? 5.858 -11.265 9.796 1.00 88.88 309 ILE A C 1
ATOM 2367 O O . ILE A 1 309 ? 5.019 -12.167 9.874 1.00 88.88 309 ILE A O 1
ATOM 2371 N N . ASP A 1 310 ? 5.981 -10.309 10.711 1.00 83.31 310 ASP A N 1
ATOM 2372 C CA . ASP A 1 310 ? 4.946 -9.968 11.672 1.00 83.31 310 ASP A CA 1
ATOM 2373 C C . ASP A 1 310 ? 4.204 -8.724 11.177 1.00 83.31 310 ASP A C 1
ATOM 2375 O O . ASP A 1 310 ? 4.789 -7.674 10.904 1.00 83.31 310 ASP A O 1
ATOM 2379 N N . TYR A 1 311 ? 2.904 -8.868 10.988 1.00 82.94 311 TYR A N 1
ATOM 2380 C CA . TYR A 1 311 ? 2.048 -7.865 10.373 1.00 82.94 311 TYR A CA 1
ATOM 2381 C C . TYR A 1 311 ? 1.711 -6.765 11.395 1.00 82.94 311 TYR A C 1
ATOM 2383 O O . TYR A 1 311 ? 1.839 -6.965 12.607 1.00 82.94 311 TYR A O 1
ATOM 2391 N N . PRO A 1 312 ? 1.236 -5.586 10.964 1.00 89.94 312 PRO A N 1
ATOM 2392 C CA . PRO A 1 312 ? 0.937 -5.157 9.593 1.00 89.94 312 PRO A CA 1
ATOM 2393 C C . PRO A 1 312 ? 2.145 -4.586 8.842 1.00 89.94 312 PRO A C 1
ATOM 2395 O O . PRO A 1 312 ? 3.127 -4.151 9.450 1.00 89.94 312 PRO A O 1
ATOM 2398 N N . LEU A 1 313 ? 2.005 -4.467 7.518 1.00 93.00 313 LEU A N 1
ATOM 2399 C CA . LEU A 1 313 ? 2.831 -3.540 6.740 1.00 93.00 313 LEU A CA 1
ATOM 2400 C C . LEU A 1 313 ? 2.476 -2.105 7.123 1.00 93.00 313 LEU A C 1
ATOM 2402 O O . LEU A 1 313 ? 1.300 -1.785 7.316 1.00 93.00 313 LEU A O 1
ATOM 2406 N N . ARG A 1 314 ? 3.486 -1.240 7.219 1.00 90.25 314 ARG A N 1
ATOM 2407 C CA . ARG A 1 314 ? 3.323 0.148 7.665 1.00 90.25 314 ARG A CA 1
ATOM 2408 C C . ARG A 1 314 ? 3.802 1.101 6.588 1.00 90.25 314 ARG A C 1
ATOM 2410 O O . ARG A 1 314 ? 4.971 1.086 6.198 1.00 90.25 314 ARG A O 1
ATOM 2417 N N . PHE A 1 315 ? 2.893 1.954 6.147 1.00 88.38 315 PHE A N 1
ATOM 2418 C CA . PHE A 1 315 ? 3.136 2.925 5.101 1.00 88.38 315 PHE A CA 1
ATOM 2419 C C . PHE A 1 315 ? 3.076 4.335 5.665 1.00 88.38 315 PHE A C 1
ATOM 2421 O O . PHE A 1 315 ? 2.126 4.704 6.351 1.00 88.38 315 PHE A O 1
ATOM 2428 N N . TRP A 1 316 ? 4.110 5.112 5.381 1.00 86.19 316 TRP A N 1
ATOM 2429 C CA . TRP A 1 316 ? 4.249 6.465 5.889 1.00 86.19 316 TRP A CA 1
ATOM 2430 C C . TRP A 1 316 ? 3.343 7.435 5.125 1.00 86.19 316 TRP A C 1
ATOM 2432 O O . TRP A 1 316 ? 3.316 7.431 3.888 1.00 86.19 316 TRP A O 1
ATOM 2442 N N . SER A 1 317 ? 2.572 8.233 5.867 1.00 78.50 317 SER A N 1
ATOM 2443 C CA . SER A 1 317 ? 1.615 9.186 5.305 1.00 78.50 317 SER A CA 1
ATOM 2444 C C . SER A 1 317 ? 1.942 10.653 5.559 1.00 78.50 317 SER A C 1
ATOM 2446 O O . SER A 1 317 ? 1.354 11.472 4.863 1.00 78.50 317 SER A O 1
ATOM 2448 N N . HIS A 1 318 ? 2.789 10.965 6.555 1.00 75.88 318 HIS A N 1
ATOM 2449 C CA . HIS A 1 318 ? 3.199 12.327 6.960 1.00 75.88 318 HIS A CA 1
ATOM 2450 C C . HIS A 1 318 ? 2.054 13.341 7.109 1.00 75.88 318 HIS A C 1
ATOM 2452 O O . HIS A 1 318 ? 2.173 14.496 6.715 1.00 75.88 318 HIS A O 1
ATOM 2458 N N . ASN A 1 319 ? 0.923 12.924 7.680 1.00 75.62 319 ASN A N 1
ATOM 2459 C CA . ASN A 1 319 ? -0.231 13.816 7.829 1.00 75.62 319 ASN A CA 1
ATOM 2460 C C . ASN A 1 319 ? -0.088 14.794 8.993 1.00 75.62 319 ASN A C 1
ATOM 2462 O O . ASN A 1 319 ? -0.734 15.843 8.999 1.00 75.62 319 ASN A O 1
ATOM 2466 N N . THR A 1 320 ? 0.729 14.451 9.986 1.00 74.56 320 THR A N 1
ATOM 2467 C CA . THR A 1 320 ? 0.969 15.290 11.149 1.00 74.56 320 THR A CA 1
ATOM 2468 C C . THR A 1 320 ? 2.228 16.116 10.928 1.00 74.56 320 THR A C 1
ATOM 2470 O O . THR A 1 320 ? 3.310 15.583 10.680 1.00 74.56 320 THR A O 1
ATOM 2473 N N . GLN A 1 321 ? 2.114 17.435 11.091 1.00 72.75 321 GLN A N 1
ATOM 2474 C CA . GLN A 1 321 ? 3.278 18.311 11.060 1.00 72.75 321 GLN A CA 1
ATOM 2475 C C . GLN A 1 321 ? 4.296 17.890 12.129 1.00 72.75 321 GLN A C 1
ATOM 2477 O O . GLN A 1 321 ? 3.950 17.598 13.278 1.00 72.75 321 GLN A O 1
ATOM 2482 N N . VAL A 1 322 ? 5.575 17.901 11.758 1.00 72.44 322 VAL A N 1
ATOM 2483 C CA . VAL A 1 322 ? 6.668 17.670 12.703 1.00 72.44 322 VAL A CA 1
ATOM 2484 C C . VAL A 1 322 ? 6.633 18.719 13.825 1.00 72.44 322 VAL A C 1
ATOM 2486 O O . VAL A 1 322 ? 6.541 19.920 13.572 1.00 72.44 322 VAL A O 1
ATOM 2489 N N . SER A 1 323 ? 6.689 18.277 15.081 1.00 68.94 323 SER A N 1
ATOM 2490 C CA . SER A 1 323 ? 6.569 19.156 16.248 1.00 68.94 323 SER A CA 1
ATOM 2491 C C . SER A 1 323 ? 7.211 18.522 17.473 1.00 68.94 323 SER A C 1
ATOM 2493 O O . SER A 1 323 ? 7.148 17.309 17.646 1.00 68.94 323 SER A O 1
ATOM 2495 N N . SER A 1 324 ? 7.773 19.334 18.370 1.00 66.69 324 SER A N 1
ATOM 2496 C CA . SER A 1 324 ? 8.250 18.880 19.685 1.00 66.69 324 SER A CA 1
ATOM 2497 C C . SER A 1 324 ? 7.128 18.362 20.594 1.00 66.69 324 SER A C 1
ATOM 2499 O O . SER A 1 324 ? 7.403 17.683 21.581 1.00 66.69 324 SER A O 1
ATOM 2501 N N . LEU A 1 325 ? 5.869 18.669 20.264 1.00 68.25 325 LEU A N 1
ATOM 2502 C CA . LEU A 1 325 ? 4.682 18.225 20.997 1.00 68.25 325 LEU A CA 1
ATOM 2503 C C . LEU A 1 325 ? 4.167 16.853 20.542 1.00 68.25 325 LEU A C 1
ATOM 2505 O O . LEU A 1 325 ? 3.264 16.309 21.180 1.00 68.25 325 LEU A O 1
ATOM 2509 N N . ASN A 1 326 ? 4.705 16.292 19.453 1.00 68.25 326 ASN A N 1
ATOM 2510 C CA . ASN A 1 326 ? 4.240 15.003 18.954 1.00 68.25 326 ASN A CA 1
ATOM 2511 C C . ASN A 1 326 ? 4.545 13.883 19.974 1.00 68.25 326 ASN A C 1
ATOM 2513 O O . ASN A 1 326 ? 5.667 13.814 20.496 1.00 68.25 326 ASN A O 1
ATOM 2517 N N . PRO A 1 327 ? 3.573 12.992 20.272 1.00 58.44 327 PRO A N 1
ATOM 2518 C CA . PRO A 1 327 ? 3.761 11.912 21.233 1.00 58.44 327 PRO A CA 1
ATOM 2519 C C . PRO A 1 327 ? 4.963 11.042 20.865 1.00 58.44 327 PRO A C 1
ATOM 2521 O O . PRO A 1 327 ? 5.039 10.495 19.767 1.00 58.44 327 PRO A O 1
ATOM 2524 N N . GLY A 1 328 ? 5.897 10.892 21.804 1.00 51.19 328 GLY A N 1
ATOM 2525 C CA . GLY A 1 328 ? 7.130 10.145 21.577 1.00 51.19 328 GLY A CA 1
ATOM 2526 C C . GLY A 1 328 ? 8.384 10.993 21.361 1.00 51.19 328 GLY A C 1
ATOM 2527 O O . GLY A 1 328 ? 9.473 10.431 21.317 1.00 51.19 328 GLY A O 1
ATOM 2528 N N . GLY A 1 329 ? 8.268 12.322 21.304 1.00 52.38 329 GLY A N 1
ATOM 2529 C CA . GLY A 1 329 ? 9.429 13.199 21.436 1.00 52.38 329 GLY A CA 1
ATOM 2530 C C . GLY A 1 329 ? 10.141 12.977 22.776 1.00 52.38 329 GLY A C 1
ATOM 2531 O O . GLY A 1 329 ? 9.529 13.012 23.843 1.00 52.38 329 GLY A O 1
ATOM 2532 N N . VAL A 1 330 ? 11.447 12.728 22.734 1.00 50.88 330 VAL A N 1
ATOM 2533 C CA . VAL A 1 330 ? 12.304 12.682 23.925 1.00 50.88 330 VAL A CA 1
ATOM 2534 C C . VAL A 1 330 ? 12.594 14.127 24.353 1.00 50.88 330 VAL A C 1
ATOM 2536 O O . VAL A 1 330 ? 12.836 14.979 23.497 1.00 50.88 330 VAL A O 1
ATOM 2539 N N . ASN A 1 331 ? 12.568 14.420 25.659 1.00 48.09 331 ASN A N 1
ATOM 2540 C CA . ASN A 1 331 ? 12.754 15.772 26.213 1.00 48.09 331 ASN A CA 1
ATOM 2541 C C . ASN A 1 331 ? 13.904 16.542 25.525 1.00 48.09 331 ASN A C 1
ATOM 2543 O O . ASN A 1 331 ? 15.063 16.143 25.619 1.00 48.09 331 ASN A O 1
ATOM 2547 N N . GLY A 1 332 ? 13.569 17.648 24.846 1.00 50.78 332 GLY A N 1
ATOM 2548 C CA . GLY A 1 332 ? 14.517 18.512 24.127 1.00 50.78 332 GLY A CA 1
ATOM 2549 C C . GLY A 1 332 ? 14.555 18.344 22.599 1.00 50.78 332 GLY A C 1
ATOM 2550 O O . GLY A 1 332 ? 15.298 19.065 21.935 1.00 50.78 332 GLY A O 1
ATOM 2551 N N . GLN A 1 333 ? 13.769 17.432 22.018 1.00 61.44 333 GLN A N 1
ATOM 2552 C CA . GLN A 1 333 ? 13.684 17.253 20.564 1.00 61.44 333 GLN A CA 1
ATOM 2553 C C . GLN A 1 333 ? 12.764 18.289 19.907 1.00 61.44 333 GLN A C 1
ATOM 2555 O O . GLN A 1 333 ? 11.598 18.417 20.265 1.00 61.44 333 GLN A O 1
ATOM 2560 N N . ILE A 1 334 ? 13.289 19.004 18.908 1.00 59.03 334 ILE A N 1
ATOM 2561 C CA . ILE A 1 334 ? 12.551 20.034 18.154 1.00 59.03 334 ILE A CA 1
ATOM 2562 C C . ILE A 1 334 ? 11.769 19.413 16.979 1.00 59.03 334 ILE A C 1
ATOM 2564 O O . ILE A 1 334 ? 10.711 19.914 16.610 1.00 59.03 334 ILE A O 1
ATOM 2568 N N . PHE A 1 335 ? 12.256 18.294 16.426 1.00 66.50 335 PHE A N 1
ATOM 2569 C CA . PHE A 1 335 ? 11.684 17.623 15.253 1.00 66.50 335 PHE A CA 1
ATOM 2570 C C . PHE A 1 335 ? 11.227 16.193 15.578 1.00 66.50 335 PHE A C 1
ATOM 2572 O O . PHE A 1 335 ? 11.912 15.238 15.212 1.00 66.50 335 PHE A O 1
ATOM 2579 N N . ALA A 1 336 ? 10.099 16.039 16.279 1.00 66.56 336 ALA A N 1
ATOM 2580 C CA . ALA A 1 336 ? 9.498 14.726 16.520 1.00 66.56 336 ALA A CA 1
ATOM 2581 C C . ALA A 1 336 ? 8.360 14.456 15.522 1.00 66.56 336 ALA A C 1
ATOM 2583 O O . ALA A 1 336 ? 7.491 15.299 15.296 1.00 66.56 336 ALA A O 1
ATOM 2584 N N . TYR A 1 337 ? 8.387 13.277 14.905 1.00 74.62 337 TYR A N 1
ATOM 2585 C CA . TYR A 1 337 ? 7.382 12.813 13.946 1.00 74.62 337 TYR A CA 1
ATOM 2586 C C . TYR A 1 337 ? 6.309 11.997 14.659 1.00 74.62 337 TYR A C 1
ATOM 2588 O O . TYR A 1 337 ? 6.597 11.349 15.669 1.00 74.62 337 TYR A O 1
ATOM 2596 N N . ASN A 1 338 ? 5.080 12.024 14.142 1.00 72.81 338 ASN A N 1
ATOM 2597 C CA . ASN A 1 338 ? 3.981 11.317 14.775 1.00 72.81 338 ASN A CA 1
ATOM 2598 C C . ASN A 1 338 ? 3.892 9.868 14.280 1.00 72.81 338 ASN A C 1
ATOM 2600 O O . ASN A 1 338 ? 3.750 9.589 13.095 1.00 72.81 338 ASN A O 1
ATOM 2604 N N . ASN A 1 339 ? 3.920 8.938 15.226 1.00 71.31 339 ASN A N 1
ATOM 2605 C CA . ASN A 1 339 ? 3.687 7.515 14.995 1.00 71.31 339 ASN A CA 1
ATOM 2606 C C . ASN A 1 339 ? 2.279 7.205 14.458 1.00 71.31 339 ASN A C 1
ATOM 2608 O O . ASN A 1 339 ? 2.042 6.131 13.914 1.00 71.31 339 ASN A O 1
ATOM 2612 N N . ASP A 1 340 ? 1.349 8.141 14.595 1.00 74.81 340 ASP A N 1
ATOM 2613 C CA . ASP A 1 340 ? 0.005 8.024 14.045 1.00 74.81 340 ASP A CA 1
ATOM 2614 C C . ASP A 1 340 ? -0.056 8.185 12.516 1.00 74.81 340 ASP A C 1
ATOM 2616 O O . ASP A 1 340 ? -1.088 7.896 11.916 1.00 74.81 340 ASP A O 1
ATOM 2620 N N . ASP A 1 341 ? 1.041 8.603 11.878 1.00 79.12 341 ASP A N 1
ATOM 2621 C CA . ASP A 1 341 ? 1.142 8.786 10.425 1.00 79.12 341 ASP A CA 1
ATOM 2622 C C . ASP A 1 341 ? 1.487 7.485 9.676 1.00 79.12 341 ASP A C 1
ATOM 2624 O O . ASP A 1 341 ? 1.945 7.510 8.532 1.00 79.12 341 ASP A O 1
ATOM 2628 N N . PHE A 1 342 ? 1.268 6.326 10.303 1.00 85.88 342 PHE A N 1
ATOM 2629 C CA . PHE A 1 342 ? 1.398 5.029 9.647 1.00 85.88 342 PHE A CA 1
ATOM 2630 C C . PHE A 1 342 ? 0.042 4.448 9.265 1.00 85.88 342 PHE A C 1
ATOM 2632 O O . PHE A 1 342 ? -0.720 3.978 10.111 1.00 85.88 342 PHE A O 1
ATOM 2639 N N . ALA A 1 343 ? -0.215 4.407 7.961 1.00 88.94 343 ALA A N 1
ATOM 2640 C CA . ALA A 1 343 ? -1.291 3.611 7.401 1.00 88.94 343 ALA A CA 1
ATOM 2641 C C . ALA A 1 343 ? -0.898 2.130 7.473 1.00 88.94 343 ALA A C 1
ATOM 2643 O O . ALA A 1 343 ? 0.232 1.760 7.138 1.00 88.94 343 ALA A O 1
ATOM 2644 N N . LEU A 1 344 ? -1.814 1.281 7.932 1.00 91.44 344 LEU A N 1
ATOM 2645 C CA . LEU A 1 344 ? -1.543 -0.142 8.155 1.00 91.44 344 LEU A CA 1
ATOM 2646 C C . LEU A 1 344 ? -2.170 -0.980 7.047 1.00 91.44 344 LEU A C 1
ATOM 2648 O O . LEU A 1 344 ? -3.177 -0.574 6.471 1.00 91.44 344 LEU A O 1
ATOM 2652 N N . TYR A 1 345 ? -1.589 -2.147 6.770 1.00 93.38 345 TYR A N 1
ATOM 2653 C CA . TYR A 1 345 ? -2.157 -3.152 5.872 1.00 93.38 345 TYR A CA 1
ATOM 2654 C C . TYR A 1 345 ? -1.915 -4.578 6.385 1.00 93.38 345 TYR A C 1
ATOM 2656 O O . TYR A 1 345 ? -0.780 -4.938 6.711 1.00 93.38 345 TYR A O 1
ATOM 2664 N N . THR A 1 346 ? -2.974 -5.386 6.412 1.00 94.12 346 THR A N 1
ATOM 2665 C CA . THR A 1 346 ? -2.954 -6.845 6.632 1.00 94.12 346 THR A CA 1
ATOM 2666 C C . THR A 1 346 ? -3.675 -7.546 5.480 1.00 94.12 346 THR A C 1
ATOM 2668 O O . THR A 1 346 ? -4.251 -6.879 4.617 1.00 94.12 346 THR A O 1
ATOM 2671 N N . LEU A 1 347 ? -3.743 -8.883 5.496 1.00 91.50 347 LEU A N 1
ATOM 2672 C CA . LEU A 1 347 ? -4.559 -9.626 4.529 1.00 91.50 347 LEU A CA 1
ATOM 2673 C C . LEU A 1 347 ? -6.056 -9.281 4.613 1.00 91.50 347 LEU A C 1
ATOM 2675 O O . LEU A 1 347 ? -6.787 -9.540 3.662 1.00 91.50 347 LEU A O 1
ATOM 2679 N N . LEU A 1 348 ? -6.554 -8.670 5.695 1.00 93.62 348 LEU A N 1
ATOM 2680 C CA . LEU A 1 348 ? -7.940 -8.187 5.746 1.00 93.62 348 LEU A CA 1
ATOM 2681 C C . LEU A 1 348 ? -8.120 -6.886 4.941 1.00 93.62 348 LEU A C 1
ATOM 2683 O O . LEU A 1 348 ? -9.156 -6.651 4.313 1.00 93.62 348 LEU A O 1
ATOM 2687 N N . GLY A 1 349 ? -7.106 -6.029 4.914 1.00 91.62 349 GLY A N 1
ATOM 2688 C CA . GLY A 1 349 ? -7.132 -4.753 4.211 1.00 91.62 349 GLY A CA 1
ATOM 2689 C C . GLY A 1 349 ? -6.307 -3.691 4.920 1.00 91.62 349 GLY A C 1
ATOM 2690 O O . GLY A 1 349 ? -5.610 -3.970 5.894 1.00 91.62 349 GLY A O 1
ATOM 2691 N N . GLY A 1 350 ? -6.384 -2.462 4.411 1.00 92.44 350 GLY A N 1
ATOM 2692 C CA . GLY A 1 350 ? -5.689 -1.327 5.004 1.00 92.44 350 GLY A CA 1
ATOM 2693 C C . GLY A 1 350 ? -6.597 -0.353 5.733 1.00 92.44 350 GLY A C 1
ATOM 2694 O O . GLY A 1 350 ? -7.808 -0.338 5.517 1.00 92.44 350 GLY A O 1
ATOM 2695 N N . ILE A 1 351 ? -5.984 0.491 6.556 1.00 91.31 351 ILE A N 1
ATOM 2696 C CA . ILE A 1 351 ? -6.610 1.647 7.211 1.00 91.31 351 ILE A CA 1
ATOM 2697 C C . ILE A 1 351 ? -5.824 2.912 6.871 1.00 91.31 351 ILE A C 1
ATOM 2699 O O . ILE A 1 351 ? -4.602 2.863 6.709 1.00 91.31 351 ILE A O 1
ATOM 2703 N N . ALA A 1 352 ? -6.528 4.030 6.731 1.00 88.31 352 ALA A N 1
ATOM 2704 C CA . ALA A 1 352 ? -5.934 5.336 6.479 1.00 88.31 352 ALA A CA 1
ATOM 2705 C C . ALA A 1 352 ? -5.580 6.067 7.784 1.00 88.31 352 ALA A C 1
ATOM 2707 O O . ALA A 1 352 ? -6.052 5.734 8.871 1.00 88.31 352 ALA A O 1
ATOM 2708 N N . THR A 1 353 ? -4.771 7.112 7.658 1.00 84.12 353 THR A N 1
ATOM 2709 C CA . THR A 1 353 ? -4.345 7.988 8.763 1.00 84.12 353 THR A CA 1
ATOM 2710 C C . THR A 1 353 ? -5.016 9.357 8.723 1.00 84.12 353 THR A C 1
ATOM 2712 O O . THR A 1 353 ? -4.843 10.147 9.647 1.00 84.12 353 THR A O 1
ATOM 2715 N N . GLN A 1 354 ? -5.799 9.646 7.679 1.00 78.56 354 GLN A N 1
ATOM 2716 C CA . GLN A 1 354 ? -6.608 10.857 7.576 1.00 78.56 354 GLN A CA 1
ATOM 2717 C C . GLN A 1 354 ? -7.776 10.661 6.601 1.00 78.56 354 GLN A C 1
ATOM 2719 O O . GLN A 1 354 ? -7.680 9.885 5.648 1.00 78.56 354 GLN A O 1
ATOM 2724 N N . ARG A 1 355 ? -8.866 11.406 6.804 1.00 73.75 355 ARG A N 1
ATOM 2725 C CA . ARG A 1 355 ? -9.986 11.506 5.859 1.00 73.75 355 ARG A CA 1
ATOM 2726 C C . ARG A 1 355 ? -9.823 12.714 4.942 1.00 73.75 355 ARG A C 1
ATOM 2728 O O . ARG A 1 355 ? -9.273 13.739 5.328 1.00 73.75 355 ARG A O 1
ATOM 2735 N N . TYR A 1 356 ? -10.348 12.617 3.722 1.00 54.75 356 TYR A N 1
ATOM 2736 C CA . TYR A 1 356 ? -10.417 13.762 2.818 1.00 54.75 356 TYR A CA 1
ATOM 2737 C C . TYR A 1 356 ? -11.275 14.887 3.400 1.00 54.75 356 TYR A C 1
ATOM 2739 O O . TYR A 1 356 ? -12.495 14.752 3.521 1.00 54.75 356 TYR A O 1
ATOM 2747 N N . PHE A 1 357 ? -10.622 16.001 3.731 1.00 54.41 357 PHE A N 1
ATOM 2748 C CA . PHE A 1 357 ? -11.261 17.268 4.050 1.00 54.41 357 PHE A CA 1
ATOM 2749 C C . PHE A 1 357 ? -11.075 18.236 2.876 1.00 54.41 357 PHE A C 1
ATOM 2751 O O . PHE A 1 357 ? -9.954 18.546 2.484 1.00 54.41 357 PHE A O 1
ATOM 2758 N N . ASN A 1 358 ? -12.177 18.765 2.342 1.00 42.75 358 ASN A N 1
ATOM 2759 C CA . ASN A 1 358 ? -12.141 19.920 1.444 1.00 42.75 358 ASN A CA 1
ATOM 2760 C C . ASN A 1 358 ? -11.852 21.191 2.269 1.00 42.75 358 ASN A C 1
ATOM 2762 O O . ASN A 1 358 ? -12.771 21.947 2.577 1.00 42.75 358 ASN A O 1
ATOM 2766 N N . LEU A 1 359 ? -10.595 21.432 2.656 1.00 45.75 359 LEU A N 1
ATOM 2767 C CA . LEU A 1 359 ? -10.182 22.652 3.375 1.00 45.75 359 LEU A CA 1
ATOM 2768 C C . LEU A 1 359 ? -9.848 23.808 2.413 1.00 45.75 359 LEU A C 1
ATOM 2770 O O . LEU A 1 359 ? -8.808 24.448 2.536 1.00 45.75 359 LEU A O 1
ATOM 2774 N N . GLY A 1 360 ? -10.711 24.086 1.432 1.00 42.47 360 GLY A N 1
ATOM 2775 C CA . GLY A 1 360 ? -10.500 25.189 0.484 1.00 42.47 360 GLY A CA 1
ATOM 2776 C C . GLY A 1 360 ? -9.130 25.172 -0.235 1.00 42.47 360 GLY A C 1
ATOM 2777 O O . GLY A 1 360 ? -8.424 24.168 -0.223 1.00 42.47 360 GLY A O 1
ATOM 2778 N N . PRO A 1 361 ? -8.734 26.271 -0.902 1.00 41.97 361 PRO A N 1
ATOM 2779 C CA . PRO A 1 361 ? -7.544 26.283 -1.763 1.00 41.97 361 PRO A CA 1
ATOM 2780 C C . PRO A 1 361 ? -6.187 26.345 -1.038 1.00 41.97 361 PRO A C 1
ATOM 2782 O O . PRO A 1 361 ? -5.164 26.345 -1.715 1.00 41.97 361 PRO A O 1
ATOM 2785 N N . ALA A 1 362 ? -6.145 26.470 0.297 1.00 43.50 362 ALA A N 1
ATOM 2786 C CA . ALA A 1 362 ? -4.942 26.935 1.004 1.00 43.50 362 ALA A CA 1
ATOM 2787 C C . ALA A 1 362 ? -4.618 26.232 2.339 1.00 43.50 362 ALA A C 1
ATOM 2789 O O . ALA A 1 362 ? -3.888 26.795 3.151 1.00 43.50 362 ALA A O 1
ATOM 2790 N N . SER A 1 363 ? -5.136 25.035 2.630 1.00 44.09 363 SER A N 1
ATOM 2791 C CA . SER A 1 363 ? -4.852 24.359 3.909 1.00 44.09 363 SER A CA 1
ATOM 2792 C C . SER A 1 363 ? -4.389 22.919 3.733 1.00 44.09 363 SER A C 1
ATOM 2794 O O . SER A 1 363 ? -5.040 22.146 3.043 1.00 44.09 363 SER A O 1
ATOM 2796 N N . ALA A 1 364 ? -3.233 22.637 4.353 1.00 50.84 364 ALA A N 1
ATOM 2797 C CA . ALA A 1 364 ? -2.591 21.350 4.629 1.00 50.84 364 ALA A CA 1
ATOM 2798 C C . ALA A 1 364 ? -3.019 20.190 3.719 1.00 50.84 364 ALA A C 1
ATOM 2800 O O . ALA A 1 364 ? -4.084 19.595 3.883 1.00 50.84 364 ALA A O 1
ATOM 2801 N N . VAL A 1 365 ? -2.149 19.828 2.776 1.00 53.41 365 VAL A N 1
ATOM 2802 C CA . VAL A 1 365 ? -2.371 18.628 1.977 1.00 53.41 365 VAL A CA 1
ATOM 2803 C C . VAL A 1 365 ? -2.269 17.427 2.897 1.00 53.41 365 VAL A C 1
ATOM 2805 O O . VAL A 1 365 ? -1.200 17.107 3.404 1.00 53.41 365 VAL A O 1
ATOM 2808 N N . VAL A 1 366 ? -3.396 16.755 3.067 1.00 64.12 366 VAL A N 1
ATOM 2809 C CA . VAL A 1 366 ? -3.480 15.496 3.785 1.00 64.12 366 VAL A CA 1
ATOM 2810 C C . VAL A 1 366 ? -3.393 14.336 2.799 1.00 64.12 366 VAL A C 1
ATOM 2812 O O . VAL A 1 366 ? -4.113 14.269 1.800 1.00 64.12 366 VAL A O 1
ATOM 2815 N N . ASN A 1 367 ? -2.507 13.393 3.080 1.00 70.81 367 ASN A N 1
ATOM 2816 C CA . ASN A 1 367 ? -2.486 12.083 2.465 1.00 70.81 367 ASN A CA 1
ATOM 2817 C C . ASN A 1 367 ? -3.648 11.246 3.018 1.00 70.81 367 ASN A C 1
ATOM 2819 O O . ASN A 1 367 ? -3.600 10.687 4.111 1.00 70.81 367 ASN A O 1
ATOM 2823 N N . THR A 1 368 ? -4.714 11.163 2.234 1.00 73.12 368 THR A N 1
ATOM 2824 C CA . THR A 1 368 ? -5.963 10.465 2.595 1.00 73.12 368 THR A CA 1
ATOM 2825 C C . THR A 1 368 ? -5.980 9.021 2.117 1.00 73.12 368 THR A C 1
ATOM 2827 O O . THR A 1 368 ? -7.001 8.334 2.168 1.00 73.12 368 THR A O 1
ATOM 2830 N N . ASN A 1 369 ? -4.850 8.565 1.588 1.00 75.56 369 ASN A N 1
ATOM 2831 C CA . ASN A 1 369 ? -4.796 7.309 0.897 1.00 75.56 369 ASN A CA 1
ATOM 2832 C C . ASN A 1 369 ? -4.800 6.137 1.874 1.00 75.56 369 ASN A C 1
ATOM 2834 O O . ASN A 1 369 ? -4.006 6.061 2.813 1.00 75.56 369 ASN A O 1
ATOM 2838 N N . ARG A 1 370 ? -5.662 5.168 1.582 1.00 85.12 370 ARG A N 1
ATOM 2839 C CA . ARG A 1 370 ? -5.694 3.879 2.261 1.00 85.12 370 ARG A CA 1
ATOM 2840 C C . ARG A 1 370 ? -4.878 2.859 1.460 1.00 85.12 370 ARG A C 1
ATOM 2842 O O . ARG A 1 370 ? -5.088 2.753 0.252 1.00 85.12 370 ARG A O 1
ATOM 2849 N N . PRO A 1 371 ? -4.005 2.054 2.087 1.00 87.62 371 PRO A N 1
ATOM 2850 C CA . PRO A 1 371 ? -3.410 0.898 1.433 1.00 87.62 371 PRO A CA 1
ATOM 2851 C C . PRO A 1 371 ? -4.498 -0.086 0.976 1.00 87.62 371 PRO A C 1
ATOM 2853 O O . PRO A 1 371 ? -5.315 -0.551 1.769 1.00 87.62 371 PRO A O 1
ATOM 2856 N N . THR A 1 372 ? -4.523 -0.404 -0.315 1.00 81.94 372 THR A N 1
ATOM 2857 C CA . THR A 1 372 ? -5.584 -1.221 -0.942 1.00 81.94 372 THR A CA 1
ATOM 2858 C C . THR A 1 372 ? -5.135 -2.607 -1.376 1.00 81.94 372 THR A C 1
ATOM 2860 O O . THR A 1 372 ? -5.917 -3.351 -1.960 1.00 81.94 372 THR A O 1
ATOM 2863 N N . GLY A 1 373 ? -3.891 -2.971 -1.078 1.00 85.19 373 GLY A N 1
ATOM 2864 C CA . GLY A 1 373 ? -3.301 -4.244 -1.488 1.00 85.19 373 GLY A CA 1
ATOM 2865 C C . GLY A 1 373 ? -2.398 -4.159 -2.701 1.00 85.19 373 GLY A C 1
ATOM 2866 O O . GLY A 1 373 ? -1.953 -5.182 -3.204 1.00 85.19 373 GLY A O 1
ATOM 2867 N N . LYS A 1 374 ? -2.084 -2.946 -3.160 1.00 85.31 374 LYS A N 1
ATOM 2868 C CA . LYS A 1 374 ? -1.086 -2.718 -4.203 1.00 85.31 374 LYS A CA 1
ATOM 2869 C C . LYS A 1 374 ? 0.022 -1.826 -3.677 1.00 85.31 374 LYS A C 1
ATOM 2871 O O . LYS A 1 374 ? -0.235 -0.697 -3.260 1.00 85.31 374 LYS A O 1
ATOM 2876 N N . ILE A 1 375 ? 1.250 -2.325 -3.748 1.00 89.31 375 ILE A N 1
ATOM 2877 C CA . ILE A 1 375 ? 2.457 -1.581 -3.396 1.00 89.31 375 ILE A CA 1
ATOM 2878 C C . ILE A 1 375 ? 3.054 -1.085 -4.700 1.00 89.31 375 ILE A C 1
ATOM 2880 O O . ILE A 1 375 ? 3.483 -1.869 -5.546 1.00 89.31 375 ILE A O 1
ATOM 2884 N N . THR A 1 376 ? 3.015 0.223 -4.914 1.00 87.19 376 THR A N 1
ATOM 2885 C CA . THR A 1 376 ? 3.431 0.806 -6.193 1.00 87.19 376 THR A CA 1
ATOM 2886 C C . THR A 1 376 ? 4.932 0.686 -6.425 1.00 87.19 376 THR A C 1
ATOM 2888 O O . THR A 1 376 ? 5.706 0.478 -5.492 1.00 87.19 376 THR A O 1
ATOM 2891 N N . ALA A 1 377 ? 5.347 0.768 -7.690 1.00 89.94 377 ALA A N 1
ATOM 2892 C CA . ALA A 1 377 ? 6.763 0.827 -8.023 1.00 89.94 377 ALA A CA 1
ATOM 2893 C C . ALA A 1 377 ? 7.416 2.011 -7.304 1.00 89.94 377 ALA A C 1
ATOM 2895 O O . ALA A 1 377 ? 6.808 3.076 -7.181 1.00 89.94 377 ALA A O 1
ATOM 2896 N N . CYS A 1 378 ? 8.649 1.805 -6.863 1.00 88.75 378 CYS A N 1
ATOM 2897 C CA . CYS A 1 378 ? 9.424 2.737 -6.056 1.00 88.75 378 CYS A CA 1
ATOM 2898 C C . CYS A 1 378 ? 8.968 2.932 -4.605 1.00 88.75 378 CYS A C 1
ATOM 2900 O O . CYS A 1 378 ? 9.626 3.675 -3.889 1.00 88.75 378 CYS A O 1
ATOM 2902 N N . GLN A 1 379 ? 7.882 2.305 -4.143 1.00 89.38 379 GLN A N 1
ATOM 2903 C CA . GLN A 1 379 ? 7.359 2.536 -2.794 1.00 89.38 379 GLN A CA 1
ATOM 2904 C C . GLN A 1 379 ? 8.102 1.711 -1.739 1.00 89.38 379 GLN A C 1
ATOM 2906 O O . GLN A 1 379 ? 8.154 0.481 -1.826 1.00 89.38 379 GLN A O 1
ATOM 2911 N N . GLY A 1 380 ? 8.633 2.393 -0.724 1.00 91.88 380 GLY A N 1
ATOM 2912 C CA . GLY A 1 380 ? 9.135 1.788 0.507 1.00 91.88 380 GLY A CA 1
ATOM 2913 C C . GLY A 1 380 ? 8.056 1.679 1.588 1.00 91.88 380 GLY A C 1
ATOM 2914 O O . GLY A 1 380 ? 7.091 2.445 1.610 1.00 91.88 380 GLY A O 1
ATOM 2915 N N . PHE A 1 381 ? 8.218 0.717 2.488 1.00 92.12 381 PHE A N 1
ATOM 2916 C CA . PHE A 1 381 ? 7.342 0.471 3.630 1.00 92.12 381 PHE A CA 1
ATOM 2917 C C . PHE A 1 381 ? 8.102 -0.266 4.733 1.00 92.12 381 PHE A C 1
ATOM 2919 O O . PHE A 1 381 ? 9.099 -0.948 4.486 1.00 92.12 381 PHE A O 1
ATOM 2926 N N . PHE A 1 382 ? 7.624 -0.140 5.967 1.00 89.88 382 PHE A N 1
ATOM 2927 C CA . PHE A 1 382 ? 8.164 -0.927 7.065 1.00 89.88 382 PHE A CA 1
ATOM 2928 C C . PHE A 1 382 ? 7.447 -2.268 7.181 1.00 89.88 382 PHE A C 1
ATOM 2930 O O . PHE A 1 382 ? 6.217 -2.341 7.103 1.00 89.88 382 PHE A O 1
ATOM 2937 N N . ALA A 1 383 ? 8.234 -3.304 7.446 1.00 89.00 383 ALA A N 1
ATOM 2938 C CA . ALA A 1 383 ? 7.765 -4.608 7.887 1.00 89.00 383 ALA A CA 1
ATOM 2939 C C . ALA A 1 383 ? 8.488 -4.990 9.182 1.00 89.00 383 ALA A C 1
ATOM 2941 O O . ALA A 1 383 ? 9.684 -4.722 9.343 1.00 89.00 383 ALA A O 1
ATOM 2942 N N . HIS A 1 384 ? 7.763 -5.603 10.114 1.00 84.81 384 HIS A N 1
ATOM 2943 C CA . HIS A 1 384 ? 8.381 -6.252 11.262 1.00 84.81 384 HIS A CA 1
ATOM 2944 C C . HIS A 1 384 ? 8.705 -7.696 10.915 1.00 84.81 384 HIS A C 1
ATOM 2946 O O . HIS A 1 384 ? 7.952 -8.343 10.189 1.00 84.81 384 HIS A O 1
ATOM 2952 N N . THR A 1 385 ? 9.817 -8.203 11.431 1.00 84.44 385 THR A N 1
ATOM 2953 C CA . THR A 1 385 ? 10.205 -9.600 11.234 1.00 84.44 385 THR A CA 1
ATOM 2954 C C . THR A 1 385 ? 10.617 -10.249 12.541 1.00 84.44 385 THR A C 1
ATOM 2956 O O . THR A 1 385 ? 11.200 -9.610 13.423 1.00 84.44 385 THR A O 1
ATOM 2959 N N . ILE A 1 386 ? 10.302 -11.538 12.653 1.00 82.88 386 ILE A N 1
ATOM 2960 C CA . ILE A 1 386 ? 10.458 -12.319 13.891 1.00 82.88 386 ILE A CA 1
ATOM 2961 C C . ILE A 1 386 ? 11.776 -13.091 13.966 1.00 82.88 386 ILE A C 1
ATOM 2963 O O . ILE A 1 386 ? 12.072 -13.720 14.971 1.00 82.88 386 ILE A O 1
ATOM 2967 N N . ALA A 1 387 ? 12.570 -13.094 12.901 1.00 84.56 387 ALA A N 1
ATOM 2968 C CA . ALA A 1 387 ? 13.872 -13.744 12.861 1.00 84.56 387 ALA A CA 1
ATOM 2969 C C . ALA A 1 387 ? 14.747 -13.090 11.789 1.00 84.56 387 ALA A C 1
ATOM 2971 O O . ALA A 1 387 ? 14.254 -12.357 10.928 1.00 84.56 387 ALA A O 1
ATOM 2972 N N . ASN A 1 388 ? 16.050 -13.354 11.835 1.00 87.25 388 ASN A N 1
ATOM 2973 C CA . ASN A 1 388 ? 16.907 -13.091 10.687 1.00 87.25 388 ASN A CA 1
ATOM 2974 C C . ASN A 1 388 ? 16.479 -14.003 9.536 1.00 87.25 388 ASN A C 1
ATOM 2976 O O . ASN A 1 388 ? 16.196 -15.183 9.747 1.00 87.25 388 ASN A O 1
ATOM 2980 N N . GLY A 1 389 ? 16.468 -13.475 8.321 1.00 90.75 389 GLY A N 1
ATOM 2981 C CA . GLY A 1 389 ? 16.074 -14.258 7.162 1.00 90.75 389 GLY A CA 1
ATOM 2982 C C . GLY A 1 389 ? 16.052 -13.434 5.893 1.00 90.75 389 GLY A C 1
ATOM 2983 O O . GLY A 1 389 ? 16.662 -12.369 5.811 1.00 90.75 389 GLY A O 1
ATOM 2984 N N . ASN A 1 390 ? 15.327 -13.943 4.908 1.00 94.12 390 ASN A N 1
ATOM 2985 C CA . ASN A 1 390 ? 15.225 -13.355 3.590 1.00 94.12 390 ASN A CA 1
ATOM 2986 C C . ASN A 1 390 ? 13.760 -13.110 3.252 1.00 94.12 390 ASN A C 1
ATOM 2988 O O . ASN A 1 390 ? 12.964 -14.047 3.234 1.00 94.12 390 ASN A O 1
ATOM 2992 N N . ILE A 1 391 ? 13.430 -11.855 2.963 1.00 95.75 391 ILE A N 1
ATOM 2993 C CA . ILE A 1 391 ? 12.161 -11.503 2.335 1.00 95.75 391 ILE A CA 1
ATOM 2994 C C . ILE A 1 391 ? 12.317 -11.689 0.832 1.00 95.75 391 ILE A C 1
ATOM 2996 O O . ILE A 1 391 ? 13.267 -11.178 0.233 1.00 95.75 391 ILE A O 1
ATOM 3000 N N . ASN A 1 392 ? 11.383 -12.415 0.234 1.00 96.00 392 ASN A N 1
ATOM 3001 C CA . ASN A 1 392 ? 11.407 -12.770 -1.174 1.00 96.00 392 ASN A CA 1
ATOM 3002 C C . ASN A 1 392 ? 10.320 -12.018 -1.938 1.00 96.00 392 ASN A C 1
ATOM 3004 O O . ASN A 1 392 ? 9.171 -11.926 -1.502 1.00 96.00 392 ASN A O 1
ATOM 3008 N N . PHE A 1 393 ? 10.709 -11.514 -3.099 1.00 95.12 393 PHE A N 1
ATOM 3009 C CA . PHE A 1 393 ? 9.842 -10.994 -4.137 1.00 95.12 393 PHE A CA 1
ATOM 3010 C C . PHE A 1 393 ? 10.029 -11.863 -5.372 1.00 95.12 393 PHE A C 1
ATOM 3012 O O . PHE A 1 393 ? 11.155 -12.245 -5.693 1.00 95.12 393 PHE A O 1
ATOM 3019 N N . ASP A 1 394 ? 8.943 -12.128 -6.081 1.00 89.88 394 ASP A N 1
ATOM 3020 C CA . ASP A 1 394 ? 8.982 -12.818 -7.362 1.00 89.88 394 ASP A CA 1
ATOM 3021 C C . ASP A 1 394 ? 8.076 -12.112 -8.379 1.00 89.88 394 ASP A C 1
ATOM 3023 O O . ASP A 1 394 ? 7.258 -11.240 -8.055 1.00 89.88 394 ASP A O 1
ATOM 3027 N N . ASN A 1 395 ? 8.221 -12.484 -9.649 1.00 86.50 395 ASN A N 1
ATOM 3028 C CA . ASN A 1 395 ? 7.440 -11.880 -10.722 1.00 86.50 395 ASN A CA 1
ATOM 3029 C C . ASN A 1 395 ? 5.935 -12.184 -10.636 1.00 86.50 395 ASN A C 1
ATOM 3031 O O . ASN A 1 395 ? 5.156 -11.435 -11.229 1.00 86.50 395 ASN A O 1
ATOM 3035 N N . THR A 1 396 ? 5.513 -13.231 -9.918 1.00 82.75 396 THR A N 1
ATOM 3036 C CA . THR A 1 396 ? 4.089 -13.579 -9.761 1.00 82.75 396 THR A CA 1
ATOM 3037 C C . THR A 1 396 ? 3.341 -12.541 -8.930 1.00 82.75 396 THR A C 1
ATOM 3039 O O . THR A 1 396 ? 2.145 -12.346 -9.122 1.00 82.75 396 THR A O 1
ATOM 3042 N N . MET A 1 397 ? 4.056 -11.787 -8.090 1.00 87.88 397 MET A N 1
ATOM 3043 C CA . MET A 1 397 ? 3.481 -10.688 -7.316 1.00 87.88 397 MET A CA 1
ATOM 3044 C C . MET A 1 397 ? 3.126 -9.465 -8.173 1.00 87.88 397 MET A C 1
ATOM 3046 O O . MET A 1 397 ? 2.408 -8.590 -7.700 1.00 87.88 397 MET A O 1
ATOM 3050 N N . ARG A 1 398 ? 3.641 -9.321 -9.402 1.00 87.00 398 ARG A N 1
ATOM 3051 C CA . ARG A 1 398 ? 3.446 -8.096 -10.199 1.00 87.00 398 ARG A CA 1
ATOM 3052 C C . ARG A 1 398 ? 2.006 -7.973 -10.696 1.00 87.00 398 ARG A C 1
ATOM 3054 O O . ARG A 1 398 ? 1.443 -8.912 -11.248 1.00 87.00 398 ARG A O 1
ATOM 3061 N N . ASP A 1 399 ? 1.438 -6.777 -10.576 1.00 67.44 399 ASP A N 1
ATOM 3062 C CA . ASP A 1 399 ? 0.090 -6.451 -11.051 1.00 67.44 399 ASP A CA 1
ATOM 3063 C C . ASP A 1 399 ? 0.001 -6.663 -12.580 1.00 67.44 399 ASP A C 1
ATOM 3065 O O . ASP A 1 399 ? 0.540 -5.875 -13.361 1.00 67.44 399 ASP A O 1
ATOM 3069 N N . GLY A 1 400 ? -0.610 -7.777 -13.006 1.00 54.81 400 GLY A N 1
ATOM 3070 C CA . GLY A 1 400 ? -0.654 -8.241 -14.401 1.00 54.81 400 GLY A CA 1
ATOM 3071 C C . GLY A 1 400 ? 0.005 -9.604 -14.677 1.00 54.81 400 GLY A C 1
ATOM 3072 O O . GLY A 1 400 ? -0.145 -10.125 -15.784 1.00 54.81 400 GLY A O 1
ATOM 3073 N N . ALA A 1 401 ? 0.681 -10.216 -13.700 1.00 40.31 401 ALA A N 1
ATOM 3074 C CA . ALA A 1 401 ? 1.192 -11.584 -13.780 1.00 40.31 401 ALA A CA 1
ATOM 3075 C C . ALA A 1 401 ? 0.069 -12.600 -13.484 1.00 40.31 401 ALA A C 1
ATOM 3077 O O . ALA A 1 401 ? -0.022 -13.174 -12.408 1.00 40.31 401 ALA A O 1
ATOM 3078 N N . GLY A 1 402 ? -0.818 -12.802 -14.461 1.00 33.72 402 GLY A N 1
ATOM 3079 C CA . GLY A 1 402 ? -1.916 -13.771 -14.384 1.00 33.72 402 GLY A CA 1
ATOM 3080 C C . GLY A 1 402 ? -3.280 -13.116 -14.172 1.00 33.72 402 GLY A C 1
ATOM 3081 O O . GLY A 1 402 ? -3.657 -12.766 -13.066 1.00 33.72 402 GLY A O 1
ATOM 3082 N N . ASN A 1 403 ? -4.039 -12.983 -15.264 1.00 29.44 403 ASN A N 1
ATOM 3083 C CA . ASN A 1 403 ? -5.487 -12.749 -15.287 1.00 29.44 403 ASN A CA 1
ATOM 3084 C C . ASN A 1 403 ? -6.053 -11.722 -14.281 1.00 29.44 403 ASN A C 1
ATOM 3086 O O . ASN A 1 403 ? -6.812 -12.104 -13.399 1.00 29.44 403 ASN A O 1
ATOM 3090 N N . ASN A 1 404 ? -5.818 -10.420 -14.477 1.00 36.66 404 ASN A N 1
ATOM 3091 C CA . ASN A 1 404 ? -6.920 -9.457 -14.615 1.00 36.66 404 ASN A CA 1
ATOM 3092 C C . ASN A 1 404 ? -6.448 -8.030 -14.891 1.00 36.66 404 ASN A C 1
ATOM 3094 O O . ASN A 1 404 ? -5.430 -7.550 -14.405 1.00 36.66 404 ASN A O 1
ATOM 3098 N N . LYS A 1 405 ? -7.241 -7.383 -15.740 1.00 40.28 405 LYS A N 1
ATOM 3099 C CA . LYS A 1 405 ? -7.053 -6.062 -16.322 1.00 40.28 405 LYS A CA 1
ATOM 3100 C C . LYS A 1 405 ? -7.692 -5.009 -15.418 1.00 40.28 405 LYS A C 1
ATOM 3102 O O . LYS A 1 405 ? -8.885 -5.099 -15.161 1.00 40.28 405 LYS A O 1
ATOM 3107 N N . SER A 1 406 ? -6.965 -3.945 -15.105 1.00 31.27 406 SER A N 1
ATOM 3108 C CA . SER A 1 406 ? -7.535 -2.592 -15.099 1.00 31.27 406 SER A CA 1
ATOM 3109 C C . SER A 1 406 ? -6.400 -1.578 -15.137 1.00 31.27 406 SER A C 1
ATOM 3111 O O . SER A 1 406 ? -5.738 -1.322 -14.132 1.00 31.27 406 SER A O 1
ATOM 3113 N N . GLY A 1 407 ? -6.156 -1.032 -16.329 1.00 38.16 407 GLY A N 1
ATOM 3114 C CA . GLY A 1 407 ? -5.301 0.132 -16.496 1.00 38.16 407 GLY A CA 1
ATOM 3115 C C . GLY A 1 407 ? -5.886 1.301 -15.716 1.00 38.16 407 GLY A C 1
ATOM 3116 O O . GLY A 1 407 ? -7.019 1.687 -15.976 1.00 38.16 407 GLY A O 1
ATOM 3117 N N . GLN A 1 408 ? -5.119 1.789 -14.743 1.00 39.09 408 GLN A N 1
ATOM 3118 C CA . GLN A 1 408 ? -5.130 3.141 -14.178 1.00 39.09 408 GLN A CA 1
ATOM 3119 C C . GLN A 1 408 ? -4.016 3.196 -13.120 1.00 39.09 408 GLN A C 1
ATOM 3121 O O . GLN A 1 408 ? -4.229 3.016 -11.923 1.00 39.09 408 GLN A O 1
ATOM 3126 N N . GLY A 1 409 ? -2.775 3.346 -13.590 1.00 36.84 409 GLY A N 1
ATOM 3127 C CA . GLY A 1 409 ? -1.621 3.641 -12.742 1.00 36.84 409 GLY A CA 1
ATOM 3128 C C . GLY A 1 409 ? -1.483 5.151 -12.542 1.00 36.84 409 GLY A C 1
ATOM 3129 O O . GLY A 1 409 ? -1.653 5.913 -13.492 1.00 36.84 409 GLY A O 1
ATOM 3130 N N . GLY A 1 410 ? -1.186 5.599 -11.317 1.00 40.09 410 GLY A N 1
ATOM 3131 C CA . GLY A 1 410 ? -1.045 7.038 -11.058 1.00 40.09 410 GLY A CA 1
ATOM 3132 C C . GLY A 1 410 ? -0.654 7.466 -9.648 1.00 40.09 410 GLY A C 1
ATOM 3133 O O . GLY A 1 410 ? 0.126 8.404 -9.519 1.00 40.09 410 GLY A O 1
ATOM 3134 N N . SER A 1 411 ? -1.131 6.786 -8.607 1.00 36.59 411 SER A N 1
ATOM 3135 C CA . SER A 1 411 ? -0.955 7.252 -7.225 1.00 36.59 411 SER A CA 1
ATOM 3136 C C . SER A 1 411 ? -0.215 6.220 -6.391 1.00 36.59 411 SER A C 1
ATOM 3138 O O . SER A 1 411 ? -0.521 5.027 -6.480 1.00 36.59 411 SER A O 1
ATOM 3140 N N . PHE A 1 412 ? 0.731 6.669 -5.557 1.00 38.50 412 PHE A N 1
ATOM 3141 C CA . PHE A 1 412 ? 1.062 5.925 -4.345 1.00 38.50 412 PHE A CA 1
ATOM 3142 C C . PHE A 1 412 ? -0.279 5.632 -3.659 1.00 38.50 412 PHE A C 1
ATOM 3144 O O . PHE A 1 412 ? -1.052 6.562 -3.453 1.00 38.50 412 PHE A O 1
ATOM 3151 N N . TYR A 1 413 ? -0.568 4.348 -3.412 1.00 41.72 413 TYR A N 1
ATOM 3152 C CA . TYR A 1 413 ? -1.876 3.805 -2.999 1.00 41.72 413 TYR A CA 1
ATOM 3153 C C . TYR A 1 413 ? -2.972 3.823 -4.103 1.00 41.72 413 TYR A C 1
ATOM 3155 O O . TYR A 1 413 ? -3.426 4.868 -4.561 1.00 41.72 413 TYR A O 1
ATOM 3163 N N . ARG A 1 414 ? -3.406 2.632 -4.554 1.00 50.16 414 ARG A N 1
ATOM 3164 C CA . ARG A 1 414 ? -4.372 2.434 -5.667 1.00 50.16 414 ARG A CA 1
ATOM 3165 C C . ARG A 1 414 ? -5.825 2.389 -5.179 1.00 50.16 414 ARG A C 1
ATOM 3167 O O . ARG A 1 414 ? -6.047 2.078 -4.024 1.00 50.16 414 ARG A O 1
ATOM 3174 N N . THR A 1 415 ? -6.821 2.609 -6.041 1.00 31.89 415 THR A N 1
ATOM 3175 C CA . THR A 1 415 ? -8.264 2.611 -5.685 1.00 31.89 415 THR A CA 1
ATOM 3176 C C . THR A 1 415 ? -9.084 1.440 -6.250 1.00 31.89 415 THR A C 1
ATOM 3178 O O . THR A 1 415 ? -10.281 1.368 -5.987 1.00 31.89 415 THR A O 1
ATOM 3181 N N . ALA A 1 416 ? -8.478 0.491 -6.976 1.00 35.72 416 ALA A N 1
ATOM 3182 C CA . ALA A 1 416 ? -9.179 -0.678 -7.521 1.00 35.72 416 ALA A CA 1
ATOM 3183 C C . ALA A 1 416 ? -8.485 -1.990 -7.127 1.00 35.72 416 ALA A C 1
ATOM 3185 O O . ALA A 1 416 ? -7.269 -2.118 -7.269 1.00 35.72 416 ALA A O 1
ATOM 3186 N N . ALA A 1 417 ? -9.271 -2.953 -6.637 1.00 36.72 417 ALA A N 1
ATOM 3187 C CA . ALA A 1 417 ? -8.821 -4.297 -6.286 1.00 36.72 417 ALA A CA 1
ATOM 3188 C C . ALA A 1 417 ? -8.922 -5.237 -7.504 1.00 36.72 417 ALA A C 1
ATOM 3190 O O . ALA A 1 417 ? -10.023 -5.416 -8.025 1.00 36.72 417 ALA A O 1
ATOM 3191 N N . PRO A 1 418 ? -7.832 -5.883 -7.947 1.00 35.06 418 PRO A N 1
ATOM 3192 C CA . PRO A 1 418 ? -7.899 -7.082 -8.770 1.00 35.06 418 PRO A CA 1
ATOM 3193 C C . PRO A 1 418 ? -7.772 -8.338 -7.894 1.00 35.06 418 PRO A C 1
ATOM 3195 O O . PRO A 1 418 ? -7.057 -8.342 -6.895 1.00 35.06 418 PRO A O 1
ATOM 3198 N N . ALA A 1 419 ? -8.447 -9.412 -8.297 1.00 39.59 419 ALA A N 1
ATOM 3199 C CA . ALA A 1 419 ? -8.312 -10.740 -7.700 1.00 39.59 419 ALA A CA 1
ATOM 3200 C C . ALA A 1 419 ? -7.052 -11.477 -8.201 1.00 39.59 419 ALA A C 1
ATOM 3202 O O . ALA A 1 419 ? -6.737 -11.329 -9.380 1.00 39.59 419 ALA A O 1
ATOM 3203 N N . MET A 1 420 ? -6.422 -12.271 -7.312 1.00 42.84 420 MET A N 1
ATOM 3204 C CA . MET A 1 420 ? -5.609 -13.518 -7.455 1.00 42.84 420 MET A CA 1
ATOM 3205 C C . MET A 1 420 ? -4.511 -13.509 -6.359 1.00 42.84 420 MET A C 1
ATOM 3207 O O . MET A 1 420 ? -3.910 -12.465 -6.162 1.00 42.84 420 MET A O 1
ATOM 3211 N N . ILE A 1 421 ? -4.137 -14.560 -5.615 1.00 38.78 421 ILE A N 1
ATOM 3212 C CA . ILE A 1 421 ? -4.520 -15.982 -5.499 1.00 38.78 421 ILE A CA 1
ATOM 3213 C C . ILE A 1 421 ? -5.786 -16.131 -4.643 1.00 38.78 421 ILE A C 1
ATOM 3215 O O . ILE A 1 421 ? -5.851 -15.584 -3.551 1.00 38.78 421 ILE A O 1
ATOM 3219 N N . GLY A 1 422 ? -6.783 -16.876 -5.144 1.00 47.50 422 GLY A N 1
ATOM 3220 C CA . GLY A 1 422 ? -7.987 -17.272 -4.400 1.00 47.50 422 GLY A CA 1
ATOM 3221 C C . GLY A 1 422 ? -8.642 -16.132 -3.623 1.00 47.50 422 GLY A C 1
ATOM 3222 O O . GLY A 1 422 ? -8.536 -16.134 -2.406 1.00 47.50 422 GLY A O 1
ATOM 3223 N N . SER A 1 423 ? -9.278 -15.179 -4.330 1.00 58.66 423 SER A N 1
ATOM 3224 C CA . SER A 1 423 ? -10.016 -14.028 -3.769 1.00 58.66 423 SER A CA 1
ATOM 3225 C C . SER A 1 423 ? -10.544 -14.324 -2.367 1.00 58.66 423 SER A C 1
ATOM 3227 O O . SER A 1 423 ? -11.589 -14.962 -2.227 1.00 58.66 423 SER A O 1
ATOM 3229 N N . LEU A 1 424 ? -9.811 -13.879 -1.346 1.00 71.25 424 LEU A N 1
ATOM 3230 C CA . LEU A 1 424 ? -10.264 -13.976 0.032 1.00 71.25 424 LEU A CA 1
ATOM 3231 C C . LEU A 1 424 ? -11.603 -13.241 0.101 1.00 71.25 424 LEU A C 1
ATOM 3233 O O . LEU A 1 424 ? -11.702 -12.083 -0.315 1.00 71.25 424 LEU A O 1
ATOM 3237 N N . GLU A 1 425 ? -12.642 -13.926 0.562 1.00 83.06 425 GLU A N 1
ATOM 3238 C CA . GLU A 1 425 ? -13.929 -13.284 0.778 1.00 83.06 425 GLU A CA 1
ATOM 3239 C C . GLU A 1 425 ? -13.789 -12.388 2.010 1.00 83.06 425 GLU A C 1
ATOM 3241 O O . GLU A 1 425 ? -13.546 -12.870 3.116 1.00 83.06 425 GLU A O 1
ATOM 3246 N N . LYS A 1 426 ? -13.886 -11.072 1.797 1.00 88.25 426 LYS A N 1
ATOM 3247 C CA . LYS A 1 426 ? -13.725 -10.048 2.831 1.00 88.25 426 LYS A CA 1
ATOM 3248 C C . LYS A 1 426 ? -14.991 -9.199 2.863 1.00 88.25 426 LYS A C 1
ATOM 3250 O O . LYS A 1 426 ? -15.372 -8.613 1.853 1.00 88.25 426 LYS A O 1
ATOM 3255 N N . ASN A 1 427 ? -15.611 -9.120 4.031 1.00 92.12 427 ASN A N 1
ATOM 3256 C CA . ASN A 1 427 ? -16.789 -8.303 4.298 1.00 92.12 427 ASN A CA 1
ATOM 3257 C C . ASN A 1 427 ? -16.419 -7.263 5.350 1.00 92.12 427 ASN A C 1
ATOM 3259 O O . ASN A 1 427 ? -16.171 -7.640 6.492 1.00 92.12 427 ASN A O 1
ATOM 3263 N N . ARG A 1 428 ? -16.312 -5.979 4.999 1.00 94.44 428 ARG A N 1
ATOM 3264 C CA . ARG A 1 428 ? -15.580 -5.019 5.840 1.00 94.44 428 ARG A CA 1
ATOM 3265 C C . ARG A 1 428 ? -16.380 -3.782 6.213 1.00 94.44 428 ARG A C 1
ATOM 3267 O O . ARG A 1 428 ? -17.173 -3.257 5.432 1.00 94.44 428 ARG A O 1
ATOM 3274 N N . ILE A 1 429 ? -16.102 -3.297 7.419 1.00 96.50 429 ILE A N 1
ATOM 3275 C CA . ILE A 1 429 ? -16.595 -2.049 7.987 1.00 96.50 429 ILE A CA 1
ATOM 3276 C C . ILE A 1 429 ? -15.374 -1.238 8.414 1.00 96.50 429 ILE A C 1
ATOM 3278 O O . ILE A 1 429 ? -14.633 -1.641 9.312 1.00 96.50 429 ILE A O 1
ATOM 3282 N N . TRP A 1 430 ? -15.185 -0.074 7.797 1.00 96.25 430 TRP A N 1
ATOM 3283 C CA . TRP A 1 430 ? -14.223 0.909 8.278 1.00 96.25 430 TRP A CA 1
ATOM 3284 C C . TRP A 1 430 ? -14.952 1.918 9.149 1.00 96.25 430 TRP A C 1
ATOM 3286 O O . TRP A 1 430 ? -15.877 2.587 8.680 1.00 96.25 430 TRP A O 1
ATOM 3296 N N . LEU A 1 431 ? -14.533 2.046 10.404 1.00 95.56 431 LEU A N 1
ATOM 3297 C CA . LEU A 1 431 ? -15.009 3.092 11.303 1.00 95.56 431 LEU A CA 1
ATOM 3298 C C . LEU A 1 431 ? -13.904 4.106 11.526 1.00 95.56 431 LEU A C 1
ATOM 3300 O O . LEU A 1 431 ? -12.746 3.733 11.676 1.00 95.56 431 LEU A O 1
ATOM 3304 N N . SER A 1 432 ? -14.259 5.381 11.606 1.00 93.19 432 SER A N 1
ATOM 3305 C CA . SER A 1 432 ? -13.299 6.422 11.945 1.00 93.19 432 SER A CA 1
ATOM 3306 C C . SER A 1 432 ? -13.792 7.305 13.073 1.00 93.19 432 SER A C 1
ATOM 3308 O O . SER A 1 432 ? -14.994 7.552 13.175 1.00 93.19 432 SER A O 1
ATOM 3310 N N . ILE A 1 433 ? -12.850 7.828 13.854 1.00 92.44 433 ILE A N 1
ATOM 3311 C CA . ILE A 1 433 ? -13.053 8.961 14.753 1.00 92.44 433 ILE A CA 1
ATOM 3312 C C . ILE A 1 433 ? -12.211 10.137 14.263 1.00 92.44 433 ILE A C 1
ATOM 3314 O O . ILE A 1 433 ? -11.039 9.970 13.919 1.00 92.44 433 ILE A O 1
ATOM 3318 N N . GLU A 1 434 ? -12.806 11.322 14.229 1.00 88.44 434 GLU A N 1
ATOM 3319 C CA . GLU A 1 434 ? -12.128 12.561 13.850 1.00 88.44 434 GLU A CA 1
ATOM 3320 C C . GLU A 1 434 ? -12.445 13.675 14.847 1.00 88.44 434 GLU A C 1
ATOM 3322 O O . GLU A 1 434 ? -13.573 13.785 15.327 1.00 88.44 434 GLU A O 1
ATOM 3327 N N . GLU A 1 435 ? -11.444 14.483 15.180 1.00 86.94 435 GLU A N 1
ATOM 3328 C CA . GLU A 1 435 ? -11.629 15.723 15.932 1.00 86.94 435 GLU A CA 1
ATOM 3329 C C . GLU A 1 435 ? -12.344 16.759 15.064 1.00 86.94 435 GLU A C 1
ATOM 3331 O O . GLU A 1 435 ? -12.084 16.879 13.868 1.00 86.94 435 GLU A O 1
ATOM 3336 N N . VAL A 1 436 ? -13.261 17.506 15.674 1.00 85.56 436 VAL A N 1
ATOM 3337 C CA . VAL A 1 436 ? -13.915 18.661 15.064 1.00 85.56 436 VAL A CA 1
ATOM 3338 C C . VAL A 1 436 ? -13.409 19.894 15.783 1.00 85.56 436 VAL A C 1
ATOM 3340 O O . VAL A 1 436 ? -13.884 20.235 16.866 1.00 85.56 436 VAL A O 1
ATOM 3343 N N . ASP A 1 437 ? -12.450 20.566 15.160 1.00 75.69 437 ASP A N 1
ATOM 3344 C CA . ASP A 1 437 ? -11.946 21.847 15.630 1.00 75.69 437 ASP A CA 1
ATOM 3345 C C . ASP A 1 437 ? -11.946 22.848 14.464 1.00 75.69 437 ASP A C 1
ATOM 3347 O O . ASP A 1 437 ? -11.130 22.722 13.550 1.00 75.69 437 ASP A O 1
ATOM 3351 N N . PRO A 1 438 ? -12.852 23.845 14.464 1.00 64.19 438 PRO A N 1
ATOM 3352 C CA . PRO A 1 438 ? -12.916 24.845 13.403 1.00 64.19 438 PRO A CA 1
ATOM 3353 C C . PRO A 1 438 ? -11.676 25.752 13.345 1.00 64.19 438 PRO A C 1
ATOM 3355 O O . PRO A 1 438 ? -11.533 26.504 12.383 1.00 64.19 438 PRO A O 1
ATOM 3358 N N . GLN A 1 439 ? -10.803 25.718 14.358 1.00 62.66 439 GLN A N 1
ATOM 3359 C CA . GLN A 1 439 ? -9.565 26.495 14.410 1.00 62.66 439 GLN A CA 1
ATOM 3360 C C . GLN A 1 439 ? -8.322 25.669 14.051 1.00 62.66 439 GLN A C 1
ATOM 3362 O O . GLN A 1 439 ? -7.258 26.254 13.841 1.00 62.66 439 GLN A O 1
ATOM 3367 N N . SER A 1 440 ? -8.432 24.338 13.955 1.00 60.28 440 SER A N 1
ATOM 3368 C CA . SER A 1 440 ? -7.290 23.477 13.649 1.00 60.28 440 SER A CA 1
ATOM 3369 C C . SER A 1 440 ? -7.165 23.205 12.152 1.00 60.28 440 SER A C 1
ATOM 3371 O O . SER A 1 440 ? -8.110 22.791 11.483 1.00 60.28 440 SER A O 1
ATOM 3373 N N . THR A 1 441 ? -5.954 23.384 11.627 1.00 53.47 441 THR A N 1
ATOM 3374 C CA . THR A 1 441 ? -5.584 23.009 10.255 1.00 53.47 441 THR A CA 1
ATOM 3375 C C . THR A 1 441 ? -5.208 21.530 10.125 1.00 53.47 441 THR A C 1
ATOM 3377 O O . THR A 1 441 ? -5.116 21.030 9.006 1.00 53.47 441 THR A O 1
ATOM 3380 N N . ILE A 1 442 ? -5.009 20.820 11.246 1.00 58.78 442 ILE A N 1
ATOM 3381 C CA . ILE A 1 442 ? -4.708 19.383 11.292 1.00 58.78 442 ILE A CA 1
ATOM 3382 C C . ILE A 1 442 ? -5.611 18.736 12.343 1.00 58.78 442 ILE A C 1
ATOM 3384 O O . ILE A 1 442 ? -5.409 18.883 13.549 1.00 58.78 442 ILE A O 1
ATOM 3388 N N . LEU A 1 443 ? -6.626 18.014 11.881 1.00 69.38 443 LEU A N 1
ATOM 3389 C CA . LEU A 1 443 ? -7.564 17.310 12.750 1.00 69.38 443 LEU A CA 1
ATOM 3390 C C . LEU A 1 443 ? -7.009 15.934 13.106 1.00 69.38 443 LEU A C 1
ATOM 3392 O O . LEU A 1 443 ? -6.539 15.201 12.230 1.00 69.38 443 LEU A O 1
ATOM 3396 N N . LYS A 1 444 ? -7.088 15.559 14.387 1.00 81.06 444 LYS A N 1
ATOM 3397 C CA . LYS A 1 444 ? -6.759 14.192 14.798 1.00 81.06 444 LYS A CA 1
ATOM 3398 C C . LYS A 1 444 ? -7.726 13.219 14.140 1.00 81.06 444 LYS A C 1
ATOM 3400 O O . LYS A 1 444 ? -8.937 13.436 14.154 1.00 81.06 444 LYS A O 1
ATOM 3405 N N . TYR A 1 445 ? -7.184 12.130 13.610 1.00 86.44 445 TYR A N 1
ATOM 3406 C CA . TYR A 1 445 ? -7.952 11.119 12.902 1.00 86.44 445 TYR A CA 1
ATOM 3407 C C . TYR A 1 445 ? -7.449 9.711 13.214 1.00 86.44 445 TYR A C 1
ATOM 3409 O O . TYR A 1 445 ? -6.245 9.470 13.338 1.00 86.44 445 TYR A O 1
ATOM 3417 N N . ARG A 1 446 ? -8.387 8.774 13.357 1.00 88.69 446 ARG A N 1
ATOM 3418 C CA . ARG A 1 446 ? -8.118 7.336 13.384 1.00 88.69 446 ARG A CA 1
ATOM 3419 C C . ARG A 1 446 ? -9.158 6.617 12.563 1.00 88.69 446 ARG A C 1
ATOM 3421 O O . ARG A 1 446 ? -10.341 6.932 12.659 1.00 88.69 446 ARG A O 1
ATOM 3428 N N . GLU A 1 447 ? -8.709 5.601 11.850 1.00 91.88 447 GLU A N 1
ATOM 3429 C CA . GLU A 1 447 ? -9.559 4.622 11.197 1.00 91.88 447 GLU A CA 1
ATOM 3430 C C . GLU A 1 447 ? -9.249 3.239 11.757 1.00 91.88 447 GLU A C 1
ATOM 3432 O O . GLU A 1 447 ? -8.089 2.899 11.974 1.00 91.88 447 GLU A O 1
ATOM 3437 N N . ILE A 1 448 ? -10.291 2.451 11.985 1.00 95.75 448 ILE A N 1
ATOM 3438 C CA . ILE A 1 448 ? -10.190 1.027 12.275 1.00 95.75 448 ILE A CA 1
ATOM 3439 C C . ILE A 1 448 ? -10.912 0.240 11.195 1.00 95.75 448 ILE A C 1
ATOM 3441 O O . ILE A 1 448 ? -11.855 0.733 10.572 1.00 95.75 448 ILE A O 1
ATOM 3445 N N . LEU A 1 449 ? -10.491 -1.002 11.011 1.00 97.31 449 LEU A N 1
ATOM 3446 C CA . LEU A 1 449 ? -11.118 -1.956 10.114 1.00 97.31 449 LEU A CA 1
ATOM 3447 C C . LEU A 1 449 ? -11.585 -3.158 10.926 1.00 97.31 449 LEU A C 1
ATOM 3449 O O . LEU A 1 449 ? -10.771 -3.850 11.527 1.00 97.31 449 LEU A O 1
ATOM 3453 N N . VAL A 1 450 ? -12.885 -3.430 10.898 1.00 97.44 450 VAL A N 1
ATOM 3454 C CA . VAL A 1 450 ? -13.426 -4.715 11.339 1.00 97.44 450 VAL A CA 1
ATOM 3455 C C . VAL A 1 450 ? -13.999 -5.431 10.132 1.00 97.44 450 VAL A C 1
ATOM 3457 O O . VAL A 1 450 ? -14.732 -4.833 9.343 1.00 97.44 450 VAL A O 1
ATOM 3460 N N . GLY A 1 451 ? -13.668 -6.704 9.959 1.00 95.50 451 GLY A N 1
ATOM 3461 C CA . GLY A 1 451 ? -14.162 -7.465 8.826 1.00 95.50 451 GLY A CA 1
ATOM 3462 C C . GLY A 1 451 ? -14.416 -8.926 9.132 1.00 95.50 451 GLY A C 1
ATOM 3463 O O . GLY A 1 451 ? -13.873 -9.487 10.075 1.00 95.50 451 GLY A O 1
ATOM 3464 N N . TYR A 1 452 ? -15.263 -9.527 8.312 1.00 94.81 452 TYR A N 1
ATOM 3465 C CA . TYR A 1 452 ? -15.668 -10.918 8.387 1.00 94.81 452 TYR A CA 1
ATOM 3466 C C . TYR A 1 452 ? -15.122 -11.675 7.185 1.00 94.81 452 TYR A C 1
ATOM 3468 O O . TYR A 1 452 ? -15.163 -11.181 6.054 1.00 94.81 452 TYR A O 1
ATOM 3476 N N . MET A 1 453 ? -14.612 -12.870 7.455 1.00 91.75 453 MET A N 1
ATOM 3477 C CA . MET A 1 453 ? -14.078 -13.799 6.463 1.00 91.75 453 MET A CA 1
ATOM 3478 C C . MET A 1 453 ? -14.571 -15.213 6.780 1.00 91.75 453 MET A C 1
ATOM 3480 O O . MET A 1 453 ? -14.881 -15.485 7.944 1.00 91.75 453 MET A O 1
ATOM 3484 N N . PRO A 1 454 ? -14.628 -16.137 5.805 1.00 88.88 454 PRO A N 1
ATOM 3485 C CA . PRO A 1 454 ? -15.002 -17.523 6.062 1.00 88.88 454 PRO A CA 1
ATOM 3486 C C . PRO A 1 454 ? -14.222 -18.124 7.239 1.00 88.88 454 PRO A C 1
ATOM 3488 O O . PRO A 1 454 ? -13.014 -17.924 7.368 1.00 88.88 454 PRO A O 1
ATOM 3491 N N . ASN A 1 455 ? -14.895 -18.899 8.088 1.00 87.44 455 ASN A N 1
ATOM 3492 C CA . ASN A 1 455 ? -14.288 -19.556 9.254 1.00 87.44 455 ASN A CA 1
ATOM 3493 C C . ASN A 1 455 ? -13.176 -20.568 8.908 1.00 87.44 455 ASN A C 1
ATOM 3495 O O . ASN A 1 455 ? -12.444 -21.006 9.791 1.00 87.44 455 ASN A O 1
ATOM 3499 N N . SER A 1 456 ? -13.030 -20.930 7.632 1.00 83.69 456 SER A N 1
ATOM 3500 C CA . SER A 1 456 ? -11.888 -21.682 7.112 1.00 83.69 456 SER A CA 1
ATOM 3501 C C . SER A 1 456 ? -10.618 -20.834 6.953 1.00 83.69 456 SER A C 1
ATOM 3503 O O . SER A 1 456 ? -9.573 -21.387 6.625 1.00 83.69 456 SER A O 1
ATOM 3505 N N . GLN A 1 457 ? -10.712 -19.509 7.106 1.00 81.81 457 GLN A N 1
ATOM 3506 C CA . GLN A 1 457 ? -9.634 -18.544 6.867 1.00 81.81 457 GLN A CA 1
ATOM 3507 C C . GLN A 1 457 ? -9.322 -17.687 8.097 1.00 81.81 457 GLN A C 1
ATOM 3509 O O . GLN A 1 457 ? -8.152 -17.463 8.372 1.00 81.81 457 GLN A O 1
ATOM 3514 N N . ALA A 1 458 ? -10.341 -17.219 8.824 1.00 87.56 458 ALA A N 1
ATOM 3515 C CA . ALA A 1 458 ? -10.168 -16.355 9.992 1.00 87.56 458 ALA A CA 1
ATOM 3516 C C . ALA A 1 458 ? -10.704 -16.998 11.274 1.00 87.56 458 ALA A C 1
ATOM 3518 O O . ALA A 1 458 ? -11.573 -17.873 11.241 1.00 87.56 458 ALA A O 1
ATOM 3519 N N . THR A 1 459 ? -10.220 -16.513 12.419 1.00 87.31 459 THR A N 1
ATOM 3520 C CA . THR A 1 459 ? -10.715 -16.890 13.749 1.00 87.31 459 THR A CA 1
ATOM 3521 C C . THR A 1 459 ? -11.237 -15.665 14.501 1.00 87.31 459 THR A C 1
ATOM 3523 O O . THR A 1 459 ? -11.059 -14.533 14.068 1.00 87.31 459 THR A O 1
ATOM 3526 N N . ASN A 1 460 ? -11.903 -15.890 15.636 1.00 89.12 460 ASN A N 1
ATOM 3527 C CA . ASN A 1 460 ? -12.296 -14.812 16.551 1.00 89.12 460 ASN A CA 1
ATOM 3528 C C . ASN A 1 460 ? -11.205 -14.479 17.589 1.00 89.12 460 ASN A C 1
ATOM 3530 O O . ASN A 1 460 ? -11.370 -13.532 18.362 1.00 89.12 460 ASN A O 1
ATOM 3534 N N . ALA A 1 461 ? -10.133 -15.275 17.639 1.00 86.88 461 ALA A N 1
ATOM 3535 C CA . ALA A 1 461 ? -8.930 -14.981 18.407 1.00 86.88 461 ALA A CA 1
ATOM 3536 C C . ALA A 1 461 ? -7.984 -14.104 17.575 1.00 86.88 461 ALA A C 1
ATOM 3538 O O . ALA A 1 461 ? -8.172 -13.975 16.370 1.00 86.88 461 ALA A O 1
ATOM 3539 N N . TYR A 1 462 ? -6.968 -13.528 18.224 1.00 86.44 462 TYR A N 1
ATOM 3540 C CA . TYR A 1 462 ? -5.952 -12.758 17.512 1.00 86.44 462 TYR A CA 1
ATOM 3541 C C . TYR A 1 462 ? -5.224 -13.634 16.486 1.00 86.44 462 TYR A C 1
ATOM 3543 O O . TYR A 1 462 ? -4.634 -14.656 16.845 1.00 86.44 462 TYR A O 1
ATOM 3551 N N . ASP A 1 463 ? -5.243 -13.203 15.232 1.00 85.88 463 ASP A N 1
ATOM 3552 C CA . ASP A 1 463 ? -4.535 -13.807 14.114 1.00 85.88 463 ASP A CA 1
ATOM 3553 C C . ASP A 1 463 ? -3.607 -12.771 13.485 1.00 85.88 463 ASP A C 1
ATOM 3555 O O . ASP A 1 463 ? -4.053 -11.825 12.834 1.00 85.88 463 ASP A O 1
ATOM 3559 N N . LYS A 1 464 ? -2.295 -12.977 13.629 1.00 83.69 464 LYS A N 1
ATOM 3560 C CA . LYS A 1 464 ? -1.291 -12.046 13.110 1.00 83.69 464 LYS A CA 1
ATOM 3561 C C . LYS A 1 464 ? -1.421 -11.782 11.607 1.00 83.69 464 LYS A C 1
ATOM 3563 O O . LYS A 1 464 ? -0.964 -10.746 11.168 1.00 83.69 464 LYS A O 1
ATOM 3568 N N . ASN A 1 465 ? -2.008 -12.665 10.799 1.00 83.94 465 ASN A N 1
ATOM 3569 C CA . ASN A 1 465 ? -2.071 -12.458 9.348 1.00 83.94 465 ASN A CA 1
ATOM 3570 C C . ASN A 1 465 ? -3.164 -11.457 8.938 1.00 83.94 465 ASN A C 1
ATOM 3572 O O . ASN A 1 465 ? -3.061 -10.791 7.901 1.00 83.94 465 ASN A O 1
ATOM 3576 N N . PHE A 1 466 ? -4.218 -11.352 9.748 1.00 90.81 466 PHE A N 1
ATOM 3577 C CA . PHE A 1 466 ? -5.397 -10.540 9.450 1.00 90.81 466 PHE A CA 1
ATOM 3578 C C . PHE A 1 466 ? -5.570 -9.373 10.418 1.00 90.81 466 PHE A C 1
ATOM 3580 O O . PHE A 1 466 ? -6.077 -8.324 10.012 1.00 90.81 466 PHE A O 1
ATOM 3587 N N . ASP A 1 467 ? -5.097 -9.519 11.651 1.00 92.38 467 ASP A N 1
ATOM 3588 C CA . ASP A 1 467 ? -5.247 -8.540 12.712 1.00 92.38 467 ASP A CA 1
ATOM 3589 C C . ASP A 1 467 ? -4.020 -7.642 12.845 1.00 92.38 467 ASP A C 1
ATOM 3591 O O . ASP A 1 467 ? -2.873 -8.045 12.649 1.00 92.38 467 ASP A O 1
ATOM 3595 N N . ALA A 1 468 ? -4.259 -6.405 13.264 1.00 90.31 468 ALA A N 1
ATOM 3596 C CA . ALA A 1 468 ? -3.209 -5.466 13.613 1.00 90.31 468 ALA A CA 1
ATOM 3597 C C . ALA A 1 468 ? -3.530 -4.794 14.938 1.00 90.31 468 ALA A C 1
ATOM 3599 O O . ALA A 1 468 ? -4.603 -4.213 15.113 1.00 90.31 468 ALA A O 1
ATOM 3600 N N . TYR A 1 469 ? -2.563 -4.808 15.850 1.00 85.88 469 TYR A N 1
ATOM 3601 C CA . TYR A 1 469 ? -2.634 -4.032 17.080 1.00 85.88 469 TYR A CA 1
ATOM 3602 C C . TYR A 1 469 ? -2.783 -2.541 16.806 1.00 85.88 469 TYR A C 1
ATOM 3604 O O . TYR A 1 469 ? -2.231 -2.009 15.837 1.00 85.88 469 TYR A O 1
ATOM 3612 N N . LYS A 1 470 ? -3.475 -1.844 17.711 1.00 80.62 470 LYS A N 1
ATOM 3613 C CA . LYS A 1 470 ? -3.441 -0.381 17.712 1.00 80.62 470 LYS A CA 1
ATOM 3614 C C . LYS A 1 470 ? -2.008 0.117 17.893 1.00 80.62 470 LYS A C 1
ATOM 3616 O O . LYS A 1 470 ? -1.245 -0.431 18.683 1.00 80.62 470 LYS A O 1
ATOM 3621 N N . PHE A 1 471 ? -1.649 1.169 17.162 1.00 66.19 471 PHE A N 1
ATOM 3622 C CA . PHE A 1 471 ? -0.250 1.578 17.028 1.00 66.19 471 PHE A CA 1
ATOM 3623 C C . PHE A 1 471 ? 0.374 2.068 18.342 1.00 66.19 471 PHE A C 1
ATOM 3625 O O . PHE A 1 471 ? 1.550 1.831 18.602 1.00 66.19 471 PHE A O 1
ATOM 3632 N N . THR A 1 472 ? -0.396 2.773 19.173 1.00 62.53 472 THR A N 1
ATOM 3633 C CA . THR A 1 472 ? 0.139 3.480 20.341 1.00 62.53 472 THR A CA 1
ATOM 3634 C C . THR A 1 472 ? -0.503 3.006 21.646 1.00 62.53 472 THR A C 1
ATOM 3636 O O . THR A 1 472 ? -1.724 2.850 21.766 1.00 62.53 472 THR A O 1
ATOM 3639 N N . ASN A 1 473 ? 0.339 2.811 22.665 1.00 51.62 473 ASN A N 1
ATOM 3640 C CA . ASN A 1 473 ? -0.065 2.345 23.996 1.00 51.62 473 ASN A CA 1
ATOM 3641 C C . ASN A 1 473 ? -0.625 3.461 24.897 1.00 51.62 473 ASN A C 1
ATOM 3643 O O . ASN A 1 473 ? -1.183 3.159 25.945 1.00 51.62 473 ASN A O 1
ATOM 3647 N N . ALA A 1 474 ? -0.510 4.735 24.504 1.00 53.59 474 ALA A N 1
ATOM 3648 C CA . ALA A 1 474 ? -0.972 5.863 25.318 1.00 53.59 474 ALA A CA 1
ATOM 3649 C C . ALA A 1 474 ? -1.326 7.136 24.518 1.00 53.59 474 ALA A C 1
ATOM 3651 O O . ALA A 1 474 ? -0.914 8.227 24.918 1.00 53.59 474 ALA A O 1
ATOM 3652 N N . PRO A 1 475 ? -2.039 7.075 23.380 1.00 62.66 475 PRO A N 1
ATOM 3653 C CA . PRO A 1 475 ? -2.388 8.309 22.706 1.00 62.66 475 PRO A CA 1
ATOM 3654 C C . PRO A 1 475 ? -3.503 9.017 23.477 1.00 62.66 475 PRO A C 1
ATOM 3656 O O . PRO A 1 475 ? -4.447 8.411 23.984 1.00 62.66 475 PRO A O 1
ATOM 3659 N N . GLN A 1 476 ? -3.421 10.339 23.488 1.00 68.69 476 GLN A N 1
ATOM 3660 C CA . GLN A 1 476 ? -4.497 11.225 23.926 1.00 68.69 476 GLN A CA 1
ATOM 3661 C C . GLN A 1 476 ? -5.715 11.186 22.969 1.00 68.69 476 GLN A C 1
ATOM 3663 O O . GLN A 1 476 ? -6.707 11.874 23.200 1.00 68.69 476 GLN A O 1
ATOM 3668 N N . PHE A 1 477 ? -5.634 10.388 21.893 1.00 83.19 477 PHE A N 1
ATOM 3669 C CA . PHE A 1 477 ? -6.654 10.195 20.867 1.00 83.19 477 PHE A CA 1
ATOM 3670 C C . PHE A 1 477 ? -6.567 8.789 20.230 1.00 83.19 477 PHE A C 1
ATOM 3672 O O . PHE A 1 477 ? -5.559 8.446 19.607 1.00 83.19 477 PHE A O 1
ATOM 3679 N N . ASN A 1 478 ? -7.597 7.956 20.396 1.00 87.00 478 ASN A N 1
ATOM 3680 C CA . ASN A 1 478 ? -7.655 6.592 19.865 1.00 87.00 478 ASN A CA 1
ATOM 3681 C C . ASN A 1 478 ? -9.084 6.107 19.618 1.00 87.00 478 ASN A C 1
ATOM 3683 O O . ASN A 1 478 ? -9.994 6.470 20.362 1.00 87.00 478 ASN A O 1
ATOM 3687 N N . LEU A 1 479 ? -9.219 5.187 18.667 1.00 92.31 479 LEU A N 1
ATOM 3688 C CA . LEU A 1 479 ? -10.362 4.295 18.478 1.00 92.31 479 LEU A CA 1
ATOM 3689 C C . LEU A 1 479 ? -9.803 2.934 18.068 1.00 92.31 479 LEU A C 1
ATOM 3691 O O . LEU A 1 479 ? -8.876 2.876 17.262 1.00 92.31 479 LEU A O 1
ATOM 3695 N N . TYR A 1 480 ? -10.335 1.860 18.636 1.00 93.44 480 TYR A N 1
ATOM 3696 C CA . TYR A 1 480 ? -9.920 0.494 18.341 1.00 93.44 480 TYR A CA 1
ATOM 3697 C C . TYR A 1 480 ? -11.040 -0.494 18.653 1.00 93.44 480 TYR A C 1
ATOM 3699 O O . TYR A 1 480 ? -11.953 -0.193 19.423 1.00 93.44 480 TYR A O 1
ATOM 3707 N N . SER A 1 481 ? -10.974 -1.678 18.058 1.00 95.06 481 SER A N 1
ATOM 3708 C CA . SER A 1 481 ? -11.850 -2.792 18.400 1.00 95.06 481 SER A CA 1
ATOM 3709 C C . SER A 1 481 ? -11.172 -3.742 19.384 1.00 95.06 481 SER A C 1
ATOM 3711 O O . SER A 1 481 ? -9.958 -3.697 19.601 1.00 95.06 481 SER A O 1
ATOM 3713 N N . LEU A 1 482 ? -11.976 -4.581 20.026 1.00 91.62 482 LEU A N 1
ATOM 3714 C CA . LEU A 1 482 ? -11.531 -5.557 21.008 1.00 91.62 482 LEU A CA 1
ATOM 3715 C C . LEU A 1 482 ? -11.950 -6.965 20.578 1.00 91.62 482 LEU A C 1
ATOM 3717 O O . LEU A 1 482 ? -13.074 -7.181 20.125 1.00 91.62 482 LEU A O 1
ATOM 3721 N N . THR A 1 483 ? -11.078 -7.956 20.780 1.00 89.06 483 THR A N 1
ATOM 3722 C CA . THR A 1 483 ? -11.432 -9.368 20.520 1.00 89.06 483 THR A CA 1
ATOM 3723 C C . THR A 1 483 ? -12.533 -9.897 21.438 1.00 89.06 483 THR A C 1
ATOM 3725 O O . THR A 1 483 ? -13.254 -10.819 21.060 1.00 89.06 483 THR A O 1
ATOM 3728 N N . ASN A 1 484 ? -12.675 -9.325 22.636 1.00 80.12 484 ASN A N 1
ATOM 3729 C CA . ASN A 1 484 ? -13.752 -9.595 23.587 1.00 80.12 484 ASN A CA 1
ATOM 3730 C C . ASN A 1 484 ? -13.855 -8.461 24.628 1.00 80.12 484 ASN A C 1
ATOM 3732 O O . ASN A 1 484 ? -13.039 -7.544 24.635 1.00 80.12 484 ASN A O 1
ATOM 3736 N N . SER A 1 485 ? -14.855 -8.522 25.511 1.00 67.31 485 SER A N 1
ATOM 3737 C CA . SER A 1 485 ? -15.093 -7.538 26.581 1.00 67.31 485 SER A CA 1
ATOM 3738 C C . SER A 1 485 ? -14.437 -7.886 27.929 1.00 67.31 485 SER A C 1
ATOM 3740 O O . SER A 1 485 ? -14.688 -7.201 28.917 1.00 67.31 485 SER A O 1
ATOM 3742 N N . ASN A 1 486 ? -13.659 -8.970 28.010 1.00 65.81 486 ASN A N 1
ATOM 3743 C CA . ASN A 1 486 ? -13.118 -9.516 29.260 1.00 65.81 486 ASN A CA 1
ATOM 3744 C C . ASN A 1 486 ? -11.609 -9.232 29.388 1.00 65.81 486 ASN A C 1
ATOM 3746 O O . ASN A 1 486 ? -10.963 -8.813 28.437 1.00 65.81 486 ASN A O 1
ATOM 3750 N N . ASN A 1 487 ? -11.008 -9.537 30.543 1.00 59.72 487 ASN A N 1
ATOM 3751 C CA . ASN A 1 487 ? -9.602 -9.230 30.874 1.00 59.72 487 ASN A CA 1
ATOM 3752 C C . ASN A 1 487 ? -8.518 -9.999 30.072 1.00 59.72 487 ASN A C 1
ATOM 3754 O O . ASN A 1 487 ? -7.377 -10.036 30.503 1.00 59.72 487 ASN A O 1
ATOM 3758 N N . ASN A 1 488 ? -8.853 -10.577 28.913 1.00 67.50 488 ASN A N 1
ATOM 3759 C CA . ASN A 1 488 ? -7.943 -11.225 27.954 1.00 67.50 488 ASN A CA 1
ATOM 3760 C C . ASN A 1 488 ? -8.300 -10.790 26.513 1.00 67.50 488 ASN A C 1
ATOM 3762 O O . ASN A 1 488 ? -8.404 -11.604 25.592 1.00 67.50 488 ASN A O 1
ATOM 3766 N N . CYS A 1 489 ? -8.604 -9.508 26.337 1.00 77.38 489 CYS A N 1
ATOM 3767 C CA . CYS A 1 489 ? -8.878 -8.892 25.043 1.00 77.38 489 CYS A CA 1
ATOM 3768 C C . CYS A 1 489 ? -7.590 -8.441 24.351 1.00 77.38 489 CYS A C 1
ATOM 3770 O O . CYS A 1 489 ? -6.612 -8.127 25.019 1.00 77.38 489 CYS A O 1
ATOM 3772 N N . TYR A 1 490 ? -7.604 -8.360 23.022 1.00 85.50 490 TYR A N 1
ATOM 3773 C CA . TYR A 1 490 ? -6.565 -7.695 22.236 1.00 85.50 490 TYR A CA 1
ATOM 3774 C C . TYR A 1 490 ? -7.129 -6.394 21.646 1.00 85.50 490 TYR A C 1
ATOM 3776 O O . TYR A 1 490 ? -8.227 -6.435 21.084 1.00 85.50 490 TYR A O 1
ATOM 3784 N N . PRO A 1 491 ? -6.425 -5.255 21.774 1.00 87.94 491 PRO A N 1
ATOM 3785 C CA . PRO A 1 491 ? -6.843 -3.968 21.229 1.00 87.94 491 PRO A CA 1
ATOM 3786 C C . PRO A 1 491 ? -6.307 -3.765 19.809 1.00 87.94 491 PRO A C 1
ATOM 3788 O O . PRO A 1 491 ? -5.100 -3.615 19.589 1.00 87.94 491 PRO A O 1
ATOM 3791 N N . LEU A 1 492 ? -7.220 -3.740 18.843 1.00 91.31 492 LEU A N 1
ATOM 3792 C CA . LEU A 1 492 ? -6.914 -3.891 17.428 1.00 91.31 492 LEU A CA 1
ATOM 3793 C C . LEU A 1 492 ? -7.341 -2.669 16.606 1.00 91.31 492 LEU A C 1
ATOM 3795 O O . LEU A 1 492 ? -8.444 -2.145 16.750 1.00 91.31 492 LEU A O 1
ATOM 3799 N N . ALA A 1 493 ? -6.450 -2.219 15.725 1.00 92.94 493 ALA A N 1
ATOM 3800 C CA . ALA A 1 493 ? -6.771 -1.270 14.663 1.00 92.94 493 ALA A CA 1
ATOM 3801 C C . ALA A 1 493 ? -7.346 -1.979 13.426 1.00 92.94 493 ALA A C 1
ATOM 3803 O O . ALA A 1 49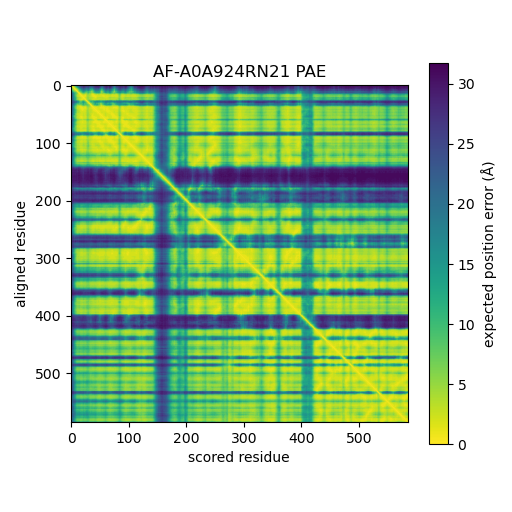3 ? -8.128 -1.393 12.681 1.00 92.94 493 ALA A O 1
ATOM 3804 N N . ILE A 1 494 ? -6.970 -3.242 13.215 1.00 96.06 494 ILE A N 1
ATOM 3805 C CA . ILE A 1 494 ? -7.544 -4.113 12.189 1.00 96.06 494 ILE A CA 1
ATOM 3806 C C . ILE A 1 494 ? -7.930 -5.424 12.868 1.00 96.06 494 ILE A C 1
ATOM 3808 O O . ILE A 1 494 ? -7.087 -6.010 13.543 1.00 96.06 494 ILE A O 1
ATOM 3812 N N . GLN A 1 495 ? -9.178 -5.860 12.707 1.00 96.56 495 GLN A N 1
ATOM 3813 C CA . GLN A 1 495 ? -9.698 -7.086 13.304 1.00 96.56 495 GLN A CA 1
ATOM 3814 C C . GLN A 1 495 ? -10.512 -7.901 12.299 1.00 96.56 495 GLN A C 1
ATOM 3816 O O . GLN A 1 495 ? -11.539 -7.439 11.795 1.00 96.56 495 GLN A O 1
ATOM 3821 N N . ALA A 1 496 ? -10.098 -9.141 12.074 1.00 95.31 496 ALA A N 1
ATOM 3822 C CA . ALA A 1 496 ? -10.886 -10.152 11.399 1.00 95.31 496 ALA A CA 1
ATOM 3823 C C . ALA A 1 496 ? -11.788 -10.910 12.380 1.00 95.31 496 ALA A C 1
ATOM 3825 O O . ALA A 1 496 ? -11.512 -11.062 13.572 1.00 95.31 496 ALA A O 1
ATOM 3826 N N . ARG A 1 497 ? -12.912 -11.378 11.848 1.00 94.62 497 ARG A N 1
ATOM 3827 C CA . ARG A 1 497 ? -13.907 -12.208 12.519 1.00 94.62 497 ARG A CA 1
ATOM 3828 C C . ARG A 1 497 ? -14.220 -13.404 11.636 1.00 94.62 497 ARG A C 1
ATOM 3830 O O . ARG A 1 497 ? -14.316 -13.281 10.412 1.00 94.62 497 ARG A O 1
ATOM 3837 N N . ALA A 1 498 ? -14.409 -14.555 12.266 1.00 92.69 498 ALA A N 1
ATOM 3838 C CA . ALA A 1 498 ? -14.825 -15.762 11.574 1.00 92.69 498 ALA A CA 1
ATOM 3839 C C . ALA A 1 498 ? -16.323 -15.700 11.255 1.00 92.69 498 ALA A C 1
ATOM 3841 O O . ALA A 1 498 ? -17.151 -15.521 12.147 1.00 92.69 498 ALA A O 1
ATOM 3842 N N . GLN A 1 499 ? -16.676 -15.908 9.992 1.00 90.00 499 GLN A N 1
ATOM 3843 C CA . GLN A 1 499 ? -18.050 -16.002 9.518 1.00 90.00 499 GLN A CA 1
ATOM 3844 C C . GLN A 1 499 ? -18.372 -17.450 9.148 1.00 90.00 499 GLN A C 1
ATOM 3846 O O . GLN A 1 499 ? -17.642 -18.096 8.392 1.00 90.00 499 GLN A O 1
ATOM 3851 N N . GLY A 1 500 ? -19.473 -17.970 9.691 1.00 87.06 500 GLY A N 1
ATOM 3852 C CA . GLY A 1 500 ? -20.036 -19.246 9.257 1.00 87.06 500 GLY A CA 1
ATOM 3853 C C . GLY A 1 500 ? -20.758 -19.131 7.911 1.00 87.06 500 GLY A C 1
ATOM 3854 O O . GLY A 1 500 ? -20.675 -18.127 7.210 1.00 87.06 500 GLY A O 1
ATOM 3855 N N . THR A 1 501 ? -21.542 -20.149 7.562 1.00 84.69 501 THR A N 1
ATOM 3856 C CA . THR A 1 501 ? -22.385 -20.130 6.351 1.00 84.69 501 THR A CA 1
ATOM 3857 C C . THR A 1 501 ? -23.484 -19.066 6.399 1.00 84.69 501 THR A C 1
ATOM 3859 O O . THR A 1 501 ? -23.982 -18.637 5.363 1.00 84.69 501 THR A O 1
ATOM 3862 N N . THR A 1 502 ? -23.878 -18.653 7.602 1.00 86.69 502 THR A N 1
ATOM 3863 C CA . THR A 1 502 ? -24.820 -17.563 7.864 1.00 86.69 502 THR A CA 1
ATOM 3864 C C . THR A 1 502 ? -24.148 -16.522 8.744 1.00 86.69 502 THR A C 1
ATOM 3866 O O . THR A 1 502 ? -23.367 -16.873 9.630 1.00 86.69 502 THR A O 1
ATOM 3869 N N . PHE A 1 503 ? -24.468 -15.249 8.516 1.00 91.19 503 PHE A N 1
ATOM 3870 C CA . PHE A 1 503 ? -23.980 -14.167 9.362 1.00 91.19 503 PHE A CA 1
ATOM 3871 C C . PHE A 1 503 ? -24.588 -14.271 10.771 1.00 91.19 503 PHE A C 1
ATOM 3873 O O . PHE A 1 503 ? -25.798 -14.462 10.907 1.00 91.19 503 PHE A O 1
ATOM 3880 N N . ASP A 1 504 ? -23.759 -14.157 11.810 1.00 93.50 504 ASP A N 1
ATOM 3881 C CA . ASP A 1 504 ? -24.233 -14.137 13.195 1.00 93.50 504 ASP A CA 1
ATOM 3882 C C . ASP A 1 504 ? -24.667 -12.722 13.579 1.00 93.50 504 ASP A C 1
ATOM 3884 O O . ASP A 1 504 ? -23.859 -11.867 13.939 1.00 93.50 504 ASP A O 1
ATOM 3888 N N . VAL A 1 505 ? -25.973 -12.474 13.512 1.00 94.25 505 VAL A N 1
ATOM 3889 C CA . VAL A 1 505 ? -26.557 -11.181 13.891 1.00 94.25 505 VAL A CA 1
ATOM 3890 C C . VAL A 1 505 ? -26.422 -10.867 15.386 1.00 94.25 505 VAL A C 1
ATOM 3892 O O . VAL A 1 505 ? -26.611 -9.720 15.777 1.00 94.25 505 VAL A O 1
ATOM 3895 N N . ASN A 1 506 ? -26.085 -11.854 16.223 1.00 95.06 506 ASN A N 1
ATOM 3896 C CA . ASN A 1 506 ? -25.862 -11.645 17.653 1.00 95.06 506 ASN A CA 1
ATOM 3897 C C . ASN A 1 506 ? -24.408 -11.296 17.980 1.00 95.06 506 ASN A C 1
ATOM 3899 O O . ASN A 1 506 ? -24.106 -11.078 19.157 1.00 95.06 506 ASN A O 1
ATOM 3903 N N . ASP A 1 507 ? -23.511 -11.247 16.986 1.00 94.75 507 ASP A N 1
ATOM 3904 C CA . ASP A 1 507 ? -22.127 -10.874 17.244 1.00 94.75 507 ASP A CA 1
ATOM 3905 C C . ASP A 1 507 ? -22.049 -9.432 17.774 1.00 94.75 507 ASP A C 1
ATOM 3907 O O . ASP A 1 507 ? -22.813 -8.536 17.399 1.00 94.75 507 ASP A O 1
ATOM 3911 N N . VAL A 1 508 ? -21.113 -9.209 18.689 1.00 94.75 508 VAL A N 1
ATOM 3912 C CA . VAL A 1 508 ? -20.870 -7.912 19.315 1.00 94.75 508 VAL A CA 1
ATOM 3913 C C . VAL A 1 508 ? -19.377 -7.671 19.282 1.00 94.75 508 VAL A C 1
ATOM 3915 O O . VAL A 1 508 ? -18.609 -8.435 19.863 1.00 94.75 508 VAL A O 1
ATOM 3918 N N . ILE A 1 509 ? -18.972 -6.568 18.661 1.00 96.06 509 ILE A N 1
ATOM 3919 C CA . ILE A 1 509 ? -17.573 -6.142 18.636 1.00 96.06 509 ILE A CA 1
ATOM 3920 C C . ILE A 1 509 ? -17.432 -4.955 19.588 1.00 96.06 509 ILE A C 1
ATOM 3922 O O . ILE A 1 509 ? -17.865 -3.852 19.238 1.00 96.06 509 ILE A O 1
ATOM 3926 N N . PRO A 1 510 ? -16.870 -5.138 20.796 1.00 95.25 510 PRO A N 1
ATOM 3927 C CA . PRO A 1 510 ? -16.641 -4.030 21.710 1.00 95.25 510 PRO A CA 1
ATOM 3928 C C . PRO A 1 510 ? -15.619 -3.056 21.117 1.00 95.25 510 PRO A C 1
ATOM 3930 O O . PRO A 1 510 ? -14.653 -3.467 20.468 1.00 95.25 510 PRO A O 1
ATOM 3933 N N . LEU A 1 511 ? -15.835 -1.764 21.347 1.00 95.31 511 LEU A N 1
ATOM 3934 C CA . LEU A 1 511 ? -14.947 -0.699 20.903 1.00 95.31 511 LEU A CA 1
ATOM 3935 C C . LEU A 1 511 ? -14.317 -0.014 22.113 1.00 95.31 511 LEU A C 1
ATOM 3937 O O . LEU A 1 511 ? -14.994 0.312 23.088 1.00 95.31 511 LEU A O 1
ATOM 3941 N N . GLY A 1 512 ? -13.015 0.231 22.016 1.00 91.88 512 GLY A N 1
ATOM 3942 C CA . GLY A 1 512 ? -12.275 1.073 22.937 1.00 91.88 512 GLY A CA 1
ATOM 3943 C C . GLY A 1 512 ? -11.959 2.424 22.311 1.00 91.88 512 GLY A C 1
ATOM 3944 O O . GLY A 1 512 ? -11.641 2.513 21.124 1.00 91.88 512 GLY A O 1
ATOM 3945 N N . TYR A 1 513 ? -12.023 3.491 23.102 1.00 91.94 513 TYR A N 1
ATOM 3946 C CA . TYR A 1 513 ? -11.604 4.816 22.656 1.00 91.94 513 TYR A CA 1
ATOM 3947 C C . TYR A 1 513 ? -11.002 5.640 23.798 1.00 91.94 513 TYR A C 1
ATOM 3949 O O . TYR A 1 513 ? -11.258 5.405 24.982 1.00 91.94 513 TYR A O 1
ATOM 3957 N N . ARG A 1 514 ? -10.192 6.630 23.425 1.00 89.31 514 ARG A N 1
ATOM 3958 C CA . ARG A 1 514 ? -9.645 7.639 24.337 1.00 89.31 514 ARG A CA 1
ATOM 3959 C C . ARG A 1 514 ? -9.560 8.964 23.614 1.00 89.31 514 ARG A C 1
ATOM 3961 O O . ARG A 1 514 ? -9.086 8.999 22.487 1.00 89.31 514 ARG A O 1
ATOM 3968 N N . CYS A 1 515 ? -10.010 10.038 24.240 1.00 89.25 515 CYS A N 1
ATOM 3969 C CA . CYS A 1 515 ? -9.992 11.377 23.665 1.00 89.25 515 CYS A CA 1
ATOM 3970 C C . CYS A 1 515 ? -9.734 12.422 24.760 1.00 89.25 515 CYS A C 1
ATOM 3972 O O . CYS A 1 515 ? -10.061 12.218 25.935 1.00 89.25 515 CYS A O 1
ATOM 3974 N N . ASN A 1 516 ? -9.160 13.557 24.368 1.00 88.12 516 ASN A N 1
ATOM 3975 C CA . ASN A 1 516 ? -9.138 14.757 25.203 1.00 88.12 516 ASN A CA 1
ATOM 3976 C C . ASN A 1 516 ? -10.526 15.417 25.238 1.00 88.12 516 ASN A C 1
ATOM 3978 O O . ASN A 1 516 ? -11.424 15.016 24.501 1.00 88.12 516 ASN A O 1
ATOM 3982 N N . ALA A 1 517 ? -10.696 16.442 26.076 1.00 89.88 517 ALA A N 1
ATOM 3983 C CA . ALA A 1 517 ? -11.853 17.325 25.973 1.00 89.88 517 ALA A CA 1
ATOM 3984 C C . ALA A 1 517 ? -11.941 17.895 24.547 1.00 89.88 517 ALA A C 1
ATOM 3986 O O . ALA A 1 517 ? -10.924 18.299 23.979 1.00 89.88 517 ALA A O 1
ATOM 3987 N N . GLY A 1 518 ? -13.139 17.902 23.970 1.00 90.44 518 GLY A N 1
ATOM 3988 C CA . GLY A 1 518 ? -13.352 18.296 22.583 1.00 90.44 518 GLY A CA 1
ATOM 3989 C C . GLY A 1 518 ? -14.627 17.720 21.980 1.00 90.44 518 GLY A C 1
ATOM 3990 O O . GLY A 1 518 ? -15.390 17.003 22.634 1.00 90.44 518 GLY A O 1
ATOM 3991 N N . THR A 1 519 ? -14.843 18.058 20.712 1.00 91.94 519 THR A N 1
ATOM 3992 C CA . THR A 1 519 ? -15.913 17.501 19.880 1.00 91.94 519 THR A CA 1
ATOM 3993 C C . THR A 1 519 ? -15.296 16.536 18.884 1.00 91.94 519 THR A C 1
ATOM 3995 O O . THR A 1 519 ? -14.319 16.871 18.216 1.00 91.94 519 THR A O 1
ATOM 3998 N N . PHE A 1 520 ? -15.872 15.347 18.769 1.00 92.75 520 PHE A N 1
ATOM 3999 C CA . PHE A 1 520 ? -15.402 14.302 17.874 1.00 92.75 520 PHE A CA 1
ATOM 4000 C C . PHE A 1 520 ? -16.570 13.712 17.099 1.00 92.75 520 PHE A C 1
ATOM 4002 O O . PHE A 1 520 ? -17.700 13.677 17.587 1.00 92.75 520 PHE A O 1
ATOM 4009 N N . ILE A 1 521 ? -16.296 13.206 15.903 1.00 93.12 521 ILE A N 1
ATOM 4010 C CA . ILE A 1 521 ? -17.286 12.494 15.104 1.00 93.12 521 ILE A CA 1
ATOM 4011 C C . ILE A 1 521 ? -16.833 11.061 14.881 1.00 93.12 521 ILE A C 1
ATOM 4013 O O . ILE A 1 521 ? -15.748 10.829 14.354 1.00 93.12 521 ILE A O 1
ATOM 4017 N N . ILE A 1 522 ? -17.703 10.111 15.226 1.00 95.75 522 ILE A N 1
ATOM 4018 C CA . ILE A 1 522 ? -17.574 8.702 14.859 1.00 95.75 522 ILE A CA 1
ATOM 4019 C C . ILE A 1 522 ? -18.471 8.425 13.649 1.00 95.75 522 ILE A C 1
ATOM 4021 O O . ILE A 1 522 ? -19.639 8.816 13.621 1.00 95.75 522 ILE A O 1
ATOM 4025 N N . ARG A 1 523 ? -17.941 7.750 12.630 1.00 94.06 523 ARG A N 1
ATOM 4026 C CA . ARG A 1 523 ? -18.667 7.453 11.382 1.00 94.06 523 ARG A CA 1
ATOM 4027 C C . ARG A 1 523 ? -18.238 6.124 10.775 1.00 94.06 523 ARG A C 1
ATOM 4029 O O . ARG A 1 523 ? -17.127 5.665 11.029 1.00 94.06 523 ARG A O 1
ATOM 4036 N N . ALA A 1 524 ? -19.083 5.560 9.913 1.00 93.25 524 ALA A N 1
ATOM 4037 C CA . ALA A 1 524 ? -18.646 4.550 8.960 1.00 93.25 524 ALA A CA 1
ATOM 4038 C C . ALA A 1 524 ? -17.945 5.268 7.800 1.00 93.25 524 ALA A C 1
ATOM 4040 O O . ALA A 1 524 ? -18.574 6.024 7.061 1.00 93.25 524 ALA A O 1
ATOM 4041 N N . ALA A 1 525 ? -16.631 5.087 7.677 1.00 84.81 525 ALA A N 1
ATOM 4042 C CA . ALA A 1 525 ? -15.834 5.726 6.636 1.00 84.81 525 ALA A CA 1
ATOM 4043 C C . ALA A 1 525 ? -16.129 5.105 5.263 1.00 84.81 525 ALA A C 1
ATOM 4045 O O . ALA A 1 525 ? -16.285 5.817 4.273 1.00 84.81 525 ALA A O 1
ATOM 4046 N N . THR A 1 526 ? -16.227 3.775 5.212 1.00 90.12 526 THR A N 1
ATOM 4047 C CA . THR A 1 526 ? -16.762 3.017 4.077 1.00 90.12 526 THR A CA 1
ATOM 4048 C C . THR A 1 526 ? -17.136 1.601 4.519 1.00 90.12 526 THR A C 1
ATOM 4050 O O . THR A 1 526 ? -16.805 1.182 5.631 1.00 90.12 526 THR A O 1
ATOM 4053 N N . VAL A 1 527 ? -17.815 0.863 3.644 1.00 92.44 527 VAL A N 1
ATOM 4054 C CA . VAL A 1 527 ? -18.198 -0.541 3.833 1.00 92.44 527 VAL A CA 1
ATOM 4055 C C . VAL A 1 527 ? -18.110 -1.293 2.506 1.00 92.44 527 VAL A C 1
ATOM 4057 O O . VAL A 1 527 ? -18.260 -0.689 1.444 1.00 92.44 527 VAL A O 1
ATOM 4060 N N . ASP A 1 528 ? -17.917 -2.607 2.553 1.00 89.56 528 ASP A N 1
ATOM 4061 C CA . ASP A 1 528 ? -18.024 -3.475 1.377 1.00 89.56 528 ASP A CA 1
ATOM 4062 C C . ASP A 1 528 ? -18.625 -4.852 1.713 1.00 89.56 528 ASP A C 1
ATOM 4064 O O . ASP A 1 528 ? -19.105 -5.092 2.826 1.00 89.56 528 ASP A O 1
ATOM 4068 N N . GLY A 1 529 ? -18.688 -5.731 0.708 1.00 89.06 529 GLY A N 1
ATOM 4069 C CA . GLY A 1 529 ? -19.241 -7.075 0.848 1.00 89.06 529 GLY A CA 1
ATOM 4070 C C . GLY A 1 529 ? -20.708 -7.061 1.279 1.00 89.06 529 GLY A C 1
ATOM 4071 O O . GLY A 1 529 ? -21.515 -6.257 0.791 1.00 89.06 529 GLY A O 1
ATOM 4072 N N . ILE A 1 530 ? -21.065 -7.926 2.227 1.00 90.31 530 ILE A N 1
ATOM 4073 C CA . ILE A 1 530 ? -22.434 -8.037 2.750 1.00 90.31 530 ILE A CA 1
ATOM 4074 C C . ILE A 1 530 ? -22.945 -6.747 3.409 1.00 90.31 530 ILE A C 1
ATOM 4076 O O . ILE A 1 530 ? -24.157 -6.548 3.453 1.00 90.31 530 ILE A O 1
ATOM 4080 N N . PHE A 1 531 ? -22.062 -5.846 3.856 1.00 91.69 531 PHE A N 1
ATOM 4081 C CA . PHE A 1 531 ? -22.442 -4.592 4.520 1.00 91.69 531 PHE A CA 1
ATOM 4082 C C . PHE A 1 531 ? -22.778 -3.455 3.544 1.00 91.69 531 PHE A C 1
ATOM 4084 O O . PHE A 1 531 ? -23.491 -2.516 3.919 1.00 91.69 531 PHE A O 1
ATOM 4091 N N . GLY A 1 532 ? -22.264 -3.537 2.309 1.00 81.00 532 GLY A N 1
ATOM 4092 C CA . GLY A 1 532 ? -22.398 -2.499 1.281 1.00 81.00 532 GLY A CA 1
ATOM 4093 C C . GLY A 1 532 ? -23.196 -2.895 0.033 1.00 81.00 532 GLY A C 1
ATOM 4094 O O . GLY A 1 532 ? -23.777 -2.009 -0.589 1.00 81.00 532 GLY A O 1
ATOM 4095 N N . GLY A 1 533 ? -23.237 -4.184 -0.344 1.00 65.44 533 GLY A N 1
ATOM 4096 C CA . GLY A 1 533 ? -23.683 -4.599 -1.688 1.00 65.44 533 GLY A CA 1
ATOM 4097 C C . GLY A 1 533 ? -24.637 -5.795 -1.793 1.00 65.44 533 GLY A C 1
ATOM 4098 O O . GLY A 1 533 ? -25.113 -6.076 -2.891 1.00 65.44 533 GLY A O 1
ATOM 4099 N N . SER A 1 534 ? -24.954 -6.500 -0.703 1.00 57.19 534 SER A N 1
ATOM 4100 C CA . SER A 1 534 ? -25.983 -7.554 -0.748 1.00 57.19 534 SER A CA 1
ATOM 4101 C C . SER A 1 534 ? -27.388 -6.952 -0.595 1.00 57.19 534 SER A C 1
ATOM 4103 O O . SER A 1 534 ? -27.550 -5.910 0.033 1.00 57.19 534 SER A O 1
ATOM 4105 N N . THR A 1 535 ? -28.411 -7.546 -1.220 1.00 57.41 535 THR A N 1
ATOM 4106 C CA . THR A 1 535 ? -29.819 -7.150 -1.024 1.00 57.41 535 THR A CA 1
ATOM 4107 C C . THR A 1 535 ? -30.569 -8.313 -0.367 1.00 57.41 535 THR A C 1
ATOM 4109 O O . THR A 1 535 ? -30.756 -9.331 -1.033 1.00 57.41 535 THR A O 1
ATOM 4112 N N . PRO A 1 536 ? -31.014 -8.186 0.900 1.00 66.56 536 PRO A N 1
ATOM 4113 C CA . PRO A 1 536 ? -30.780 -7.057 1.807 1.00 66.56 536 PRO A CA 1
ATOM 4114 C C . PRO A 1 536 ? -29.351 -7.057 2.376 1.00 66.56 536 PRO A C 1
ATOM 4116 O O . PRO A 1 536 ? -28.797 -8.114 2.662 1.00 66.56 536 PRO A O 1
ATOM 4119 N N . ALA A 1 537 ? -28.772 -5.869 2.564 1.00 81.56 537 ALA A N 1
ATOM 4120 C CA . ALA A 1 537 ? -27.446 -5.732 3.158 1.00 81.56 537 ALA A CA 1
ATOM 4121 C C . ALA A 1 537 ? -27.508 -6.090 4.642 1.00 81.56 537 ALA A C 1
ATOM 4123 O O . ALA A 1 537 ? -28.447 -5.669 5.327 1.00 81.56 537 ALA A O 1
ATOM 4124 N N . GLN A 1 538 ? -26.486 -6.782 5.150 1.00 91.38 538 GLN A N 1
ATOM 4125 C CA . GLN A 1 538 ? -26.329 -6.962 6.587 1.00 91.38 538 GLN A CA 1
ATOM 4126 C C . GLN A 1 538 ? -26.193 -5.579 7.227 1.00 91.38 538 GLN A C 1
ATOM 4128 O O . GLN A 1 538 ? -25.308 -4.785 6.887 1.00 91.38 538 GLN A O 1
ATOM 4133 N N . LYS A 1 539 ? -27.111 -5.257 8.133 1.00 92.56 539 LYS A N 1
ATOM 4134 C CA . LYS A 1 539 ? -27.107 -3.978 8.832 1.00 92.56 539 LYS A CA 1
ATOM 4135 C C . LYS A 1 539 ? -26.231 -4.071 10.076 1.00 92.56 539 LYS A C 1
ATOM 4137 O O . LYS A 1 539 ? -26.070 -5.143 10.658 1.00 92.56 539 LYS A O 1
ATOM 4142 N N . PHE A 1 540 ? -25.680 -2.932 10.471 1.00 95.31 540 PHE A N 1
ATOM 4143 C CA . PHE A 1 540 ? -24.921 -2.784 11.703 1.00 95.31 540 PHE A CA 1
ATOM 4144 C C . PHE A 1 540 ? -25.206 -1.421 12.332 1.00 95.31 540 PHE A C 1
ATOM 4146 O O . PHE A 1 540 ? -25.609 -0.484 11.641 1.00 95.31 540 PHE A O 1
ATOM 4153 N N . TRP A 1 541 ? -24.968 -1.318 13.636 1.00 97.00 541 TRP A N 1
ATOM 4154 C CA . TRP A 1 541 ? -25.170 -0.106 14.424 1.00 97.00 541 TRP A CA 1
ATOM 4155 C C . TRP A 1 541 ? -23.983 0.125 15.342 1.00 97.00 541 TRP A C 1
ATOM 4157 O O . TRP A 1 541 ? -23.395 -0.825 15.860 1.00 97.00 541 TRP A O 1
ATOM 4167 N N . LEU A 1 542 ? -23.700 1.396 15.616 1.00 98.19 542 LEU A N 1
ATOM 4168 C CA . LEU A 1 542 ? -22.991 1.766 16.830 1.00 98.19 542 LEU A CA 1
ATOM 4169 C C . LEU A 1 542 ? -23.981 1.686 17.989 1.00 98.19 542 LEU A C 1
ATOM 4171 O O . LEU A 1 542 ? -24.935 2.463 18.045 1.00 98.19 542 LEU A O 1
ATOM 4175 N N . ARG A 1 543 ? -23.760 0.747 18.903 1.00 97.88 543 ARG A N 1
ATOM 4176 C CA . ARG A 1 543 ? -24.476 0.674 20.172 1.00 97.88 543 ARG A CA 1
ATOM 4177 C C . ARG A 1 543 ? -23.737 1.506 21.208 1.00 97.88 543 ARG A C 1
ATOM 4179 O O . ARG A 1 543 ? -22.566 1.247 21.470 1.00 97.88 543 ARG A O 1
ATOM 4186 N N . GLU A 1 544 ? -24.439 2.438 21.832 1.00 97.56 544 GLU A N 1
ATOM 4187 C CA . GLU A 1 544 ? -23.968 3.202 22.983 1.00 97.56 544 GLU A CA 1
ATOM 4188 C C . GLU A 1 544 ? -24.638 2.691 24.257 1.00 97.56 544 GLU A C 1
ATOM 4190 O O . GLU A 1 544 ? -25.865 2.664 24.354 1.00 97.56 544 GLU A O 1
ATOM 4195 N N . LYS A 1 545 ? -23.832 2.297 25.240 1.00 96.31 545 LYS A N 1
ATOM 4196 C CA . LYS A 1 545 ? -24.262 1.945 26.589 1.00 96.31 545 LYS A CA 1
ATOM 4197 C C . LYS A 1 545 ? -24.309 3.204 27.447 1.00 96.31 545 LYS A C 1
ATOM 4199 O O . LYS A 1 545 ? -23.291 3.860 27.656 1.00 96.31 545 LYS A O 1
ATOM 4204 N N . ILE A 1 546 ? -25.476 3.497 28.001 1.00 94.38 546 ILE A N 1
ATOM 4205 C CA . ILE A 1 546 ? -25.697 4.621 28.908 1.00 94.38 546 ILE A CA 1
ATOM 4206 C C . ILE A 1 546 ? -26.011 4.055 30.288 1.00 94.38 546 ILE A C 1
ATOM 4208 O O . ILE A 1 546 ? -26.878 3.197 30.428 1.00 94.38 546 ILE A O 1
ATOM 4212 N N . THR A 1 547 ? -25.296 4.527 31.311 1.00 92.38 547 THR A N 1
ATOM 4213 C CA . THR A 1 547 ? -25.547 4.141 32.705 1.00 92.38 547 THR A CA 1
ATOM 4214 C C . THR A 1 547 ? -25.947 5.374 33.502 1.00 92.38 547 THR A C 1
ATOM 4216 O O . THR A 1 547 ? -25.121 6.252 33.743 1.00 92.38 547 THR A O 1
ATOM 4219 N N . VAL A 1 548 ? -27.210 5.443 33.925 1.00 92.19 548 VAL A N 1
ATOM 4220 C CA . VAL A 1 548 ? -27.738 6.536 34.757 1.00 92.19 548 VAL A CA 1
ATOM 4221 C C . VAL A 1 548 ? -28.305 5.927 36.028 1.00 92.19 548 VAL A C 1
ATOM 4223 O O . VAL A 1 548 ? -29.218 5.108 35.978 1.00 92.19 548 VAL A O 1
ATOM 4226 N N . SER A 1 549 ? -27.738 6.298 37.178 1.00 92.19 549 SER A N 1
ATOM 4227 C CA . SER A 1 549 ? -28.170 5.803 38.495 1.00 92.19 549 SER A CA 1
ATOM 4228 C C . SER A 1 549 ? -28.223 4.266 38.596 1.00 92.19 549 SER A C 1
ATOM 4230 O O . SER A 1 549 ? -29.108 3.710 39.238 1.00 92.19 549 SER A O 1
ATOM 4232 N N . GLY A 1 550 ? -27.287 3.575 37.933 1.00 90.06 550 GLY A N 1
ATOM 4233 C CA . GLY A 1 550 ? -27.206 2.108 37.895 1.00 90.06 550 GLY A CA 1
ATOM 4234 C C . GLY A 1 550 ? -28.136 1.425 36.883 1.00 90.06 550 GLY A C 1
ATOM 4235 O O . GLY A 1 550 ? -28.054 0.211 36.721 1.00 90.06 550 GLY A O 1
ATOM 4236 N N . ILE A 1 551 ? -28.982 2.176 36.172 1.00 93.19 551 ILE A N 1
ATOM 4237 C CA . ILE A 1 551 ? -29.819 1.650 35.088 1.00 93.19 551 ILE A CA 1
ATOM 4238 C C . ILE A 1 551 ? -29.026 1.708 33.786 1.00 93.19 551 ILE A C 1
ATOM 4240 O O . ILE A 1 551 ? -28.528 2.771 33.412 1.00 93.19 551 ILE A O 1
ATOM 4244 N N . ILE A 1 552 ? -28.930 0.565 33.103 1.00 95.00 552 ILE A N 1
ATOM 4245 C CA . ILE A 1 552 ? -28.268 0.436 31.804 1.00 95.00 552 ILE A CA 1
ATOM 4246 C C . ILE A 1 552 ? -29.319 0.537 30.699 1.00 95.00 552 ILE A C 1
ATOM 4248 O O . ILE A 1 552 ? -30.260 -0.256 30.658 1.00 95.00 552 ILE A O 1
ATOM 4252 N N . THR A 1 553 ? -29.131 1.480 29.784 1.00 96.31 553 THR A N 1
ATOM 4253 C CA . THR A 1 553 ? -29.890 1.588 28.535 1.00 96.31 553 THR A CA 1
ATOM 4254 C C . THR A 1 553 ? -28.947 1.552 27.336 1.00 96.31 553 THR A C 1
ATOM 4256 O O . THR A 1 553 ? -27.749 1.820 27.459 1.00 96.31 553 THR A O 1
ATOM 4259 N N . PHE A 1 554 ? -29.486 1.188 26.172 1.00 97.12 554 PHE A N 1
ATOM 4260 C CA . PHE A 1 554 ? -28.732 1.135 24.924 1.00 97.12 554 PHE A CA 1
ATOM 4261 C C . PHE A 1 554 ? -29.384 2.013 23.862 1.00 97.12 554 PHE A C 1
ATOM 4263 O O . PHE A 1 554 ? -30.567 1.848 23.564 1.00 97.12 554 PHE A O 1
ATOM 4270 N N . ASN A 1 555 ? -28.585 2.895 23.268 1.00 97.44 555 ASN A N 1
ATOM 4271 C CA . ASN A 1 555 ? -28.944 3.628 22.060 1.00 97.44 555 ASN A CA 1
ATOM 4272 C C . ASN A 1 555 ? -28.238 3.004 20.853 1.00 97.44 555 ASN A C 1
ATOM 4274 O O . ASN A 1 555 ? -27.152 2.441 20.990 1.00 97.44 555 ASN A O 1
ATOM 4278 N N . TYR A 1 556 ? -28.847 3.112 19.673 1.00 97.25 556 TYR A N 1
ATOM 4279 C CA . TYR A 1 556 ? -28.346 2.505 18.440 1.00 97.25 556 TYR A CA 1
ATOM 4280 C C . TYR A 1 556 ? -28.315 3.549 17.328 1.00 97.25 556 TYR A C 1
ATOM 4282 O O . TYR A 1 556 ? -29.330 4.185 17.046 1.00 97.25 556 TYR A O 1
ATOM 4290 N N . TYR A 1 557 ? -27.163 3.698 16.679 1.00 97.25 557 TYR A N 1
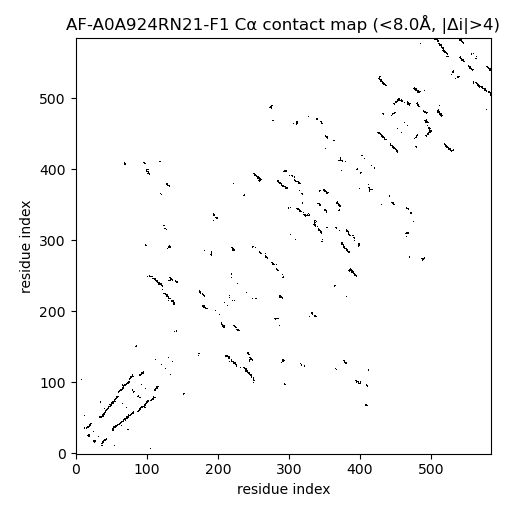ATOM 4291 C CA . TYR A 1 557 ? -26.947 4.695 15.634 1.00 97.25 557 TYR A CA 1
ATOM 4292 C C . TYR A 1 557 ? -26.497 4.018 14.337 1.00 97.25 557 TYR A C 1
ATOM 4294 O O . TYR A 1 557 ? -25.532 3.250 14.334 1.00 97.25 557 TYR A O 1
ATOM 4302 N N . ASP A 1 558 ? -27.186 4.307 13.229 1.00 94.44 558 ASP A N 1
ATOM 4303 C CA . ASP A 1 558 ? -26.759 3.876 11.894 1.00 94.44 558 ASP A CA 1
ATOM 4304 C C . ASP A 1 558 ? -25.676 4.828 11.369 1.00 94.44 558 ASP A C 1
ATOM 4306 O O . ASP A 1 558 ? -25.948 5.902 10.823 1.00 94.44 558 ASP A O 1
ATOM 4310 N N . LEU A 1 559 ? -24.421 4.412 11.542 1.00 92.75 559 LEU A N 1
ATOM 4311 C CA . LEU A 1 559 ? -23.260 5.202 11.145 1.00 92.75 559 LEU A CA 1
ATOM 4312 C C . LEU A 1 559 ? -23.080 5.321 9.625 1.00 92.75 559 LEU A C 1
ATOM 4314 O O . LEU A 1 559 ? -22.232 6.108 9.196 1.00 92.75 559 LEU A O 1
ATOM 4318 N N . LYS A 1 560 ? -23.840 4.569 8.810 1.00 89.00 560 LYS A N 1
ATOM 4319 C CA . LYS A 1 560 ? -23.823 4.717 7.345 1.00 89.00 560 LYS A CA 1
ATOM 4320 C C . LYS A 1 560 ? -24.580 5.960 6.896 1.00 89.00 560 LYS A C 1
ATOM 4322 O O . LYS A 1 560 ? -24.223 6.550 5.880 1.00 89.00 560 LYS A O 1
ATOM 4327 N N . THR A 1 561 ? -25.621 6.352 7.630 1.00 87.38 561 THR A N 1
ATOM 4328 C CA . THR A 1 561 ? -26.468 7.497 7.270 1.00 87.38 561 THR A CA 1
ATOM 4329 C C . THR A 1 561 ? -26.160 8.729 8.099 1.00 87.38 561 THR A C 1
ATOM 4331 O O . THR A 1 561 ? -26.218 9.846 7.586 1.00 87.38 561 THR A O 1
ATOM 4334 N N . THR A 1 562 ? -25.861 8.554 9.388 1.00 91.12 562 THR A N 1
ATOM 4335 C CA . THR A 1 562 ? -25.728 9.674 10.319 1.00 91.12 562 THR A CA 1
ATOM 4336 C C . THR A 1 562 ? -24.515 9.476 11.222 1.00 91.12 562 THR A C 1
ATOM 4338 O O . THR A 1 562 ? -24.462 8.505 11.976 1.00 91.12 562 THR A O 1
ATOM 4341 N N . PRO A 1 563 ? -23.532 10.389 11.176 1.00 92.25 563 PRO A N 1
ATOM 4342 C CA . PRO A 1 563 ? -22.384 10.331 12.070 1.00 92.25 563 PRO A CA 1
ATOM 4343 C C . PRO A 1 563 ? -22.797 10.554 13.529 1.00 92.25 563 PRO A C 1
ATOM 4345 O O . PRO A 1 563 ? -23.698 11.345 13.810 1.00 92.25 563 PRO A O 1
ATOM 4348 N N . PHE A 1 564 ? -22.109 9.895 14.456 1.00 96.56 564 PHE A N 1
ATOM 4349 C CA . PHE A 1 564 ? -22.303 10.072 15.890 1.00 96.56 564 PHE A CA 1
ATOM 4350 C C . PHE A 1 564 ? -21.394 11.188 16.416 1.00 96.56 564 PHE A C 1
ATOM 4352 O O . PHE A 1 564 ? -20.178 11.136 16.235 1.00 96.56 564 PHE A O 1
ATOM 4359 N N . ASN A 1 565 ? -21.980 12.186 17.080 1.00 95.25 565 ASN A N 1
ATOM 4360 C CA . ASN A 1 565 ? -21.240 13.293 17.685 1.00 95.25 565 ASN A CA 1
ATOM 4361 C C . ASN A 1 565 ? -20.894 12.961 19.140 1.00 95.25 565 ASN A C 1
ATOM 4363 O O . ASN A 1 565 ? -21.773 12.920 20.000 1.00 95.25 565 ASN A O 1
ATOM 4367 N N . LEU A 1 566 ? -19.608 12.779 19.416 1.00 94.75 566 LEU A N 1
ATOM 4368 C CA . LEU A 1 566 ? -19.068 12.562 20.749 1.00 94.75 566 LEU A CA 1
ATOM 4369 C C . LEU A 1 566 ? -18.551 13.892 21.309 1.00 94.75 566 LEU A C 1
ATOM 4371 O O . LEU A 1 566 ? -17.568 14.438 20.818 1.00 94.75 566 LEU A O 1
ATOM 4375 N N . ASN A 1 567 ? -19.193 14.397 22.361 1.00 94.31 567 ASN A N 1
ATOM 4376 C CA . ASN A 1 567 ? -18.791 15.633 23.030 1.00 94.31 567 ASN A CA 1
ATOM 4377 C C . ASN A 1 567 ? -18.222 15.314 24.412 1.00 94.31 567 ASN A C 1
ATOM 4379 O O . ASN A 1 567 ? -18.927 14.767 25.260 1.00 94.31 567 ASN A O 1
ATOM 4383 N N . LEU A 1 568 ? -16.962 15.673 24.645 1.00 92.00 568 LEU A N 1
ATOM 4384 C CA . LEU A 1 568 ? -16.276 15.459 25.916 1.00 92.00 568 LEU A CA 1
ATOM 4385 C C . LEU A 1 568 ? -15.921 16.801 26.547 1.00 92.00 568 LEU A C 1
ATOM 4387 O O . LEU A 1 568 ? -15.158 17.584 25.988 1.00 92.00 568 LEU A O 1
ATOM 4391 N N . THR A 1 569 ? -16.445 17.056 27.743 1.00 91.31 569 THR A N 1
ATOM 4392 C CA . THR A 1 569 ? -16.124 18.267 28.516 1.00 91.31 569 THR A CA 1
ATOM 4393 C C . THR A 1 569 ? -14.807 18.147 29.281 1.00 91.31 569 THR A C 1
ATOM 4395 O O . THR A 1 569 ? -14.218 19.160 29.646 1.00 91.31 569 THR A O 1
ATOM 4398 N N . ILE A 1 570 ? -14.334 16.920 29.515 1.00 89.56 570 ILE A N 1
ATOM 4399 C CA . ILE A 1 570 ? -13.096 16.616 30.237 1.00 89.56 570 ILE A CA 1
ATOM 4400 C C . ILE A 1 570 ? -12.252 15.609 29.456 1.00 89.56 570 ILE A C 1
ATOM 4402 O O . ILE A 1 570 ? -12.780 14.714 28.798 1.00 89.56 570 ILE A O 1
ATOM 4406 N N . SER A 1 571 ? -10.929 15.745 29.552 1.00 89.06 571 SER A N 1
ATOM 4407 C CA . SER A 1 571 ? -9.998 14.783 28.962 1.00 89.06 571 SER A CA 1
ATOM 4408 C C . SER A 1 571 ? -10.021 13.461 29.719 1.00 89.06 571 SER A C 1
ATOM 4410 O O . SER A 1 571 ? -9.998 13.434 30.951 1.00 89.06 571 SER A O 1
ATOM 4412 N N . MET A 1 572 ? -10.016 12.355 28.978 1.00 88.19 572 MET A N 1
ATOM 4413 C CA . MET A 1 572 ? -10.055 11.015 29.555 1.00 88.19 572 MET A CA 1
ATOM 4414 C C . MET A 1 572 ? -8.692 10.613 30.138 1.00 88.19 572 MET A C 1
ATOM 4416 O O . MET A 1 572 ? -7.649 10.682 29.476 1.00 88.19 572 MET A O 1
ATOM 4420 N N . THR A 1 573 ? -8.695 10.137 31.383 1.00 83.75 573 THR A N 1
ATOM 4421 C CA . THR A 1 573 ? -7.489 9.652 32.077 1.00 83.75 573 THR A CA 1
ATOM 4422 C C . THR A 1 573 ? -7.169 8.186 31.770 1.00 83.75 573 THR A C 1
ATOM 4424 O O . THR A 1 573 ? -6.012 7.786 31.894 1.00 83.75 573 THR A O 1
ATOM 4427 N N . ALA A 1 574 ? -8.155 7.419 31.299 1.00 84.38 574 ALA A N 1
ATOM 4428 C CA . ALA A 1 574 ? -8.046 6.022 30.888 1.00 84.38 574 ALA A CA 1
ATOM 4429 C C . ALA A 1 574 ? -8.887 5.757 29.628 1.00 84.38 574 ALA A C 1
ATOM 4431 O O . ALA A 1 574 ? -9.746 6.566 29.270 1.00 84.38 574 ALA A O 1
ATOM 4432 N N . ASP A 1 575 ? -8.627 4.635 28.960 1.00 85.19 575 ASP A N 1
ATOM 4433 C CA . ASP A 1 575 ? -9.433 4.179 27.827 1.00 85.19 575 ASP A CA 1
ATOM 4434 C C . ASP A 1 575 ? -10.845 3.792 28.304 1.00 85.19 575 ASP A C 1
ATOM 4436 O O . ASP A 1 575 ? -11.005 3.188 29.366 1.00 85.19 575 ASP A O 1
ATOM 4440 N N . ASN A 1 576 ? -11.869 4.117 27.515 1.00 88.88 576 ASN A N 1
ATOM 4441 C CA . ASN A 1 576 ? -13.231 3.632 27.727 1.00 88.88 576 ASN A CA 1
ATOM 4442 C C . ASN A 1 576 ? -13.496 2.471 26.771 1.00 88.88 576 ASN A C 1
ATOM 4444 O O . ASN A 1 576 ? -13.481 2.662 25.556 1.00 88.88 576 ASN A O 1
ATOM 4448 N N . THR A 1 577 ? -13.729 1.287 27.331 1.00 89.00 577 THR A N 1
ATOM 4449 C CA . THR A 1 577 ? -13.918 0.023 26.603 1.00 89.00 577 THR A CA 1
ATOM 4450 C C . THR A 1 577 ? -15.321 -0.573 26.769 1.00 89.00 577 THR A C 1
ATOM 4452 O O . THR A 1 577 ? -15.568 -1.687 26.315 1.00 89.00 577 THR A O 1
ATOM 4455 N N . ASP A 1 578 ? -16.241 0.147 27.423 1.00 88.62 578 ASP A N 1
ATOM 4456 C CA . ASP A 1 578 ? -17.578 -0.358 27.791 1.00 88.62 578 ASP A CA 1
ATOM 4457 C C . ASP A 1 578 ? -18.727 0.474 27.193 1.00 88.62 578 ASP A C 1
ATOM 4459 O O . ASP A 1 578 ? -19.862 0.005 27.113 1.00 88.62 578 ASP A O 1
ATOM 4463 N N . GLN A 1 579 ? -18.465 1.704 26.732 1.00 93.44 579 GLN A N 1
ATOM 4464 C CA . GLN A 1 579 ? -19.523 2.555 26.178 1.00 93.44 579 GLN A CA 1
ATOM 4465 C C . GLN A 1 579 ? -19.968 2.134 24.778 1.00 93.44 579 GLN A C 1
ATOM 4467 O O . GLN A 1 579 ? -21.162 2.194 24.496 1.00 93.44 579 GLN A O 1
ATOM 4472 N N . PHE A 1 580 ? -19.055 1.724 23.895 1.00 96.94 580 PHE A N 1
ATOM 4473 C CA . PHE A 1 580 ? -19.377 1.521 22.482 1.00 96.94 580 PHE A CA 1
ATOM 4474 C C . PHE A 1 580 ? -19.156 0.084 22.015 1.00 96.94 580 PHE A C 1
ATOM 4476 O O . PHE A 1 580 ? -18.219 -0.593 22.430 1.00 96.94 580 PHE A O 1
ATOM 4483 N N . ALA A 1 581 ? -20.019 -0.373 21.109 1.00 97.25 581 ALA A N 1
ATOM 4484 C CA . ALA A 1 581 ? -19.845 -1.625 20.380 1.00 97.25 581 ALA A CA 1
ATOM 4485 C C . ALA A 1 581 ? -20.467 -1.545 18.980 1.00 97.25 581 ALA A C 1
ATOM 4487 O O . ALA A 1 581 ? -21.422 -0.797 18.770 1.00 97.25 581 ALA A O 1
ATOM 4488 N N . ILE A 1 582 ? -19.971 -2.356 18.045 1.00 97.62 582 ILE A N 1
ATOM 4489 C CA . ILE A 1 582 ? -20.673 -2.661 16.792 1.00 97.62 582 ILE A CA 1
ATOM 4490 C C . ILE A 1 582 ? -21.599 -3.851 17.049 1.00 97.62 582 ILE A C 1
ATOM 4492 O O . ILE A 1 582 ? -21.172 -4.848 17.632 1.00 97.62 582 ILE A O 1
ATOM 4496 N N . VAL A 1 583 ? -22.853 -3.737 16.621 1.00 97.25 583 VAL A N 1
ATOM 4497 C CA . VAL A 1 583 ? -23.880 -4.791 16.716 1.00 97.25 583 VAL A CA 1
ATOM 4498 C C . VAL A 1 583 ? -24.641 -4.924 15.399 1.00 97.25 583 VAL A C 1
ATOM 4500 O O . VAL A 1 583 ? -24.576 -4.011 14.573 1.00 97.25 583 VAL A O 1
ATOM 4503 N N . PHE A 1 584 ? -25.378 -6.021 15.213 1.00 95.94 584 PHE A N 1
ATOM 4504 C CA . PHE A 1 584 ? -26.027 -6.394 13.949 1.00 95.94 584 PHE A CA 1
ATOM 4505 C C . PHE A 1 584 ? -27.511 -6.790 14.144 1.00 95.94 584 PHE A C 1
ATOM 4507 O O . PHE A 1 584 ? -27.962 -6.958 15.274 1.00 95.94 584 PHE A O 1
ATOM 4514 N N . SER A 1 585 ? -28.285 -6.857 13.048 1.00 90.94 585 SER A N 1
ATOM 4515 C CA . SER A 1 585 ? -29.682 -7.327 12.942 1.00 90.94 585 SER A CA 1
ATOM 4516 C C . SER A 1 585 ? -30.157 -7.411 11.495 1.00 90.94 585 SER A C 1
ATOM 4518 O O . SER A 1 585 ? -29.405 -6.950 10.598 1.00 90.94 585 SER A O 1
#

pLDDT: mean 75.39, std 20.36, range [23.77, 98.19]

Mean predicted aligned error: 11.78 Å

Radius of gyration: 26.14 Å; Cα contacts (8 Å, |Δi|>4): 1480; chains: 1; bounding box: 71×60×79 Å

Foldseek 3Di:
DDPPPDDDPDQLPPQEAWEQDPVGIDSDPDRADDQSHEYEYPEEAEDPAAHHYQEYEYDWQYEYEDDALYEHEYAAEYEWDDDLQQTGYEYEYEFNYFYAYQHLPHDYYFKYKYKHKDAFDAQFDKAKFFAQAFQWFQLCQQDPPPPPSPVSDDPDDPDDDPPDPPDDDPPPSQFPQDKKFFAQDDDQFDPDPKPDDAPPGDDHRIDGDDRVPDTSDDGFGMIMTGDGNVSVVPLGTDIGMTIHMHTGDGFKDKDWDAFAADPQVPQFPLPPFAATDGVPSGWDKGKTADNHRFKFFQLVLCVVCVQWWQDKKWAAFQLDAFACPAPPRDPRTGGIGHLLRTWTAFNLFIWHSDDDDCPDDRFGDGRRATAGRIGGHGHIIMTITHHTDIRMDGSCRGDPNDDDDDRRGHDRHDDDDDDDDPPFQKWKWKKKKWFDDPPDSRIGMAIAIEIETALVVDALDDDSRFWAADRDPDDQWDKFWWSDLGSHIGTTSTYYHHAYPDRDQADKIWMKIFHFAGKMKMAGPDTDDLQHDDVVRWFKWKWFWDADPNDTDIDTHRRHVDIDIDGGRGGDPDMDRPGIIMGTD